Protein AF-0000000080322045 (afdb_homodimer)

Sequence (510 aa):
MTLTFVGLGLWDEKDITLRGIEAVRNADVVYAEFYTSRLSTSVERLERVLGKEIRVLERKHLEEESRRLVEEAKEKNIVVLVAGDPMIATTHSSIMVEAKARGVEVEIVHNASIVSAIAGVTGLHIYRFGKIATVSYPYGNVVSRTPLDVIKQNLSINAHTLLLLDLNPEPMTIGYAVELLERVDDGTLDHFAVGVARVGGDSVTICDKFYRLKHHDFGDPLHSIVFLAKTIHITEYEFLREFANAPEELYEIVEMTLTFVGLGLWDEKDITLRGIEAVRNADVVYAEFYTSRLSTSVERLERVLGKEIRVLERKHLEEESRRLVEEAKEKNIVVLVAGDPMIATTHSSIMVEAKARGVEVEIVHNASIVSAIAGVTGLHIYRFGKIATVSYPYGNVVSRTPLDVIKQNLSINAHTLLLLDLNPEPMTIGYAVELLERVDDGTLDHFAVGVARVGGDSVTICDKFYRLKHHDFGDPLHSIVFLAKTIHITEYEFLREFANAPEELYEIVE

Radius of gyration: 21.83 Å; Cα contacts (8 Å, |Δi|>4): 1161; chains: 2; bounding box: 54×56×56 Å

Organism: NCBI:txid113653

Secondary structure (DSSP, 8-state):
-EEEEEE-BSSSGGG-BHHHHHHHHH-SEEEEE-SS---S--HHHHHHHHTS--EEEPHHHHHHHHHHHHHHHTTS-EEEEESBSTTSSHHHHHHHHHHHHTT-EEEEE----HHHHHHHHH---GGGB---EEE---BTTB---HHHHHHHHHHHTT-BEEEEE--SSSPPPHHHHHHHHHTT-SSTT-SEEEEEESTTSS-EEEEEEGGGGGGS---SSPEEEEE--SSB-HHHHHHHHHHS---GGGGGGB-/-EEEEEE-BSSSGGG-BHHHHHHHHH-SEEEEE-SS---S--HHHHHHHHTS--EEEPHHHHHHHHHHHHHHHTTS-EEEEESBSTTSSHHHHHHHHHHHHTT-EEEEE----HHHHHHHHH---GGGB---EEE---BTTB---HHHHHHHHHHHTT-BEEEEE--SSSPPPHHHHHHHHHTT-SSTT-SEEEEEESTTSS-EEEEEEGGGGGGS---SSPEEEEE--SSB-HHHHHHHHHHS---GGGGGGB-

pLDDT: mean 93.34, std 8.22, range [54.59, 98.94]

Solvent-accessible surface area (backbone atoms only — not comparable to full-atom values): 25878 Å² total; per-residue (Å²): 75,37,38,32,37,27,12,33,14,52,27,33,72,44,41,27,19,50,49,41,49,53,51,54,63,71,31,75,44,39,34,31,44,59,83,89,36,75,56,75,60,48,71,68,57,42,26,65,75,57,71,45,76,70,45,74,56,51,75,82,34,49,74,70,27,39,57,52,53,41,58,49,14,59,77,30,31,31,27,39,37,27,49,17,26,48,35,66,49,65,68,53,44,51,44,48,48,53,23,48,76,71,71,26,44,73,45,72,38,72,22,17,33,71,80,52,47,49,22,47,73,47,39,41,59,60,50,39,28,25,40,41,38,62,51,60,69,52,63,85,88,45,68,76,58,60,42,60,53,49,44,50,50,17,42,75,63,48,13,22,24,49,35,42,46,30,53,66,93,50,65,35,48,60,41,57,51,43,55,54,50,58,74,72,53,85,66,78,61,80,40,49,22,32,43,37,13,29,59,78,57,87,51,38,45,42,28,38,46,40,79,53,50,48,78,52,86,59,75,65,67,54,32,36,36,34,40,54,25,70,50,41,48,56,67,30,50,52,32,24,48,73,65,12,65,33,51,78,72,59,60,78,33,51,96,75,37,37,31,36,27,13,32,13,52,26,34,72,45,39,28,21,50,50,39,48,52,51,55,62,70,30,74,43,38,35,34,45,60,82,90,37,75,55,74,58,48,71,67,56,41,24,66,74,58,71,46,75,71,44,74,56,51,75,84,34,50,75,73,29,38,59,53,54,42,57,50,13,59,79,32,31,31,28,38,36,28,51,17,26,47,35,66,48,65,67,53,44,53,46,48,47,53,25,46,75,70,69,24,44,74,47,71,38,70,22,16,31,71,82,52,48,49,22,47,74,49,38,40,60,60,50,40,28,26,39,43,35,62,50,61,68,52,61,84,90,45,67,76,57,63,41,58,53,48,43,51,50,18,42,75,63,48,13,22,22,49,35,42,46,29,53,65,94,52,66,37,47,61,42,57,53,44,55,55,50,57,74,71,52,85,67,78,59,80,40,50,23,33,42,37,12,30,60,76,57,89,52,38,45,43,28,37,44,40,78,54,49,48,78,55,85,59,76,65,70,54,31,37,36,35,40,53,25,69,50,42,47,58,68,30,51,53,30,24,48,74,65,13,64,34,51,76,73,58,60,78,33,51,97

Foldseek 3Di:
DEEEEFECAFEENVQGDPVRLVLLQQWPAEEEEPQVHDYPYDQVRNCVVSVDHYHYDDPVQLVVVLVVSLVVLVPTGYYYYYYAFPCPDVSRVVSCVVSVVVPHHYYYHGGHHCLVLVCVQQVADNVQADDEEEFEDDDPPDGDCVQVVRLVVSLVVQGKYKYFYHDPPHQDDLLVSLVSNVVVDPPSQQAKKWKWFRRPPPIAIAIDRSNCVNVDDGDDHDMIMMHGHQAGEPSSVVSCVVRHVHDPCNCVRYD/DEEEEFECAFEENVQGDPVRLVLLVQWPAEEEEPQVHDYNYDQVVNCVVSVDHYHYDDPVQLVVVLVVSLVVLVPTGYYYYYYAFPCPDVSRVVSCVVSVVVPHHYYYHGGHHCLVLVCVLQVADNVQADDEEEFEDDDPPDGDCVQVVRLVVSLVVQGKYKYFYHDPPHQDDLLVSLVSNVVVDPPSQQAKKWKWFRRPPPIAIAIDRSNCVNVDDGDDHDMIMMHGHQAGEPSSVVSCVVRHVHDPCNCVRYD

InterPro domains:
  IPR000878 Tetrapyrrole methylase [PF00590] (2-187)
  IPR004551 Diphthine synthase [MF_01084] (2-246)
  IPR004551 Diphthine synthase [PIRSF036432] (2-249)
  IPR004551 Diphthine synthase [PTHR10882] (3-244)
  IPR004551 Diphthine synthase [TIGR00522] (3-246)
  IPR004551 Diphthine synthase [cd11647] (2-231)
  IPR014776 Tetrapyrrole methylase, subdomain 2 [G3DSA:3.30.950.10] (113-255)
  IPR014777 Tetrapyrrole methylase, subdomain 1 [G3DSA:3.40.1010.10] (1-112)
  IPR035996 Tetrapyrrole methylase superfamily [SSF53790] (1-252)

Structure (mmCIF, N/CA/C/O backbone):
data_AF-0000000080322045-model_v1
#
loop_
_entity.id
_entity.type
_entity.pdbx_description
1 polymer 'Diphthine synthase'
#
loop_
_atom_site.group_PDB
_atom_site.id
_atom_site.type_symbol
_atom_site.label_atom_id
_atom_site.label_alt_id
_atom_site.label_comp_id
_atom_site.label_asym_id
_atom_site.label_entity_id
_atom_site.label_seq_id
_atom_site.pdbx_PDB_ins_code
_atom_site.Cartn_x
_atom_site.Cartn_y
_atom_site.Cartn_z
_atom_site.occupancy
_atom_site.B_iso_or_equiv
_atom_site.auth_seq_id
_atom_site.auth_comp_id
_atom_site.auth_asym_id
_atom_site.auth_atom_id
_atom_site.pdbx_PDB_model_num
ATOM 1 N N . MET A 1 1 ? 11.812 -15.836 -22.625 1 88.75 1 MET A N 1
ATOM 2 C CA . MET A 1 1 ? 12.281 -14.539 -22.141 1 88.75 1 MET A CA 1
ATOM 3 C C . MET A 1 1 ? 11.305 -13.953 -21.141 1 88.75 1 MET A C 1
ATOM 5 O O . MET A 1 1 ? 10.25 -14.531 -20.875 1 88.75 1 MET A O 1
ATOM 9 N N . THR A 1 2 ? 11.805 -12.781 -20.469 1 94.19 2 THR A N 1
ATOM 10 C CA . THR A 1 2 ? 11.016 -12.312 -19.344 1 94.19 2 THR A CA 1
ATOM 11 C C . THR A 1 2 ? 10.57 -10.875 -19.547 1 94.19 2 THR A C 1
ATOM 13 O O . THR A 1 2 ? 11.32 -10.055 -20.078 1 94.19 2 THR A O 1
ATOM 16 N N . LEU A 1 3 ? 9.344 -10.633 -19.297 1 95.31 3 LEU A N 1
ATOM 17 C CA . LEU A 1 3 ? 8.797 -9.281 -19.172 1 95.31 3 LEU A CA 1
ATOM 18 C C . LEU A 1 3 ? 8.727 -8.859 -17.703 1 95.31 3 LEU A C 1
ATOM 20 O O . LEU A 1 3 ? 7.973 -9.445 -16.922 1 95.31 3 LEU A O 1
ATOM 24 N N . THR A 1 4 ? 9.516 -7.805 -17.375 1 95.88 4 THR A N 1
ATOM 25 C CA . THR A 1 4 ? 9.609 -7.391 -15.984 1 95.88 4 THR A CA 1
ATOM 26 C C . THR A 1 4 ? 9.062 -5.977 -15.797 1 95.88 4 THR A C 1
ATOM 28 O O . THR A 1 4 ? 9.477 -5.051 -16.5 1 95.88 4 THR A O 1
ATOM 31 N N . PHE A 1 5 ? 8.156 -5.883 -14.914 1 95.06 5 PHE A N 1
ATOM 32 C CA . PHE A 1 5 ? 7.684 -4.559 -14.508 1 95.06 5 PHE A CA 1
ATOM 33 C C . PHE A 1 5 ? 8.43 -4.078 -13.273 1 95.06 5 PHE A C 1
ATOM 35 O O . PHE A 1 5 ? 8.445 -4.762 -12.25 1 95.06 5 PHE A O 1
ATOM 42 N N . VAL A 1 6 ? 9 -2.889 -13.375 1 96.56 6 VAL A N 1
ATOM 43 C CA . VAL A 1 6 ? 9.805 -2.361 -12.281 1 96.56 6 VAL A CA 1
ATOM 44 C C . VAL A 1 6 ? 9.195 -1.062 -11.766 1 96.56 6 VAL A C 1
ATOM 46 O O . VAL A 1 6 ? 9.031 -0.102 -12.516 1 96.56 6 VAL A O 1
ATOM 49 N N . GLY A 1 7 ? 8.875 -1.062 -10.461 1 95.88 7 GLY A N 1
ATOM 50 C CA . GLY A 1 7 ? 8.414 0.165 -9.828 1 95.88 7 GLY A CA 1
ATOM 51 C C . GLY A 1 7 ? 9.539 1.143 -9.539 1 95.88 7 GLY A C 1
ATOM 52 O O . GLY A 1 7 ? 10.602 0.748 -9.062 1 95.88 7 GLY A O 1
ATOM 53 N N . LEU A 1 8 ? 9.227 2.436 -9.734 1 95.88 8 LEU A N 1
ATOM 54 C CA . LEU A 1 8 ? 10.25 3.467 -9.578 1 95.88 8 LEU A CA 1
ATOM 55 C C . LE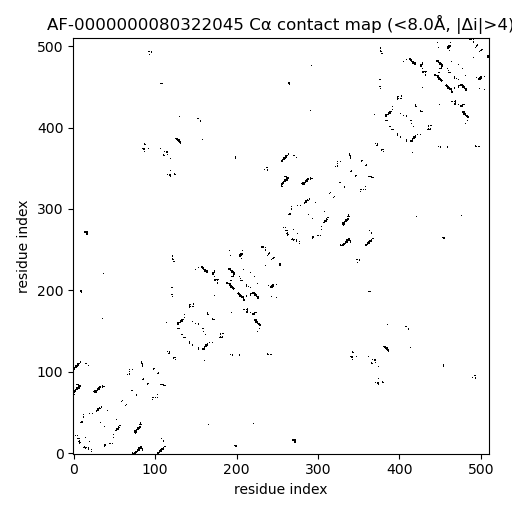U A 1 8 ? 10.055 4.234 -8.281 1 95.88 8 LEU A C 1
AT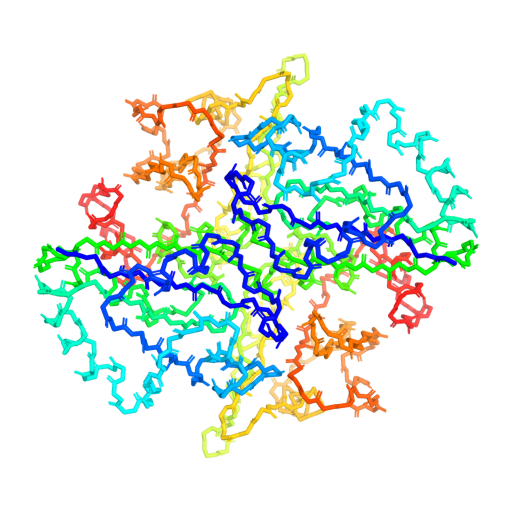OM 57 O O . LEU A 1 8 ? 10.828 5.137 -7.957 1 95.88 8 LEU A O 1
ATOM 61 N N . GLY A 1 9 ? 8.984 3.949 -7.578 1 95 9 GLY A N 1
ATOM 62 C CA . GLY A 1 9 ? 8.742 4.621 -6.312 1 95 9 GLY A CA 1
ATOM 63 C C . GLY A 1 9 ? 8.016 5.945 -6.473 1 95 9 GLY A C 1
ATOM 64 O O . GLY A 1 9 ? 7.25 6.129 -7.418 1 95 9 GLY A O 1
ATOM 65 N N . LEU A 1 10 ? 8.234 6.895 -5.566 1 94.38 10 LEU A N 1
ATOM 66 C CA . LEU A 1 10 ? 7.262 7.969 -5.383 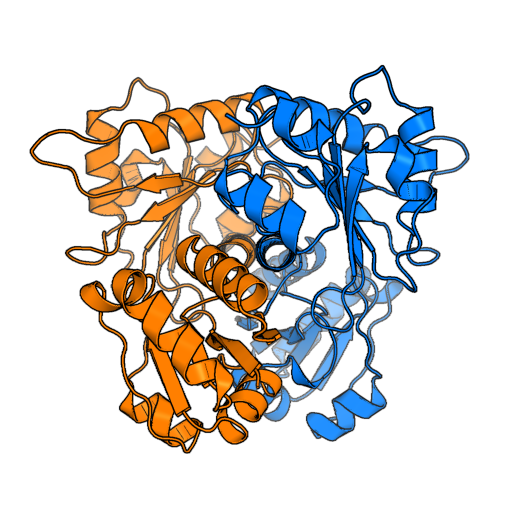1 94.38 10 LEU A CA 1
ATOM 67 C C . LEU A 1 10 ? 7.828 9.305 -5.859 1 94.38 10 LEU A C 1
ATOM 69 O O . LEU A 1 10 ? 7.074 10.234 -6.141 1 94.38 10 LEU A O 1
ATOM 73 N N . TRP A 1 11 ? 9.156 9.438 -5.914 1 93.69 11 TRP A N 1
ATOM 74 C CA . TRP A 1 11 ? 9.641 10.812 -6.035 1 93.69 11 TRP A CA 1
ATOM 75 C C . TRP A 1 11 ? 10.594 10.953 -7.215 1 93.69 11 TRP A C 1
ATOM 77 O O . TRP A 1 11 ? 10.195 11.43 -8.281 1 93.69 11 TRP A O 1
ATOM 87 N N . ASP A 1 12 ? 11.797 10.406 -7.078 1 93.94 12 ASP A N 1
ATOM 88 C CA . ASP A 1 12 ? 12.758 10.586 -8.164 1 93.94 12 ASP A CA 1
ATOM 89 C C . ASP A 1 12 ? 13.578 9.312 -8.391 1 93.94 12 ASP A C 1
ATOM 91 O O . ASP A 1 12 ? 13.195 8.234 -7.926 1 93.94 12 ASP A O 1
ATOM 95 N N . GLU A 1 13 ? 14.609 9.406 -9.133 1 94.69 13 GLU A N 1
ATOM 96 C CA . GLU A 1 13 ? 15.383 8.25 -9.586 1 94.69 13 GLU A CA 1
ATOM 97 C C . GLU A 1 13 ? 16.047 7.539 -8.406 1 94.69 13 GLU A C 1
ATOM 99 O O . GLU A 1 13 ? 16.469 6.387 -8.531 1 94.69 13 GLU A O 1
ATOM 104 N N . LYS A 1 14 ? 16.109 8.203 -7.352 1 96 14 LYS A N 1
ATOM 105 C CA . LYS A 1 14 ? 16.766 7.594 -6.199 1 96 14 LYS A CA 1
ATOM 106 C C . LYS A 1 14 ? 15.836 6.605 -5.496 1 96 14 LYS A C 1
ATOM 108 O O . LYS A 1 14 ? 16.266 5.871 -4.602 1 96 14 LYS A O 1
ATOM 113 N N . ASP A 1 15 ? 14.625 6.527 -5.945 1 96.88 15 ASP A N 1
ATOM 114 C CA . ASP A 1 15 ? 13.656 5.664 -5.281 1 96.88 15 ASP A CA 1
ATOM 115 C C . ASP A 1 15 ? 13.688 4.25 -5.863 1 96.88 15 ASP A C 1
ATOM 117 O O . ASP A 1 15 ? 13.047 3.342 -5.34 1 96.88 15 ASP A O 1
ATOM 121 N N . ILE A 1 16 ? 14.461 4.012 -6.895 1 97.19 16 ILE A N 1
ATOM 122 C CA . ILE A 1 16 ? 14.531 2.674 -7.477 1 97.19 16 ILE A CA 1
ATOM 123 C C . ILE A 1 16 ? 15.305 1.746 -6.543 1 97.19 16 ILE A C 1
ATOM 125 O O . ILE A 1 16 ? 16.219 2.182 -5.848 1 97.19 16 ILE A O 1
ATOM 129 N N . THR A 1 17 ? 14.945 0.493 -6.504 1 97.94 17 THR A N 1
ATOM 130 C CA . THR A 1 17 ? 15.594 -0.497 -5.652 1 97.94 17 THR A CA 1
ATOM 131 C C . THR A 1 17 ? 16.812 -1.087 -6.34 1 97.94 17 THR A C 1
ATOM 133 O O . THR A 1 17 ? 16.953 -0.989 -7.562 1 97.94 17 THR A O 1
ATOM 136 N N . LEU A 1 18 ? 17.672 -1.713 -5.562 1 97.38 18 LEU A N 1
ATOM 137 C CA . LEU A 1 18 ? 18.797 -2.439 -6.145 1 97.38 18 LEU A CA 1
ATOM 138 C C . LEU A 1 18 ? 18.297 -3.531 -7.09 1 97.38 18 LEU A C 1
ATOM 140 O O . LEU A 1 18 ? 18.875 -3.736 -8.156 1 97.38 18 LEU A O 1
ATOM 144 N N . ARG A 1 19 ? 17.25 -4.199 -6.691 1 97.19 19 ARG A N 1
ATOM 145 C CA . ARG A 1 19 ? 16.656 -5.234 -7.531 1 97.19 19 ARG A CA 1
ATOM 146 C C . ARG A 1 19 ? 16.188 -4.656 -8.859 1 97.19 19 ARG A C 1
ATOM 148 O O . ARG A 1 19 ? 16.328 -5.293 -9.906 1 97.19 19 ARG A O 1
ATOM 155 N N . GLY A 1 20 ? 15.547 -3.475 -8.75 1 97.56 20 GLY A N 1
ATOM 156 C CA . GLY A 1 20 ? 15.125 -2.797 -9.969 1 97.56 20 GLY A CA 1
ATOM 157 C C . GLY A 1 20 ? 16.281 -2.447 -10.891 1 97.56 20 GLY A C 1
ATOM 158 O O . GLY A 1 20 ? 16.188 -2.639 -12.102 1 97.56 20 GLY A O 1
ATOM 159 N N . ILE A 1 21 ? 17.328 -1.963 -10.336 1 97.5 21 ILE A N 1
ATOM 160 C CA . ILE A 1 21 ? 18.516 -1.604 -11.102 1 97.5 21 ILE A CA 1
ATOM 161 C C . ILE A 1 21 ? 19.078 -2.846 -11.797 1 97.5 21 ILE A C 1
ATOM 163 O O . ILE A 1 21 ? 19.422 -2.801 -12.977 1 97.5 21 ILE A O 1
ATOM 167 N N . GLU A 1 22 ? 19.172 -3.926 -11.062 1 97 22 GLU A N 1
ATOM 168 C CA . GLU A 1 22 ? 19.672 -5.176 -11.625 1 97 22 GLU A CA 1
ATOM 169 C C . GLU A 1 22 ? 18.812 -5.641 -12.797 1 97 22 GLU A C 1
ATOM 171 O O . GLU A 1 22 ? 19.328 -6.086 -13.82 1 97 22 GLU A O 1
ATOM 176 N N . ALA A 1 23 ? 17.5 -5.562 -12.641 1 97.38 23 ALA A N 1
ATOM 177 C CA . ALA A 1 23 ? 16.578 -5.945 -13.711 1 97.38 23 ALA A CA 1
ATOM 178 C C . ALA A 1 23 ? 16.812 -5.109 -14.969 1 97.38 23 ALA A C 1
ATOM 180 O O . ALA A 1 23 ? 16.844 -5.641 -16.078 1 97.38 23 ALA A O 1
ATOM 181 N N . VAL A 1 24 ? 17 -3.84 -14.781 1 97.5 24 VAL A N 1
ATOM 182 C CA . VAL A 1 24 ? 17.219 -2.918 -15.891 1 97.5 24 VAL A CA 1
ATOM 183 C C . VAL A 1 24 ? 18.531 -3.25 -16.594 1 97.5 24 VAL A C 1
ATOM 185 O O . VAL A 1 24 ? 18.578 -3.324 -17.828 1 97.5 24 VAL A O 1
ATOM 188 N N . ARG A 1 25 ? 19.531 -3.477 -15.836 1 95.75 25 ARG A N 1
ATOM 189 C CA . ARG A 1 25 ? 20.859 -3.746 -16.391 1 95.75 25 ARG A CA 1
ATOM 190 C C . ARG A 1 25 ? 20.859 -5.047 -17.188 1 95.75 25 ARG A C 1
ATOM 192 O O . ARG A 1 25 ? 21.594 -5.168 -18.172 1 95.75 25 ARG A O 1
ATOM 199 N N . ASN A 1 26 ? 20.094 -5.969 -16.844 1 95.81 26 ASN A N 1
ATOM 200 C CA . ASN A 1 26 ? 20.062 -7.281 -17.484 1 95.81 26 ASN A CA 1
ATOM 201 C C . ASN A 1 26 ? 19.062 -7.309 -18.656 1 95.81 26 ASN A C 1
ATOM 203 O O . ASN A 1 26 ? 18.969 -8.305 -19.375 1 95.81 26 ASN A O 1
ATOM 207 N N . ALA A 1 27 ? 18.359 -6.273 -18.859 1 97.25 27 ALA A N 1
ATOM 208 C CA . ALA A 1 27 ? 17.328 -6.238 -19.891 1 97.25 27 ALA A CA 1
ATOM 209 C C . ALA A 1 27 ? 17.922 -5.949 -21.266 1 97.25 27 ALA A C 1
ATOM 211 O O . ALA A 1 27 ? 18.953 -5.281 -21.359 1 97.25 27 ALA A O 1
ATOM 212 N N . ASP A 1 28 ? 17.281 -6.465 -22.281 1 97.38 28 ASP A N 1
ATOM 213 C CA . ASP A 1 28 ? 17.625 -6.121 -23.656 1 97.38 28 ASP A CA 1
ATOM 214 C C . ASP A 1 28 ? 17.047 -4.762 -24.031 1 97.38 28 ASP A C 1
ATOM 216 O O . ASP A 1 28 ? 17.688 -3.996 -24.766 1 97.38 28 ASP A O 1
ATOM 220 N N . VAL A 1 29 ? 15.883 -4.523 -23.625 1 96.38 29 VAL A N 1
ATOM 221 C CA . VAL A 1 29 ? 15.172 -3.285 -23.922 1 96.38 29 VAL A CA 1
ATOM 222 C C . VAL A 1 29 ? 14.5 -2.76 -22.656 1 96.38 29 VAL A C 1
ATOM 224 O O . VAL A 1 29 ? 13.961 -3.535 -21.859 1 96.38 29 VAL A O 1
ATOM 227 N N . VAL A 1 30 ? 14.539 -1.445 -22.484 1 96.75 30 VAL A N 1
ATOM 228 C CA . VAL A 1 30 ? 13.906 -0.805 -21.344 1 96.75 30 VAL A CA 1
ATOM 229 C C . VAL A 1 30 ? 12.883 0.225 -21.812 1 96.75 30 VAL A C 1
ATOM 231 O O . VAL A 1 30 ? 13.219 1.139 -22.578 1 96.75 30 VAL A O 1
ATOM 234 N N . TYR A 1 31 ? 11.672 0.002 -21.359 1 93.38 31 TYR A N 1
ATOM 235 C CA . TYR A 1 31 ? 10.594 0.952 -21.609 1 93.38 31 TYR A CA 1
ATOM 236 C C . TYR A 1 31 ? 10.195 1.676 -20.328 1 93.38 31 TYR A C 1
ATOM 238 O O . TYR A 1 31 ? 10.477 1.197 -19.219 1 93.38 31 TYR A O 1
ATOM 246 N N . ALA A 1 32 ? 9.633 2.895 -20.484 1 91.88 32 ALA A N 1
ATOM 247 C CA . ALA A 1 32 ? 9.023 3.602 -19.359 1 91.88 32 ALA A CA 1
ATOM 248 C C . ALA A 1 32 ? 7.648 4.145 -19.734 1 91.88 32 ALA A C 1
ATOM 250 O O . ALA A 1 32 ? 7.438 4.582 -20.875 1 91.88 32 ALA A O 1
ATOM 251 N N . GLU A 1 33 ? 6.773 4.066 -18.781 1 83 33 GLU A N 1
ATOM 252 C CA . GLU A 1 33 ? 5.48 4.715 -18.984 1 83 33 GLU A CA 1
ATOM 253 C C . GLU A 1 33 ? 5.188 5.719 -17.875 1 83 33 GLU A C 1
ATOM 255 O O . GLU A 1 33 ? 5.438 5.449 -16.703 1 83 33 GLU A O 1
ATOM 260 N N . PHE A 1 34 ? 4.668 6.996 -18.312 1 75.38 34 PHE A N 1
ATOM 261 C CA . PHE A 1 34 ? 4.422 8.047 -17.344 1 75.38 34 PHE A CA 1
ATOM 262 C C . PHE A 1 34 ? 2.99 8.562 -17.453 1 75.38 34 PHE A C 1
ATOM 264 O O . PHE A 1 34 ? 2.689 9.68 -17.016 1 75.38 34 PHE A O 1
ATOM 271 N N . TYR A 1 35 ? 2.168 7.824 -18.047 1 67.56 35 TYR A N 1
ATOM 272 C CA . TYR A 1 35 ? 0.806 8.312 -18.234 1 67.56 35 TYR A CA 1
ATOM 273 C C . TYR A 1 35 ? -0.085 7.887 -17.078 1 67.56 35 TYR A C 1
ATOM 275 O O . TYR A 1 35 ? -1.176 8.43 -16.891 1 67.56 35 TYR A O 1
ATOM 283 N N . THR A 1 36 ? 0.33 6.965 -16.344 1 63.5 36 THR A N 1
ATOM 284 C CA . THR A 1 36 ? -0.457 6.527 -15.188 1 63.5 36 THR A CA 1
ATOM 285 C C . THR A 1 36 ? -0.024 7.262 -13.922 1 63.5 36 THR A C 1
ATOM 287 O O . THR A 1 36 ? -0.779 7.332 -12.953 1 63.5 36 THR A O 1
ATOM 290 N N . SER A 1 37 ? 1.201 7.715 -13.938 1 71.75 37 SER A N 1
ATOM 291 C CA . SER A 1 37 ? 1.75 8.484 -12.828 1 71.75 37 SER A CA 1
ATOM 292 C C . SER A 1 37 ? 2.953 9.312 -13.266 1 71.75 37 SER A C 1
ATOM 294 O O . SER A 1 37 ? 3.393 9.219 -14.414 1 71.75 37 SER A O 1
ATOM 296 N N . ARG A 1 38 ? 3.338 10.266 -12.344 1 76.81 38 ARG A N 1
ATOM 297 C CA . ARG A 1 38 ? 4.457 11.148 -12.648 1 76.81 38 ARG A CA 1
ATOM 298 C C . ARG A 1 38 ? 5.48 11.148 -11.516 1 76.81 38 ARG A C 1
ATOM 300 O O . ARG A 1 38 ? 5.141 10.883 -10.367 1 76.81 38 ARG A O 1
ATOM 307 N N . LEU A 1 39 ? 6.73 11.273 -11.906 1 82.88 39 LEU A N 1
ATOM 308 C CA . LEU A 1 39 ? 7.836 11.414 -10.969 1 82.88 39 LEU A CA 1
ATOM 309 C C . LEU A 1 39 ? 8.539 12.758 -11.148 1 82.88 39 LEU A C 1
ATOM 311 O O . LEU A 1 39 ? 8.375 13.414 -12.18 1 82.88 39 LEU A O 1
ATOM 315 N N . SER A 1 40 ? 9.172 13.086 -10.031 1 83.25 40 SER A N 1
ATOM 316 C CA . SER A 1 40 ? 9.992 14.297 -10.094 1 83.25 40 SER A CA 1
ATOM 317 C C . SER A 1 40 ? 11.352 14.008 -10.727 1 83.25 40 SER A C 1
ATOM 319 O O . SER A 1 40 ? 12.391 14.203 -10.094 1 83.25 40 SER A O 1
ATOM 321 N N . THR A 1 41 ? 11.438 13.297 -11.797 1 88.88 41 THR A N 1
ATOM 322 C CA . THR A 1 41 ? 12.656 12.961 -12.523 1 88.88 41 THR A CA 1
ATOM 323 C C . THR A 1 41 ? 12.43 13.062 -14.031 1 88.88 41 THR A C 1
ATOM 325 O O . THR A 1 41 ? 11.336 13.398 -14.477 1 88.88 41 THR A O 1
ATOM 328 N N . SER A 1 42 ? 13.555 12.953 -14.773 1 89 42 SER A N 1
ATOM 329 C CA . SER A 1 42 ? 13.5 12.953 -16.234 1 89 42 SER A CA 1
ATOM 330 C C . SER A 1 42 ? 14.07 11.656 -16.797 1 89 42 SER A C 1
ATOM 332 O O . SER A 1 42 ? 14.766 10.914 -16.094 1 89 42 SER A O 1
ATOM 334 N N . VAL A 1 43 ? 13.672 11.438 -17.984 1 91.56 43 VAL A N 1
ATOM 335 C CA . VAL A 1 43 ? 14.188 10.25 -18.672 1 91.56 43 VAL A CA 1
ATOM 336 C C . VAL A 1 43 ? 15.711 10.305 -18.719 1 91.56 43 VAL A C 1
ATOM 338 O O . VAL A 1 43 ? 16.391 9.297 -18.516 1 91.56 43 VAL A O 1
ATOM 341 N N . GLU A 1 44 ? 16.234 11.453 -18.906 1 93.31 44 GLU A N 1
ATOM 342 C CA . GLU A 1 44 ? 17.672 11.633 -18.984 1 93.31 44 GLU A CA 1
ATOM 343 C C . GLU A 1 44 ? 18.344 11.273 -17.656 1 93.31 44 GLU A C 1
ATOM 345 O O . GLU A 1 44 ? 19.375 10.609 -17.625 1 93.31 44 GLU A O 1
ATOM 350 N N . ARG A 1 45 ? 17.75 11.703 -16.609 1 93.25 45 ARG A N 1
ATOM 351 C CA . ARG A 1 45 ? 18.281 11.414 -15.281 1 93.25 45 ARG A CA 1
ATOM 352 C C . ARG A 1 45 ? 18.203 9.922 -14.977 1 93.25 45 ARG A C 1
ATOM 354 O O . ARG A 1 45 ? 19.141 9.344 -14.414 1 93.25 45 ARG A O 1
ATOM 361 N N . LEU A 1 46 ? 17.094 9.328 -15.344 1 94.19 46 LEU A N 1
ATOM 362 C CA . LEU A 1 46 ? 16.938 7.891 -15.156 1 94.19 46 LEU A CA 1
ATOM 363 C C . LEU A 1 46 ? 17.984 7.117 -15.938 1 94.19 46 LEU A C 1
ATOM 365 O O . LEU A 1 46 ? 18.594 6.188 -15.406 1 94.19 46 LEU A O 1
ATOM 369 N N . GLU A 1 47 ? 18.219 7.555 -17.188 1 95.5 47 GLU A N 1
ATOM 370 C CA . GLU A 1 47 ? 19.203 6.883 -18.031 1 95.5 47 GLU A CA 1
ATOM 371 C C . GLU A 1 47 ? 20.594 6.992 -17.438 1 95.5 47 GLU A C 1
ATOM 373 O O . GLU A 1 47 ? 21.391 6.043 -17.5 1 95.5 47 GLU A O 1
ATOM 378 N N . ARG A 1 48 ? 20.875 8.078 -16.875 1 94.31 48 ARG A N 1
ATOM 379 C CA . ARG A 1 48 ? 22.188 8.289 -16.266 1 94.31 48 ARG A CA 1
ATOM 380 C C . ARG A 1 48 ? 22.391 7.355 -15.078 1 94.31 48 ARG A C 1
ATOM 382 O O . ARG A 1 48 ? 23.453 6.762 -14.922 1 94.31 48 ARG A O 1
ATOM 389 N N . VAL A 1 49 ? 21.375 7.203 -14.312 1 93.5 49 VAL A N 1
ATOM 390 C CA . VAL A 1 49 ? 21.453 6.391 -13.102 1 93.5 49 VAL A CA 1
ATOM 391 C C . VAL A 1 49 ? 21.453 4.91 -13.469 1 93.5 49 VAL A C 1
ATOM 393 O O . VAL A 1 49 ? 22.172 4.113 -12.867 1 93.5 49 VAL A O 1
ATOM 396 N N . LEU A 1 50 ? 20.703 4.578 -14.484 1 94.31 50 LEU A N 1
ATOM 397 C CA . LEU A 1 50 ? 20.469 3.174 -14.797 1 94.31 50 LEU A CA 1
ATOM 398 C C . LEU A 1 50 ? 21.484 2.676 -15.828 1 94.31 50 LEU A C 1
ATOM 400 O O . LEU A 1 50 ? 21.688 1.467 -15.969 1 94.31 50 LEU A O 1
ATOM 404 N N . GLY A 1 51 ? 22.016 3.562 -16.641 1 93.12 51 GLY A N 1
ATOM 405 C CA . GLY A 1 51 ? 23.031 3.213 -17.625 1 93.12 51 GLY A CA 1
ATOM 406 C C . GLY A 1 51 ? 22.453 2.539 -18.859 1 93.12 51 GLY A C 1
ATOM 407 O O . GLY A 1 51 ? 23.109 1.696 -19.469 1 93.12 51 GLY A O 1
ATOM 408 N N . LYS A 1 52 ? 21.219 2.697 -19.094 1 95.56 52 LYS A N 1
ATOM 409 C CA . LYS A 1 52 ? 20.547 2.125 -20.25 1 95.56 52 LYS A CA 1
ATOM 410 C C . LYS A 1 52 ? 19.625 3.152 -20.922 1 95.56 52 LYS A C 1
ATOM 412 O O . LYS A 1 52 ? 19.047 3.998 -20.25 1 95.56 52 LYS A O 1
ATOM 417 N N . GLU A 1 53 ? 19.562 3.02 -22.234 1 95.81 53 GLU A N 1
ATOM 418 C CA . GLU A 1 53 ? 18.594 3.844 -22.969 1 95.81 53 GLU A CA 1
ATOM 419 C C . GLU A 1 53 ? 17.172 3.443 -22.641 1 95.81 53 GLU A C 1
ATOM 421 O O . GLU A 1 53 ? 16.859 2.256 -22.516 1 95.81 53 GLU A O 1
ATOM 426 N N . ILE A 1 54 ? 16.344 4.496 -22.438 1 95.31 54 ILE A N 1
ATOM 427 C CA . ILE A 1 54 ? 14.945 4.258 -22.078 1 95.31 54 ILE A CA 1
ATOM 428 C C . ILE A 1 54 ? 14.023 4.75 -23.188 1 95.31 54 ILE A C 1
ATOM 430 O O . ILE A 1 54 ? 14.141 5.898 -23.625 1 95.31 54 ILE A O 1
ATOM 434 N N . ARG A 1 55 ? 13.172 3.904 -23.656 1 92.69 55 ARG A N 1
ATOM 435 C CA . ARG A 1 55 ? 12.141 4.273 -24.609 1 92.69 55 ARG A CA 1
ATOM 436 C C . ARG A 1 55 ? 10.82 4.559 -23.906 1 92.69 55 ARG A C 1
ATOM 438 O O . ARG A 1 55 ? 10.281 3.697 -23.219 1 92.69 55 ARG A O 1
ATOM 445 N N . VAL A 1 56 ? 10.25 5.688 -24.141 1 89.5 56 VAL A N 1
ATOM 446 C CA . VAL A 1 56 ? 9.023 6.078 -23.453 1 89.5 56 VAL A CA 1
ATOM 447 C C . VAL A 1 56 ? 7.816 5.578 -24.234 1 89.5 56 VAL A C 1
ATOM 449 O O . VAL A 1 56 ? 7.707 5.816 -25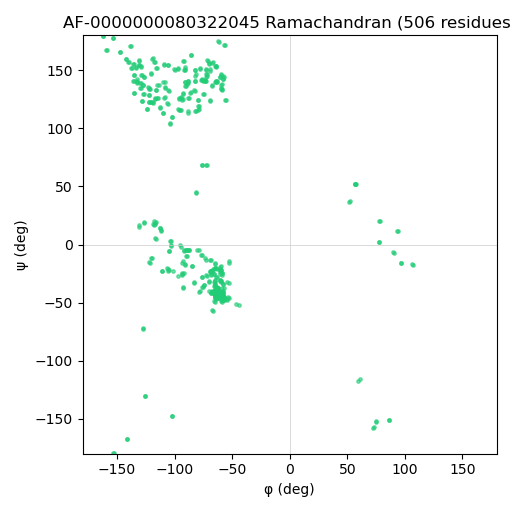.438 1 89.5 56 VAL A O 1
ATOM 452 N N . LEU A 1 57 ? 7.016 4.867 -23.5 1 83.31 57 LEU A N 1
ATOM 453 C CA . LEU A 1 57 ? 5.77 4.402 -24.094 1 83.31 57 LEU A CA 1
ATOM 454 C C . LEU A 1 57 ? 4.699 5.488 -24.047 1 83.31 57 LEU A C 1
ATOM 456 O O . LEU A 1 57 ? 4.574 6.191 -23.047 1 83.31 57 LEU A O 1
ATOM 460 N N . GLU A 1 58 ? 3.986 5.762 -25.156 1 72.62 58 GLU A N 1
ATOM 461 C CA . GLU A 1 58 ? 2.855 6.68 -25.172 1 72.62 58 GLU A CA 1
ATOM 462 C C . GLU A 1 58 ? 1.544 5.949 -24.906 1 72.62 58 GLU A C 1
ATOM 464 O O . GLU A 1 58 ? 1.453 4.734 -25.094 1 72.62 58 GLU A O 1
ATOM 469 N N . ARG A 1 59 ? 0.577 6.734 -24.328 1 60.66 59 ARG A N 1
ATOM 470 C CA . ARG A 1 59 ? -0.705 6.145 -23.953 1 60.66 59 ARG A CA 1
ATOM 471 C C . ARG A 1 59 ? -1.258 5.285 -25.094 1 60.66 59 ARG A C 1
ATOM 473 O O . ARG A 1 59 ? -1.775 4.191 -24.844 1 60.66 59 ARG A O 1
ATOM 480 N N . LYS A 1 60 ? -1.296 5.949 -26.359 1 57.94 60 LYS A N 1
ATOM 481 C CA . LYS A 1 60 ? -1.853 5.27 -27.516 1 57.94 60 LYS A CA 1
ATOM 482 C C . LYS A 1 60 ? -1.198 3.906 -27.719 1 57.94 60 LYS A C 1
ATOM 484 O O . LYS A 1 60 ? -1.783 3.02 -28.344 1 57.94 60 LYS A O 1
ATOM 489 N N . HIS A 1 61 ? -0.112 3.775 -27.062 1 55.62 61 HIS A N 1
ATOM 490 C CA . HIS A 1 61 ? 0.685 2.596 -27.375 1 55.62 61 HIS A CA 1
ATOM 491 C C . HIS A 1 61 ? 0.422 1.473 -26.375 1 55.62 61 HIS A C 1
ATOM 493 O O . HIS A 1 61 ? 0.75 0.313 -26.641 1 55.62 61 HIS A O 1
ATOM 499 N N . LEU A 1 62 ? 0.026 1.779 -25.172 1 56.03 62 LEU A N 1
ATOM 500 C CA . LEU A 1 62 ? -0.034 0.707 -24.188 1 56.03 62 LEU A CA 1
ATOM 501 C C . LEU A 1 62 ? -1.079 -0.334 -24.578 1 56.03 62 LEU A C 1
ATOM 503 O O . LEU A 1 62 ? -0.81 -1.536 -24.531 1 56.03 62 LEU A O 1
ATOM 507 N N . GLU A 1 63 ? -2.334 0.117 -24.922 1 56.06 63 GLU A N 1
ATOM 508 C CA . GLU A 1 63 ? -3.328 -0.896 -25.266 1 56.06 63 GLU A CA 1
ATOM 509 C C . GLU A 1 63 ? -2.955 -1.624 -26.547 1 56.06 63 GLU A C 1
ATOM 511 O O . GLU A 1 63 ? -2.971 -2.855 -26.609 1 56.06 63 GLU A O 1
ATOM 516 N N . GLU A 1 64 ? -2.801 -0.847 -27.594 1 60.62 64 GLU A N 1
ATOM 517 C CA . GLU A 1 64 ? -2.367 -1.43 -28.859 1 60.62 64 GLU A CA 1
ATOM 518 C C . GLU A 1 64 ? -0.94 -1.96 -28.766 1 60.62 64 GLU A C 1
ATOM 520 O O . GLU A 1 64 ? -0.608 -2.979 -29.375 1 60.62 64 GLU A O 1
ATOM 525 N N . GLU A 1 65 ? -0.263 -1.441 -27.797 1 65.12 65 GLU A N 1
ATOM 526 C CA . GLU A 1 65 ? 1.163 -1.729 -27.672 1 65.12 65 GLU A CA 1
ATOM 527 C C . GLU A 1 65 ? 1.406 -2.912 -26.75 1 65.12 65 GLU A C 1
ATOM 529 O O . GLU A 1 65 ? 2.404 -3.621 -26.875 1 65.12 65 GLU A O 1
ATOM 534 N N . SER A 1 66 ? 0.375 -3.197 -26.031 1 74.75 66 SER A N 1
ATOM 535 C CA . SER A 1 66 ? 0.547 -4.355 -25.156 1 74.75 66 SER A CA 1
ATOM 536 C C . SER A 1 66 ? 0.906 -5.602 -25.953 1 74.75 66 SER A C 1
ATOM 538 O O . SER A 1 66 ? 1.802 -6.355 -25.578 1 74.75 66 SER A O 1
ATOM 540 N N . ARG A 1 67 ? 0.247 -5.758 -27.047 1 80.38 67 ARG A N 1
ATOM 541 C CA . ARG A 1 67 ? 0.53 -6.91 -27.906 1 80.38 67 ARG A CA 1
ATOM 542 C C . ARG A 1 67 ? 1.96 -6.863 -28.438 1 80.38 67 ARG A C 1
ATOM 544 O O . ARG A 1 67 ? 2.639 -7.891 -28.5 1 80.38 67 ARG A O 1
ATOM 551 N N . ARG A 1 68 ? 2.279 -5.711 -28.781 1 85.25 68 ARG A N 1
ATOM 552 C CA . ARG A 1 68 ? 3.629 -5.551 -29.312 1 85.25 68 ARG A CA 1
ATOM 553 C C . ARG A 1 68 ? 4.676 -5.844 -28.234 1 85.25 68 ARG A C 1
ATOM 555 O O . ARG A 1 68 ? 5.684 -6.496 -28.516 1 85.25 68 ARG A O 1
ATOM 562 N N . LEU A 1 69 ? 4.434 -5.34 -27.078 1 88.38 69 LEU A N 1
ATOM 563 C CA . LEU A 1 69 ? 5.344 -5.559 -25.953 1 88.38 69 LEU A CA 1
ATOM 564 C C . LEU A 1 69 ? 5.484 -7.047 -25.656 1 88.38 69 LEU A C 1
ATOM 566 O O . LEU A 1 69 ? 6.598 -7.539 -25.453 1 88.38 69 LEU A O 1
ATOM 570 N N . VAL A 1 70 ? 4.391 -7.695 -25.688 1 90.88 70 VAL A N 1
ATOM 571 C CA . VAL A 1 70 ? 4.371 -9.125 -25.375 1 90.88 70 VAL A CA 1
ATOM 572 C C . VAL A 1 70 ? 5.094 -9.898 -26.484 1 90.88 70 VAL A C 1
ATOM 574 O O . VAL A 1 70 ? 5.848 -10.828 -26.203 1 90.88 70 VAL A O 1
ATOM 577 N N . GLU A 1 71 ? 4.828 -9.477 -27.656 1 91.5 71 GLU A N 1
ATOM 578 C CA . GLU A 1 71 ? 5.492 -10.141 -28.781 1 91.5 71 GLU A CA 1
ATOM 579 C C . GLU A 1 71 ? 7.004 -9.953 -28.719 1 91.5 71 GLU A C 1
ATOM 581 O O . GLU A 1 71 ? 7.762 -10.898 -28.953 1 91.5 71 GLU A O 1
ATOM 586 N N . GLU A 1 72 ? 7.363 -8.812 -28.406 1 93 72 GLU A N 1
ATOM 587 C CA . GLU A 1 72 ? 8.789 -8.523 -28.281 1 93 72 GLU A CA 1
ATOM 588 C C . GLU A 1 72 ? 9.414 -9.305 -27.125 1 93 72 GLU A C 1
ATOM 590 O O . GLU A 1 72 ? 10.57 -9.727 -27.203 1 93 72 GLU A O 1
ATOM 595 N N . ALA A 1 73 ? 8.695 -9.539 -26.125 1 94.31 73 ALA A N 1
ATOM 596 C CA . ALA A 1 73 ? 9.172 -10.211 -24.922 1 94.31 73 ALA A CA 1
ATOM 597 C C . ALA A 1 73 ? 9.359 -11.711 -25.172 1 94.31 73 ALA A C 1
ATOM 599 O O . ALA A 1 73 ? 9.984 -12.406 -24.359 1 94.31 73 ALA A O 1
ATOM 600 N N . LYS A 1 74 ? 8.867 -12.203 -26.266 1 94.5 74 LYS A N 1
ATOM 601 C CA . LYS A 1 74 ? 9.086 -13.602 -26.625 1 94.5 74 LYS A CA 1
ATOM 602 C C . LYS A 1 74 ? 10.547 -13.852 -26.984 1 94.5 74 LYS A C 1
ATOM 604 O O . LYS A 1 74 ? 11.039 -14.977 -26.859 1 94.5 74 LYS A O 1
ATOM 609 N N . GLU A 1 75 ? 11.164 -12.734 -27.375 1 95.75 75 GLU A N 1
ATOM 610 C CA . GLU A 1 75 ? 12.516 -12.922 -27.906 1 95.75 75 GLU A CA 1
ATOM 611 C C . GLU A 1 75 ? 13.531 -12.125 -27.094 1 95.75 75 GLU A C 1
ATOM 613 O O . GLU A 1 75 ? 14.742 -12.32 -27.25 1 95.75 75 GLU A O 1
ATOM 618 N N . LYS A 1 76 ? 13.086 -11.203 -26.312 1 96.5 76 LYS A N 1
ATOM 619 C CA . LYS A 1 76 ? 13.977 -10.312 -25.578 1 96.5 76 LYS A CA 1
ATOM 620 C C . LYS A 1 76 ? 13.547 -10.195 -24.125 1 96.5 76 LYS A C 1
ATOM 622 O O . LYS A 1 76 ? 12.367 -10.328 -23.797 1 96.5 76 LYS A O 1
ATOM 627 N N . ASN A 1 77 ? 14.523 -9.922 -23.281 1 97.12 77 ASN A N 1
ATOM 628 C CA . ASN A 1 77 ? 14.211 -9.492 -21.922 1 97.12 77 ASN A CA 1
ATOM 629 C C . ASN A 1 77 ? 13.82 -8.016 -21.875 1 97.12 77 ASN A C 1
ATOM 631 O O . ASN A 1 77 ? 14.641 -7.145 -22.156 1 97.12 77 ASN A O 1
ATOM 635 N N . ILE A 1 78 ? 12.586 -7.828 -21.484 1 96.31 78 ILE A N 1
ATOM 636 C CA . ILE A 1 78 ? 12.055 -6.469 -21.531 1 96.31 78 ILE A CA 1
ATOM 637 C C . ILE A 1 78 ? 11.758 -5.996 -20.109 1 96.31 78 ILE A C 1
ATOM 639 O O . ILE A 1 78 ? 11.219 -6.75 -19.297 1 96.31 78 ILE A O 1
ATOM 643 N N . VAL A 1 79 ? 12.133 -4.758 -19.859 1 96.81 79 VAL A N 1
ATOM 644 C CA . VAL A 1 79 ? 11.758 -4.105 -18.609 1 96.81 79 VAL A CA 1
ATOM 645 C C . VAL A 1 79 ? 10.844 -2.918 -18.906 1 96.81 79 VAL A C 1
ATOM 647 O O . VAL A 1 79 ? 11.102 -2.143 -19.828 1 96.81 79 VAL A O 1
ATOM 650 N N . VAL A 1 80 ? 9.781 -2.844 -18.172 1 94.06 80 VAL A N 1
ATOM 651 C CA . VAL A 1 80 ? 8.906 -1.677 -18.203 1 94.06 80 VAL A CA 1
ATOM 652 C C . VAL A 1 80 ? 8.961 -0.947 -16.875 1 94.06 80 VAL A C 1
ATOM 654 O O . VAL A 1 80 ? 8.562 -1.495 -15.844 1 94.06 80 VAL A O 1
ATOM 657 N N . LEU A 1 81 ? 9.422 0.301 -16.938 1 95.31 81 LEU A N 1
ATOM 658 C CA . LEU A 1 81 ? 9.5 1.141 -15.75 1 95.31 81 LEU A CA 1
ATOM 659 C C . LEU A 1 81 ? 8.18 1.859 -15.5 1 95.31 81 LEU A C 1
ATOM 661 O O . LEU A 1 81 ? 7.609 2.451 -16.422 1 95.31 81 LEU A O 1
ATOM 665 N N . VAL A 1 82 ? 7.762 1.748 -14.273 1 92.44 82 VAL A N 1
ATOM 666 C CA . VAL A 1 82 ? 6.473 2.322 -13.906 1 92.44 82 VAL A CA 1
ATOM 667 C C . VAL A 1 82 ? 6.629 3.191 -12.664 1 92.44 82 VAL A C 1
ATOM 669 O O . VAL A 1 82 ? 7.293 2.793 -11.703 1 92.44 82 VAL A O 1
ATOM 672 N N . ALA A 1 83 ? 6.016 4.453 -12.664 1 91.44 83 ALA A N 1
ATOM 673 C CA . ALA A 1 83 ? 6.008 5.273 -11.461 1 91.44 83 ALA A CA 1
ATOM 674 C C . ALA A 1 83 ? 5.223 4.594 -10.336 1 91.44 83 ALA A C 1
ATOM 676 O O . ALA A 1 83 ? 4.168 4.004 -10.586 1 91.44 83 ALA A O 1
ATOM 677 N N . GLY A 1 84 ? 5.738 4.691 -9.07 1 92.69 84 GLY A N 1
ATOM 678 C CA . GLY A 1 84 ? 5.098 4.012 -7.957 1 92.69 84 GLY A CA 1
ATOM 679 C C . GLY A 1 84 ? 5.348 2.514 -7.949 1 92.69 84 GLY A C 1
ATOM 680 O O . GLY A 1 84 ? 6.461 2.064 -8.219 1 92.69 84 GLY A O 1
ATOM 681 N N . ASP A 1 85 ? 4.453 1.744 -7.402 1 92.75 85 ASP A N 1
ATOM 682 C CA . ASP A 1 85 ? 4.453 0.287 -7.48 1 92.75 85 ASP A CA 1
ATOM 683 C C . ASP A 1 85 ? 3.705 -0.193 -8.727 1 92.75 85 ASP A C 1
ATOM 685 O O . ASP A 1 85 ? 2.613 0.292 -9.023 1 92.75 85 ASP A O 1
ATOM 689 N N . PRO A 1 86 ? 4.32 -1.261 -9.305 1 87.44 86 PRO A N 1
ATOM 690 C CA . PRO A 1 86 ? 3.648 -1.732 -10.523 1 87.44 86 PRO A CA 1
ATOM 691 C C . PRO A 1 86 ? 2.299 -2.387 -10.234 1 87.44 86 PRO A C 1
ATOM 693 O O . PRO A 1 86 ? 2.041 -2.805 -9.102 1 87.44 86 PRO A O 1
ATOM 696 N N . MET A 1 87 ? 1.36 -2.387 -10.977 1 78.69 87 MET A N 1
ATOM 697 C CA . MET A 1 87 ? 0.121 -3.156 -11.039 1 78.69 87 MET A CA 1
ATOM 698 C C . MET A 1 87 ? -0.992 -2.461 -10.266 1 78.69 87 MET A C 1
ATOM 700 O O . MET A 1 87 ? -2.072 -3.023 -10.078 1 78.69 87 MET A O 1
ATOM 704 N N . ILE A 1 88 ? -0.583 -1.331 -9.523 1 81.31 88 ILE A N 1
ATOM 705 C CA . ILE A 1 88 ? -1.651 -0.53 -8.938 1 81.31 88 ILE A CA 1
ATOM 706 C C . ILE A 1 88 ? -2.656 -0.14 -10.016 1 81.31 88 ILE A C 1
ATOM 708 O O . ILE A 1 88 ? -3.865 -0.141 -9.781 1 81.31 88 ILE A O 1
ATOM 712 N N . ALA A 1 89 ? -2.08 0.036 -11.172 1 75.38 89 ALA A N 1
ATOM 713 C CA . ALA A 1 89 ? -2.93 0.306 -12.328 1 75.38 89 ALA A CA 1
ATOM 714 C C . ALA A 1 89 ? -3.369 -0.992 -13 1 75.38 89 ALA A C 1
ATOM 716 O O . ALA A 1 89 ? -2.555 -1.893 -13.219 1 75.38 89 ALA A O 1
ATOM 717 N N . THR A 1 90 ? -4.523 -1.077 -13.391 1 75.69 90 THR A N 1
ATOM 718 C CA . THR A 1 90 ? -5.117 -2.275 -13.977 1 75.69 90 THR A CA 1
ATOM 719 C C . THR A 1 90 ? -4.504 -2.57 -15.344 1 75.69 90 THR A C 1
ATOM 721 O O . THR A 1 90 ? -4.453 -3.727 -15.773 1 75.69 90 THR A O 1
ATOM 724 N N . THR A 1 91 ? -4.059 -1.601 -15.938 1 76.69 91 THR A N 1
ATOM 725 C CA . THR A 1 91 ? -3.459 -1.752 -17.25 1 76.69 91 THR A CA 1
ATOM 726 C C . THR A 1 91 ? -2.293 -2.736 -17.203 1 76.69 91 THR A C 1
ATOM 728 O O . THR A 1 91 ? -2.178 -3.611 -18.078 1 76.69 91 THR A O 1
ATOM 731 N N . HIS A 1 92 ? -1.512 -2.74 -16.281 1 82.88 92 HIS A N 1
ATOM 732 C CA . HIS A 1 92 ? -0.317 -3.574 -16.188 1 82.88 92 HIS A CA 1
ATOM 733 C C . HIS A 1 92 ? -0.677 -5.023 -15.883 1 82.88 92 HIS A C 1
ATOM 735 O O . HIS A 1 92 ? -0.044 -5.949 -16.391 1 82.88 92 HIS A O 1
ATOM 741 N N . SER A 1 93 ? -1.712 -5.188 -15.102 1 84.69 93 SER A N 1
ATOM 742 C CA . SER A 1 93 ? -2.158 -6.543 -14.805 1 84.69 93 SER A CA 1
ATOM 743 C C . SER A 1 93 ? -2.689 -7.234 -16.062 1 84.69 93 SER A C 1
ATOM 745 O O . SER A 1 93 ? -2.488 -8.438 -16.234 1 84.69 93 SER A O 1
ATOM 747 N N . SER A 1 94 ? -3.311 -6.473 -16.875 1 85.56 94 SER A N 1
ATOM 748 C CA . SER A 1 94 ? -3.826 -7.023 -18.125 1 85.56 94 SER A CA 1
ATOM 749 C C . SER A 1 94 ? -2.693 -7.477 -19.031 1 85.56 94 SER A C 1
ATOM 751 O O . SER A 1 94 ? -2.789 -8.523 -19.688 1 85.56 94 SER A O 1
ATOM 753 N N . ILE A 1 95 ? -1.686 -6.719 -19.062 1 87.75 95 ILE A N 1
ATOM 754 C CA . ILE A 1 95 ? -0.529 -7.062 -19.875 1 87.75 95 ILE A CA 1
ATOM 755 C C . ILE A 1 95 ? 0.109 -8.352 -19.359 1 87.75 95 ILE A C 1
ATOM 757 O O . ILE A 1 95 ? 0.545 -9.195 -20.141 1 87.75 95 ILE A O 1
ATOM 761 N N . MET A 1 96 ? 0.143 -8.5 -18.078 1 90.31 96 MET A N 1
ATOM 762 C CA . MET A 1 96 ? 0.722 -9.703 -17.484 1 90.31 96 MET A CA 1
ATOM 763 C C . MET A 1 96 ? -0.062 -10.945 -17.875 1 90.31 96 MET A C 1
ATOM 765 O O . MET A 1 96 ? 0.528 -11.977 -18.203 1 90.31 96 MET A O 1
ATOM 769 N N . VAL A 1 97 ? -1.362 -10.836 -17.828 1 90.38 97 VAL A N 1
ATOM 770 C CA . VAL A 1 97 ? -2.219 -11.961 -18.188 1 90.38 97 VAL A CA 1
ATOM 771 C C . VAL A 1 97 ? -1.996 -12.344 -19.656 1 90.38 97 VAL A C 1
ATOM 773 O O . VAL A 1 97 ? -1.843 -13.523 -19.969 1 90.38 97 VAL A O 1
ATOM 776 N N . GLU A 1 98 ? -1.951 -11.336 -20.438 1 89.69 98 GLU A N 1
ATOM 777 C CA . GLU A 1 98 ? -1.729 -11.578 -21.859 1 89.69 98 GLU A CA 1
ATOM 778 C C . GLU A 1 98 ? -0.37 -12.227 -22.109 1 89.69 98 GLU A C 1
ATOM 780 O O . GLU A 1 98 ? -0.256 -13.156 -22.906 1 89.69 98 GLU A O 1
ATOM 785 N N . ALA A 1 99 ? 0.607 -11.695 -21.484 1 92.56 99 ALA A N 1
ATOM 786 C CA . ALA A 1 99 ? 1.962 -12.219 -21.641 1 92.56 99 ALA A CA 1
ATOM 787 C C . ALA A 1 99 ? 2.027 -13.688 -21.234 1 92.56 99 ALA A C 1
ATOM 789 O O . ALA A 1 99 ? 2.547 -14.523 -21.969 1 92.56 99 ALA A O 1
ATOM 790 N N . LYS A 1 100 ? 1.485 -14 -20.109 1 91.44 100 LYS A N 1
ATOM 791 C CA . LYS A 1 100 ? 1.495 -15.375 -19.609 1 91.44 100 LYS A CA 1
ATOM 792 C C . LYS A 1 100 ? 0.742 -16.297 -20.562 1 91.44 100 LYS A C 1
ATOM 794 O O . LYS A 1 100 ? 1.192 -17.422 -20.844 1 91.44 100 LYS A O 1
ATOM 799 N N . ALA A 1 101 ? -0.349 -15.836 -21.016 1 89.44 101 ALA A N 1
ATOM 800 C CA . ALA A 1 101 ? -1.157 -16.625 -21.953 1 89.44 101 ALA A CA 1
ATOM 801 C C . ALA A 1 101 ? -0.379 -16.922 -23.234 1 89.44 101 ALA A C 1
ATOM 803 O O . ALA A 1 101 ? -0.641 -17.922 -23.891 1 89.44 101 ALA A O 1
ATOM 804 N N . ARG A 1 102 ? 0.58 -16.141 -23.484 1 91.88 102 ARG A N 1
ATOM 805 C CA . ARG A 1 102 ? 1.353 -16.297 -24.719 1 91.88 102 ARG A CA 1
ATOM 806 C C . ARG A 1 102 ? 2.705 -16.953 -24.438 1 91.88 102 ARG A C 1
ATOM 808 O O . ARG A 1 102 ? 3.588 -16.953 -25.297 1 91.88 102 ARG A O 1
ATOM 815 N N . GLY A 1 103 ? 2.918 -17.312 -23.234 1 92.25 103 GLY A N 1
ATOM 816 C CA . GLY A 1 103 ? 4.098 -18.094 -22.891 1 92.25 103 GLY A CA 1
ATOM 817 C C . GLY A 1 103 ? 5.273 -17.234 -22.453 1 92.25 103 GLY A C 1
ATOM 818 O O . GLY A 1 103 ? 6.414 -17.703 -22.438 1 92.25 103 GLY A O 1
ATOM 819 N N . VAL A 1 104 ? 5.055 -16.016 -22.219 1 94.81 104 VAL A N 1
ATOM 820 C CA . VAL A 1 104 ? 6.109 -15.125 -21.75 1 94.81 104 VAL A CA 1
ATOM 821 C C . VAL A 1 104 ? 6.105 -15.086 -20.219 1 94.81 104 VAL A C 1
ATOM 823 O O . VAL A 1 104 ? 5.059 -14.898 -19.594 1 94.81 104 VAL A O 1
ATOM 826 N N . GLU A 1 105 ? 7.27 -15.266 -19.672 1 94.44 105 GLU A N 1
ATOM 827 C CA . GLU A 1 105 ? 7.383 -15.148 -18.219 1 94.44 105 GLU A CA 1
ATOM 828 C C . GLU A 1 105 ? 7.27 -13.688 -17.781 1 94.44 105 GLU A C 1
ATOM 830 O O . GLU A 1 105 ? 7.77 -12.789 -18.453 1 94.44 105 GLU A O 1
ATOM 835 N N . VAL A 1 106 ? 6.621 -13.539 -16.594 1 93.94 106 VAL A N 1
ATOM 836 C CA . VAL A 1 106 ? 6.434 -12.18 -16.109 1 93.94 106 VAL A CA 1
ATOM 837 C C . VAL A 1 106 ? 6.977 -12.07 -14.68 1 93.94 106 VAL A C 1
ATOM 839 O O . VAL A 1 106 ? 6.844 -13.008 -13.883 1 93.94 106 VAL A O 1
ATOM 842 N N . GLU A 1 107 ? 7.551 -10.898 -14.414 1 94.25 107 GLU A N 1
ATOM 843 C CA . GLU A 1 107 ? 8.078 -10.609 -13.086 1 94.25 107 GLU A CA 1
ATOM 844 C C . GLU A 1 107 ? 7.719 -9.195 -12.641 1 94.25 107 GLU A C 1
ATOM 846 O O . GLU A 1 107 ? 7.551 -8.305 -13.477 1 94.25 107 GLU A O 1
ATOM 851 N N . ILE A 1 108 ? 7.637 -9.078 -11.352 1 95.56 108 ILE A N 1
ATOM 852 C CA . ILE A 1 108 ? 7.324 -7.766 -10.797 1 95.56 108 ILE A CA 1
ATOM 853 C C . ILE A 1 108 ? 8.375 -7.391 -9.75 1 95.56 108 ILE A C 1
ATOM 855 O O . ILE A 1 108 ? 8.68 -8.18 -8.859 1 95.56 108 ILE A O 1
ATOM 859 N N . VAL A 1 109 ? 8.914 -6.234 -9.883 1 96.88 109 VAL A N 1
ATOM 860 C CA . VAL A 1 109 ? 9.703 -5.609 -8.82 1 96.88 109 VAL A CA 1
ATOM 861 C C . VAL A 1 109 ? 8.875 -4.52 -8.141 1 96.88 109 VAL A C 1
ATOM 863 O O . VAL A 1 109 ? 8.719 -3.422 -8.68 1 96.88 109 VAL A O 1
ATOM 866 N N . HIS A 1 110 ? 8.406 -4.84 -6.98 1 96.31 110 HIS A N 1
ATOM 867 C CA . HIS A 1 110 ? 7.523 -3.938 -6.25 1 96.31 110 HIS A CA 1
ATOM 868 C C . HIS A 1 110 ? 8.289 -2.734 -5.711 1 96.31 110 HIS A C 1
ATOM 870 O O . HIS A 1 110 ? 9.508 -2.793 -5.543 1 96.31 110 HIS A O 1
ATOM 876 N N . ASN A 1 111 ? 7.598 -1.673 -5.434 1 96.81 111 ASN A N 1
ATOM 877 C CA . ASN A 1 111 ? 8.156 -0.445 -4.875 1 96.81 111 ASN A CA 1
ATOM 878 C C . ASN A 1 111 ? 7.109 0.329 -4.078 1 96.81 111 ASN A C 1
ATOM 880 O O . ASN A 1 111 ? 5.988 -0.148 -3.885 1 96.81 111 ASN A O 1
ATOM 884 N N . ALA A 1 112 ? 7.508 1.424 -3.496 1 95.81 112 ALA A N 1
ATOM 885 C CA . ALA A 1 112 ? 6.602 2.277 -2.732 1 95.81 112 ALA A CA 1
ATOM 886 C C . ALA A 1 112 ? 5.441 2.754 -3.598 1 95.81 112 ALA A C 1
ATOM 888 O O . ALA A 1 112 ? 5.613 3.021 -4.789 1 95.81 112 ALA A O 1
ATOM 889 N N . SER A 1 113 ? 4.316 2.814 -3.006 1 94.12 113 SER A N 1
ATOM 890 C CA . SER A 1 113 ? 3.102 3.328 -3.625 1 94.12 113 SER A CA 1
ATOM 891 C C . SER A 1 113 ? 2.41 4.348 -2.727 1 94.12 113 SER A C 1
ATOM 893 O O . SER A 1 113 ? 2.537 4.289 -1.501 1 94.12 113 SER A O 1
ATOM 895 N N . ILE A 1 114 ? 1.644 5.23 -3.357 1 94.75 114 ILE A N 1
ATOM 896 C CA . ILE A 1 114 ? 0.868 6.211 -2.602 1 94.75 114 ILE A CA 1
ATOM 897 C C . ILE A 1 114 ? -0.091 5.488 -1.657 1 94.75 114 ILE A C 1
ATOM 899 O O . ILE A 1 114 ? -0.39 5.984 -0.568 1 94.75 114 ILE A O 1
ATOM 903 N N . VAL A 1 115 ? -0.459 4.301 -1.934 1 94.31 115 VAL A N 1
ATOM 904 C CA . VAL A 1 115 ? -1.449 3.527 -1.19 1 94.31 115 VAL A CA 1
ATOM 905 C C . VAL A 1 115 ? -0.921 3.225 0.21 1 94.31 115 VAL A C 1
ATOM 907 O O . VAL A 1 115 ? -1.672 3.273 1.188 1 94.31 115 VAL A O 1
ATOM 910 N N . SER A 1 116 ? 0.311 2.883 0.251 1 93.62 116 SER A N 1
ATOM 911 C CA . SER A 1 116 ? 0.889 2.6 1.562 1 93.62 116 SER A CA 1
ATOM 912 C C . SER A 1 116 ? 1.535 3.846 2.16 1 93.62 116 SER A C 1
ATOM 914 O O . SER A 1 116 ? 1.436 4.086 3.365 1 93.62 116 SER A O 1
ATOM 916 N N . ALA A 1 117 ? 2.164 4.672 1.342 1 95.25 117 ALA A N 1
ATOM 917 C CA . ALA A 1 117 ? 2.936 5.824 1.803 1 95.25 117 ALA A CA 1
ATOM 918 C C . ALA A 1 117 ? 2.027 6.863 2.453 1 95.25 117 ALA A C 1
ATOM 920 O O . ALA A 1 117 ? 2.469 7.629 3.312 1 95.25 117 ALA A O 1
ATOM 921 N N . ILE A 1 118 ? 0.748 6.855 2.061 1 96.12 118 ILE A N 1
ATOM 922 C CA . ILE A 1 118 ? -0.19 7.855 2.559 1 96.12 118 ILE A CA 1
ATOM 923 C C . ILE A 1 118 ? -0.334 7.723 4.07 1 96.12 118 ILE A C 1
ATOM 925 O O . ILE A 1 118 ? -0.48 8.719 4.781 1 96.12 118 ILE A O 1
ATOM 929 N N . ALA A 1 119 ? -0.325 6.512 4.559 1 94.31 119 ALA A N 1
ATOM 930 C CA . ALA A 1 119 ? -0.404 6.289 6 1 94.31 119 ALA A CA 1
ATOM 931 C C . ALA A 1 119 ? 0.809 6.879 6.711 1 94.31 119 ALA A C 1
ATOM 933 O O . ALA A 1 119 ? 0.684 7.43 7.809 1 94.31 119 ALA A O 1
ATOM 934 N N . GLY A 1 120 ? 1.947 6.781 6.145 1 91.94 120 GLY A N 1
ATOM 935 C CA . GLY A 1 120 ? 3.174 7.289 6.738 1 91.94 120 GLY A CA 1
ATOM 936 C C . GLY A 1 120 ? 3.189 8.805 6.867 1 91.94 120 GLY A C 1
ATOM 937 O O . GLY A 1 120 ? 3.59 9.336 7.902 1 91.94 120 GLY A O 1
ATOM 938 N N . VAL A 1 121 ? 2.689 9.469 5.867 1 94.44 121 VAL A N 1
ATOM 939 C CA . VAL A 1 121 ? 2.797 10.922 5.844 1 94.44 121 VAL A CA 1
ATOM 940 C C . VAL A 1 121 ? 1.647 11.539 6.641 1 94.44 121 VAL A C 1
ATOM 942 O O . VAL A 1 121 ? 1.721 12.703 7.051 1 94.44 121 VAL A O 1
ATOM 945 N N . THR A 1 122 ? 0.607 10.742 6.859 1 96.62 122 THR A N 1
ATOM 946 C CA . THR A 1 122 ? -0.55 11.297 7.559 1 96.62 122 THR A CA 1
ATOM 947 C C . THR A 1 122 ? -0.614 10.773 8.992 1 96.62 122 THR A C 1
ATOM 949 O O . THR A 1 122 ? -1.34 11.32 9.82 1 96.62 122 THR A O 1
ATOM 952 N N . GLY A 1 123 ? 0.05 9.656 9.234 1 94.88 123 GLY A N 1
ATOM 953 C CA . GLY A 1 123 ? -0.027 9.031 10.547 1 94.88 123 GLY A CA 1
ATOM 954 C C . GLY A 1 123 ? -1.316 8.266 10.773 1 94.88 123 GLY A C 1
ATOM 955 O O . GLY A 1 123 ? -1.554 7.746 11.867 1 94.88 123 GLY A O 1
ATOM 956 N N . LEU A 1 124 ? -2.15 8.227 9.773 1 96.94 124 LEU A N 1
ATOM 957 C CA . LEU A 1 124 ? -3.395 7.473 9.875 1 96.94 124 LEU A CA 1
ATOM 958 C C . LEU A 1 124 ? -3.127 5.973 9.797 1 96.94 124 LEU A C 1
ATOM 960 O O . LEU A 1 124 ? -2.258 5.531 9.039 1 96.94 124 LEU A O 1
ATOM 964 N N . HIS A 1 125 ? -3.828 5.25 10.562 1 95.88 125 HIS A N 1
ATOM 965 C CA . HIS A 1 125 ? -3.605 3.809 10.625 1 95.88 125 HIS A CA 1
ATOM 966 C C . HIS A 1 125 ? -4.039 3.127 9.328 1 95.88 125 HIS A C 1
ATOM 968 O O . HIS A 1 125 ? -5.207 3.215 8.938 1 95.88 125 HIS A O 1
ATOM 974 N N . ILE A 1 126 ? -3.125 2.41 8.727 1 96 126 ILE A N 1
ATOM 975 C CA . ILE A 1 126 ? -3.363 1.764 7.445 1 96 126 ILE A CA 1
ATOM 976 C C . ILE A 1 126 ? -4.523 0.777 7.57 1 96 126 ILE A C 1
ATOM 978 O O . ILE A 1 126 ? -5.262 0.554 6.609 1 96 126 ILE A O 1
ATOM 982 N N . TYR A 1 127 ? -4.844 0.315 8.766 1 96.12 127 TYR A N 1
ATOM 983 C CA . TYR A 1 127 ? -5.891 -0.668 9.031 1 96.12 127 TYR A CA 1
ATOM 984 C C . TYR A 1 127 ? -7.27 -0.028 8.961 1 96.12 127 TYR A C 1
ATOM 986 O O . TYR A 1 127 ? -8.289 -0.729 8.938 1 96.12 127 TYR A O 1
ATOM 994 N N . ARG A 1 128 ? -7.312 1.26 8.875 1 97.12 128 ARG A N 1
ATOM 995 C CA . ARG A 1 128 ? -8.586 1.973 8.945 1 97.12 128 ARG A CA 1
ATOM 996 C C . ARG A 1 128 ? -8.914 2.631 7.613 1 97.12 128 ARG A C 1
ATOM 998 O O . ARG A 1 128 ? -9.75 3.537 7.551 1 97.12 128 ARG A O 1
ATOM 1005 N N . PHE A 1 129 ? -8.234 2.244 6.617 1 98.31 129 PHE A N 1
ATOM 1006 C CA . PHE A 1 129 ? -8.555 2.723 5.277 1 98.31 129 PHE A CA 1
ATOM 1007 C C . PHE A 1 129 ? -9.539 1.786 4.586 1 98.31 129 PHE A C 1
ATOM 1009 O O . PHE A 1 129 ? -9.445 0.565 4.727 1 98.31 129 PHE A O 1
ATOM 1016 N N . GLY A 1 130 ? -10.469 2.342 3.877 1 98.69 130 GLY A N 1
ATOM 1017 C CA . GLY A 1 130 ? -11.367 1.577 3.025 1 98.69 130 GLY A CA 1
ATOM 1018 C C . GLY A 1 130 ? -11 1.65 1.556 1 98.69 130 GLY A C 1
ATOM 1019 O O . GLY A 1 130 ? -9.82 1.66 1.205 1 98.69 130 GLY A O 1
ATOM 1020 N N . LYS A 1 131 ? -12.07 1.59 0.734 1 98.62 131 LYS A N 1
ATOM 1021 C CA . LYS A 1 131 ? -11.859 1.628 -0.71 1 98.62 131 LYS A CA 1
ATOM 1022 C C . LYS A 1 131 ? -11.25 2.961 -1.14 1 98.62 131 LYS A C 1
ATOM 1024 O O . LYS A 1 131 ? -11.422 3.975 -0.462 1 98.62 131 LYS A O 1
ATOM 1029 N N . ILE A 1 132 ? -10.539 2.902 -2.223 1 98.06 132 ILE A N 1
ATOM 1030 C CA . ILE A 1 132 ? -9.906 4.07 -2.822 1 98.06 132 ILE A CA 1
ATOM 1031 C C . ILE A 1 132 ? -10.75 4.574 -3.988 1 98.06 132 ILE A C 1
ATOM 1033 O O . ILE A 1 132 ? -11.461 3.795 -4.633 1 98.06 132 ILE A O 1
ATOM 1037 N N . ALA A 1 133 ? -10.703 5.852 -4.25 1 98.06 133 ALA A N 1
ATOM 1038 C CA . ALA A 1 133 ? -11.383 6.398 -5.418 1 98.06 133 ALA A CA 1
ATOM 1039 C C . ALA A 1 133 ? -10.539 7.465 -6.105 1 98.06 133 ALA A C 1
ATOM 1041 O O . ALA A 1 133 ? -9.633 8.039 -5.488 1 98.06 133 ALA A O 1
ATOM 1042 N N . THR A 1 134 ? -10.797 7.68 -7.355 1 96.5 134 THR A N 1
ATOM 1043 C CA . THR A 1 134 ? -10.141 8.727 -8.125 1 96.5 134 THR A CA 1
ATOM 1044 C C . THR A 1 134 ? -11.109 9.875 -8.422 1 96.5 134 THR A C 1
ATOM 1046 O O . THR A 1 134 ? -12.234 9.633 -8.859 1 96.5 134 THR A O 1
ATOM 1049 N N . VAL A 1 135 ? -10.742 11.062 -8.094 1 98.12 135 VAL A N 1
ATOM 1050 C CA . VAL A 1 135 ? -11.461 12.242 -8.562 1 98.12 135 VAL A CA 1
ATOM 1051 C C . VAL A 1 135 ? -11 12.602 -9.977 1 98.12 135 VAL A C 1
ATOM 1053 O O . VAL A 1 135 ? -9.844 12.977 -10.18 1 98.12 135 VAL A O 1
ATOM 1056 N N . SER A 1 136 ? -11.891 12.5 -10.914 1 96.94 136 SER A N 1
ATOM 1057 C CA . SER A 1 136 ? -11.539 12.703 -12.32 1 96.94 136 SER A CA 1
ATOM 1058 C C . SER A 1 136 ? -12.055 14.047 -12.82 1 96.94 136 SER A C 1
ATOM 1060 O O . SER A 1 136 ? -13.023 14.586 -12.289 1 96.94 136 SER A O 1
ATOM 1062 N N . TYR A 1 137 ? -11.383 14.539 -13.812 1 96.62 137 TYR A N 1
ATOM 1063 C CA . TYR A 1 137 ? -11.898 15.719 -14.492 1 96.62 137 TYR A CA 1
ATOM 1064 C C . TYR A 1 137 ? -13.273 15.438 -15.094 1 96.62 137 TYR A C 1
ATOM 1066 O O . TYR A 1 137 ? -13.531 14.344 -15.586 1 96.62 137 TYR A O 1
ATOM 1074 N N . PRO A 1 138 ? -14.078 16.438 -15.055 1 95.81 138 PRO A N 1
ATOM 1075 C CA . PRO A 1 138 ? -15.43 16.25 -15.594 1 95.81 138 PRO A CA 1
ATOM 1076 C C . PRO A 1 138 ? -15.43 15.969 -17.094 1 95.81 138 PRO A C 1
ATOM 1078 O O . PRO A 1 138 ? -14.523 16.406 -17.812 1 95.81 138 PRO A O 1
ATOM 1081 N N . TYR A 1 139 ? -16.25 15.117 -17.453 1 91.06 139 TYR A N 1
ATOM 1082 C CA . TYR A 1 139 ? -16.578 14.969 -18.875 1 91.06 139 TYR A CA 1
ATOM 1083 C C . TYR A 1 139 ? -17.719 15.898 -19.281 1 91.06 139 TYR A C 1
ATOM 1085 O O . TYR A 1 139 ? -18.844 15.727 -18.828 1 91.06 139 TYR A O 1
ATOM 1093 N N . GLY A 1 140 ? -17.312 16.812 -20.109 1 89.38 140 GLY A N 1
ATOM 1094 C CA . GLY A 1 140 ? -18.281 17.875 -20.312 1 89.38 140 GLY A CA 1
ATOM 1095 C C . GLY A 1 140 ? -18.609 18.641 -19.031 1 89.38 140 GLY A C 1
ATOM 1096 O O . GLY A 1 140 ? -17.703 19.172 -18.375 1 89.38 140 GLY A O 1
ATOM 1097 N N . ASN A 1 141 ? -19.812 18.625 -18.516 1 87.69 141 ASN A N 1
ATOM 1098 C CA . ASN A 1 141 ? -20.188 19.312 -17.281 1 87.69 141 ASN A CA 1
ATOM 1099 C C . ASN A 1 141 ? -20.656 18.328 -16.219 1 87.69 141 ASN A C 1
ATOM 1101 O O . ASN A 1 141 ? -21.25 18.734 -15.219 1 87.69 141 ASN A O 1
ATOM 1105 N N . VAL A 1 142 ? -20.266 17.156 -16.438 1 95.12 142 VAL A N 1
ATOM 1106 C CA . VAL A 1 142 ? -20.75 16.156 -15.5 1 95.12 142 VAL A CA 1
ATOM 1107 C C . VAL A 1 142 ? -19.609 15.734 -14.562 1 95.12 142 VAL A C 1
ATOM 1109 O O . VAL A 1 142 ? -18.547 15.297 -15.023 1 95.12 142 VAL A O 1
ATOM 1112 N N . VAL A 1 143 ? -19.844 15.922 -13.336 1 96.5 143 VAL A N 1
ATOM 1113 C CA . VAL A 1 143 ? -18.891 15.508 -12.305 1 96.5 143 VAL A CA 1
ATOM 1114 C C . VAL A 1 143 ? -19.234 14.117 -11.797 1 96.5 143 VAL A C 1
ATOM 1116 O O . VAL A 1 143 ? -20.391 13.859 -11.414 1 96.5 143 VAL A O 1
ATOM 1119 N N . SER A 1 144 ? -18.266 13.211 -11.867 1 96.5 144 SER A N 1
ATOM 1120 C CA . SER A 1 144 ? -18.5 11.844 -11.398 1 96.5 144 SER A CA 1
ATOM 1121 C C . SER A 1 144 ? -18.891 11.82 -9.93 1 96.5 144 SER A C 1
ATOM 1123 O O . SER A 1 144 ? -18.266 12.477 -9.102 1 96.5 144 SER A O 1
ATOM 1125 N N . ARG A 1 145 ? -19.875 10.992 -9.539 1 97.31 145 ARG A N 1
ATOM 1126 C CA . ARG A 1 145 ? -20.312 10.852 -8.156 1 97.31 145 ARG A CA 1
ATOM 1127 C C . ARG A 1 145 ? -19.625 9.68 -7.473 1 97.31 145 ARG A C 1
ATOM 1129 O O . ARG A 1 145 ? -19.797 9.453 -6.273 1 97.31 145 ARG A O 1
ATOM 1136 N N . THR A 1 146 ? -18.781 9 -8.227 1 97.38 146 THR A N 1
ATOM 1137 C CA . THR A 1 146 ? -18.141 7.781 -7.73 1 97.38 146 THR A CA 1
ATOM 1138 C C . THR A 1 146 ? -17.328 8.07 -6.473 1 97.38 146 THR A C 1
ATOM 1140 O O . THR A 1 146 ? -17.453 7.359 -5.473 1 97.38 146 THR A O 1
ATOM 1143 N N . PRO A 1 147 ? -16.594 9.156 -6.41 1 98.5 147 PRO A N 1
ATOM 1144 C CA . PRO A 1 147 ? -15.82 9.422 -5.191 1 98.5 147 PRO A CA 1
ATOM 1145 C C . PRO A 1 147 ? -16.719 9.656 -3.973 1 98.5 147 PRO A C 1
ATOM 1147 O O . PRO A 1 147 ? -16.422 9.156 -2.883 1 98.5 147 PRO A O 1
ATOM 1150 N N . LEU A 1 148 ? -17.797 10.352 -4.156 1 98.75 148 LEU A N 1
ATOM 1151 C CA . LEU A 1 148 ? -18.719 10.594 -3.062 1 98.75 148 LEU A CA 1
ATOM 1152 C C . LEU A 1 148 ? -19.344 9.289 -2.584 1 98.75 148 LEU A C 1
ATOM 1154 O O . LEU A 1 148 ? -19.484 9.062 -1.378 1 98.75 148 LEU A O 1
ATOM 1158 N N . ASP A 1 149 ? -19.734 8.453 -3.512 1 98.69 149 ASP A N 1
ATOM 1159 C CA . ASP A 1 149 ? -20.328 7.168 -3.172 1 98.69 149 ASP A CA 1
ATOM 1160 C C . ASP A 1 149 ? -19.344 6.301 -2.387 1 98.69 149 ASP A C 1
ATOM 1162 O O . ASP A 1 149 ? -19.734 5.641 -1.419 1 98.69 149 ASP A O 1
ATOM 1166 N N . VAL A 1 150 ? -18.094 6.328 -2.801 1 98.81 150 VAL A N 1
ATOM 1167 C CA . VAL A 1 150 ? -17.078 5.543 -2.121 1 98.81 150 VAL A CA 1
ATOM 1168 C C . VAL A 1 150 ? -16.844 6.098 -0.717 1 98.81 150 VAL A C 1
ATOM 1170 O O . VAL A 1 150 ? -16.703 5.336 0.244 1 98.81 150 VAL A O 1
ATOM 1173 N N . ILE A 1 151 ? -16.828 7.406 -0.576 1 98.88 151 ILE A N 1
ATOM 1174 C CA . ILE A 1 151 ? -16.688 8.039 0.732 1 98.88 151 ILE A CA 1
ATOM 1175 C C . ILE A 1 151 ? -17.812 7.57 1.65 1 98.88 151 ILE A C 1
ATOM 1177 O O . ILE A 1 151 ? -17.562 7.188 2.797 1 98.88 151 ILE A O 1
ATOM 1181 N N . LYS A 1 152 ? -19.016 7.539 1.14 1 98.88 152 LYS A N 1
ATOM 1182 C CA . LYS A 1 152 ? -20.172 7.129 1.93 1 98.88 152 LYS A CA 1
ATOM 1183 C C . LYS A 1 152 ? -20.062 5.664 2.346 1 98.88 152 LYS A C 1
ATOM 1185 O O . LYS A 1 152 ? -20.375 5.309 3.484 1 98.88 152 LYS A O 1
ATOM 1190 N N . GLN A 1 153 ? -19.672 4.852 1.405 1 98.88 153 GLN A N 1
ATOM 1191 C CA . GLN A 1 153 ? -19.453 3.441 1.723 1 98.88 153 GLN A CA 1
ATOM 1192 C C . GLN A 1 153 ? -18.438 3.279 2.844 1 98.88 153 GLN A C 1
ATOM 1194 O O . GLN A 1 153 ? -18.672 2.551 3.809 1 98.88 153 GLN A O 1
ATOM 1199 N N . ASN A 1 154 ? -17.328 3.969 2.725 1 98.94 154 ASN A N 1
ATOM 1200 C CA . ASN A 1 154 ? -16.266 3.873 3.727 1 98.94 154 ASN A CA 1
ATOM 1201 C C . ASN A 1 154 ? -16.734 4.414 5.078 1 98.94 154 ASN A C 1
ATOM 1203 O O . ASN A 1 154 ? -16.406 3.844 6.121 1 98.94 154 ASN A O 1
ATOM 1207 N N . LEU A 1 155 ? -17.453 5.547 5.055 1 98.81 155 LEU A N 1
ATOM 1208 C CA . LEU A 1 155 ? -17.984 6.094 6.301 1 98.81 155 LEU A CA 1
ATOM 1209 C C . LEU A 1 155 ? -18.891 5.082 6.996 1 98.81 155 LEU A C 1
ATOM 1211 O O . LEU A 1 155 ? -18.922 5.008 8.227 1 98.81 155 LEU A O 1
ATOM 1215 N N . SER A 1 156 ? -19.609 4.289 6.215 1 98.75 156 SER A N 1
ATOM 1216 C CA . SER A 1 156 ? -20.547 3.334 6.789 1 98.75 156 SER A CA 1
ATOM 1217 C C . SER A 1 156 ? -19.828 2.273 7.613 1 98.75 156 SER A C 1
ATOM 1219 O O . SER A 1 156 ? -20.438 1.641 8.484 1 98.75 156 SER A O 1
ATOM 1221 N N . ILE A 1 157 ? -18.562 2.119 7.363 1 98.75 157 ILE A N 1
ATOM 1222 C CA . ILE A 1 157 ? -17.812 1.151 8.148 1 98.75 157 ILE A CA 1
ATOM 1223 C C . ILE A 1 157 ? -16.703 1.865 8.922 1 98.75 157 ILE A C 1
ATOM 1225 O O . ILE A 1 157 ? -15.703 1.247 9.305 1 98.75 157 ILE A O 1
ATOM 1229 N N . ASN A 1 158 ? -16.812 3.139 9.055 1 98.69 158 ASN A N 1
ATOM 1230 C CA . ASN A 1 158 ? -15.906 3.984 9.812 1 98.69 158 ASN A CA 1
ATOM 1231 C C . ASN A 1 158 ? -14.469 3.859 9.312 1 98.69 158 ASN A C 1
ATOM 1233 O O . ASN A 1 158 ? -13.547 3.641 10.102 1 98.69 158 ASN A O 1
ATOM 1237 N N . ALA A 1 159 ? -14.281 4.031 8.008 1 98.88 159 ALA A N 1
ATOM 1238 C CA . ALA A 1 159 ? -12.977 3.922 7.375 1 98.88 159 ALA A CA 1
ATOM 1239 C C . ALA A 1 159 ? -12.594 5.227 6.684 1 98.88 159 ALA A C 1
ATOM 1241 O O . ALA A 1 159 ? -13.461 5.98 6.238 1 98.88 159 ALA A O 1
ATOM 1242 N N . HIS A 1 160 ? -11.273 5.555 6.66 1 98.88 160 HIS A N 1
ATOM 1243 C CA . HIS A 1 160 ? -10.742 6.652 5.859 1 98.88 160 HIS A CA 1
ATOM 1244 C C . HIS A 1 160 ? -10.867 6.355 4.367 1 98.88 160 HIS A C 1
ATOM 1246 O O . HIS A 1 160 ? -10.93 5.191 3.965 1 98.88 160 HIS A O 1
ATOM 1252 N N . THR A 1 161 ? -10.883 7.375 3.521 1 98.94 161 THR A N 1
ATOM 1253 C CA . THR A 1 161 ? -10.922 7.219 2.072 1 98.94 161 THR A CA 1
ATOM 1254 C C . THR A 1 161 ? -9.75 7.949 1.42 1 98.94 161 THR A C 1
ATOM 1256 O O . THR A 1 161 ? -9.617 9.172 1.562 1 98.94 161 THR A O 1
ATOM 1259 N N . LEU A 1 162 ? -8.883 7.211 0.779 1 98.69 162 LEU A N 1
ATOM 1260 C CA . LEU A 1 162 ? -7.863 7.836 -0.054 1 98.69 162 LEU A CA 1
ATOM 1261 C C . LEU A 1 162 ? -8.445 8.25 -1.404 1 98.69 162 LEU A C 1
ATOM 1263 O O . LEU A 1 162 ? -8.961 7.41 -2.145 1 98.69 162 LEU A O 1
ATOM 1267 N N . LEU A 1 163 ? -8.422 9.516 -1.726 1 98.75 163 LEU A N 1
ATOM 1268 C CA . LEU A 1 163 ? -8.812 10.062 -3.018 1 98.75 163 LEU A CA 1
ATOM 1269 C C . LEU A 1 163 ? -7.59 10.406 -3.861 1 98.75 163 LEU A C 1
ATOM 1271 O O . LEU A 1 163 ? -6.828 11.312 -3.52 1 98.75 163 LEU A O 1
ATOM 1275 N N . LEU A 1 164 ? -7.402 9.633 -4.891 1 97.12 164 LEU A N 1
ATOM 1276 C CA . LEU A 1 164 ? -6.391 9.977 -5.883 1 97.12 164 LEU A CA 1
ATOM 1277 C C . LEU A 1 164 ? -6.926 11 -6.875 1 97.12 164 LEU A C 1
ATOM 1279 O O . LEU A 1 164 ? -8.109 10.969 -7.227 1 97.12 164 LEU A O 1
ATOM 1283 N N . LEU A 1 165 ? -6.059 11.883 -7.32 1 97.25 165 LEU A N 1
ATOM 1284 C CA . LEU A 1 165 ? -6.508 12.969 -8.188 1 97.25 165 LEU A CA 1
ATOM 1285 C C . LEU A 1 165 ? -6.02 12.758 -9.617 1 97.25 165 LEU A C 1
ATOM 1287 O O . LEU A 1 165 ? -4.871 12.367 -9.836 1 97.25 165 LEU A O 1
ATOM 1291 N N . ASP A 1 166 ? -6.824 13.039 -10.477 1 94.62 166 ASP A N 1
ATOM 1292 C CA . ASP A 1 166 ? -6.598 12.812 -11.906 1 94.62 166 ASP A CA 1
ATOM 1293 C C . ASP A 1 166 ? -5.367 13.562 -12.391 1 94.62 166 ASP A C 1
ATOM 1295 O O . ASP A 1 166 ? -5.117 14.695 -11.977 1 94.62 166 ASP A O 1
ATOM 1299 N N . LEU A 1 167 ? -4.684 12.992 -13.32 1 91.62 167 LEU A N 1
ATOM 1300 C CA . LEU A 1 167 ? -3.445 13.57 -13.82 1 91.62 167 LEU A CA 1
ATOM 1301 C C . LEU A 1 167 ? -3.65 14.188 -15.195 1 91.62 167 LEU A C 1
ATOM 1303 O O . LEU A 1 167 ? -2.803 14.945 -15.68 1 91.62 167 LEU A O 1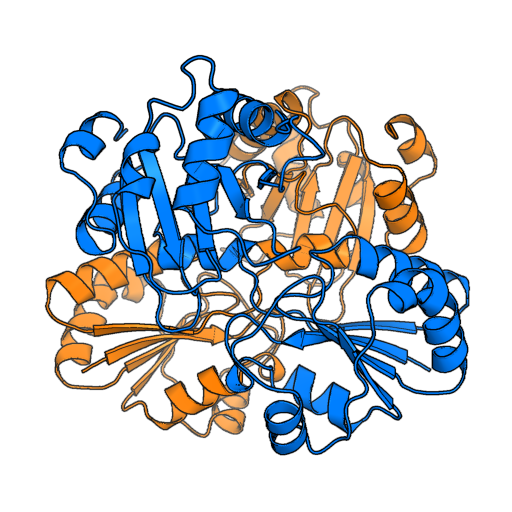
ATOM 1307 N N . ASN A 1 168 ? -4.625 13.742 -15.836 1 88.12 168 ASN A N 1
ATOM 1308 C CA . ASN A 1 168 ? -4.891 14.195 -17.203 1 88.12 168 ASN A CA 1
ATOM 1309 C C . ASN A 1 168 ? -6.117 15.102 -17.25 1 88.12 168 ASN A C 1
ATOM 1311 O O . ASN A 1 168 ? -7.16 14.789 -16.672 1 88.12 168 ASN A O 1
ATOM 1315 N N . PRO A 1 169 ? -6.133 16.172 -17.891 1 90.38 169 PRO A N 1
ATOM 1316 C CA . PRO A 1 169 ? -5.121 16.688 -18.812 1 90.38 169 PRO A CA 1
ATOM 1317 C C . PRO A 1 169 ? -3.898 17.25 -18.094 1 90.38 169 PRO A C 1
ATOM 1319 O O . PRO A 1 169 ? -2.84 17.406 -18.703 1 90.38 169 PRO A O 1
ATOM 1322 N N . GLU A 1 170 ? -4.031 17.719 -16.922 1 92.75 170 GLU A N 1
ATOM 1323 C CA . GLU A 1 170 ? -2.945 18.125 -16.031 1 92.75 170 GLU A CA 1
ATOM 1324 C C . GLU A 1 170 ? -3.182 17.625 -14.609 1 92.75 170 GLU A C 1
ATOM 1326 O O . GLU A 1 170 ? -4.32 17.359 -14.219 1 92.75 170 GLU A O 1
ATOM 1331 N N . PRO A 1 171 ? -2.148 17.484 -13.898 1 94.69 171 PRO A N 1
ATOM 1332 C CA . PRO A 1 171 ? -2.361 17.016 -12.531 1 94.69 171 PRO A CA 1
ATOM 1333 C C . PRO A 1 171 ? -3.324 17.906 -11.742 1 94.69 171 PRO A C 1
ATOM 1335 O O . PRO A 1 171 ? -3.094 19.109 -11.617 1 94.69 171 PRO A O 1
ATOM 1338 N N . MET A 1 172 ? -4.336 17.266 -11.242 1 97.25 172 MET A N 1
ATOM 1339 C CA . MET A 1 172 ? -5.391 17.984 -10.531 1 97.25 172 MET A CA 1
ATOM 1340 C C . MET A 1 172 ? -4.902 18.438 -9.164 1 97.25 172 MET A C 1
ATOM 1342 O O . MET A 1 172 ? -4.188 17.719 -8.477 1 97.25 172 MET A O 1
ATOM 1346 N N . THR A 1 173 ? -5.27 19.609 -8.758 1 98.12 173 THR A N 1
ATOM 1347 C CA . THR A 1 173 ? -4.926 20.141 -7.445 1 98.12 173 THR A CA 1
ATOM 1348 C C . THR A 1 173 ? -6.016 19.812 -6.43 1 98.12 173 THR A C 1
ATOM 1350 O O . THR A 1 173 ? -7.164 19.562 -6.801 1 98.12 173 THR A O 1
ATOM 1353 N N . ILE A 1 174 ? -5.656 19.828 -5.176 1 98.69 174 ILE A N 1
ATOM 1354 C CA . ILE A 1 174 ? -6.609 19.609 -4.09 1 98.69 174 ILE A CA 1
ATOM 1355 C C . ILE A 1 174 ? -7.723 20.656 -4.16 1 98.69 174 ILE A C 1
ATOM 1357 O O . ILE A 1 174 ? -8.898 20.328 -3.992 1 98.69 174 ILE A O 1
ATOM 1361 N N . GLY A 1 175 ? -7.332 21.922 -4.402 1 98.56 175 GLY A N 1
ATOM 1362 C CA . GLY A 1 175 ? -8.328 22.969 -4.512 1 98.56 175 GLY A CA 1
ATOM 1363 C C . GLY A 1 175 ? -9.406 22.672 -5.539 1 98.56 175 GLY A C 1
ATOM 1364 O O . GLY A 1 175 ? -10.602 22.797 -5.25 1 98.56 175 GLY A O 1
ATOM 1365 N N . TYR A 1 176 ? -9 22.266 -6.68 1 98.19 176 TYR A N 1
ATOM 1366 C CA . TYR A 1 176 ? -9.945 21.969 -7.746 1 98.19 176 TYR A CA 1
ATOM 1367 C C . TYR A 1 176 ? -10.781 20.734 -7.414 1 98.19 176 TYR A C 1
ATOM 1369 O O . TYR A 1 176 ? -11.984 20.703 -7.695 1 98.19 176 TYR A O 1
ATOM 1377 N N . ALA A 1 177 ? -10.164 19.719 -6.844 1 98.69 177 ALA A N 1
ATOM 1378 C CA . ALA A 1 177 ? -10.883 18.5 -6.445 1 98.69 177 ALA A CA 1
ATOM 1379 C C . ALA A 1 177 ? -12.016 18.844 -5.473 1 98.69 177 ALA A C 1
ATOM 1381 O O . ALA A 1 177 ? -13.125 18.328 -5.602 1 98.69 177 ALA A O 1
ATOM 1382 N N . VAL A 1 178 ? -11.688 19.672 -4.52 1 98.75 178 VAL A N 1
ATOM 1383 C CA . VAL A 1 178 ? -12.688 20.078 -3.541 1 98.75 178 VAL A CA 1
ATOM 1384 C C . VAL A 1 178 ? -13.844 20.797 -4.246 1 98.75 178 VAL A C 1
ATOM 1386 O O . VAL A 1 178 ? -15.008 20.5 -3.982 1 98.75 178 VAL A O 1
ATOM 1389 N N . GLU A 1 179 ? -13.523 21.656 -5.125 1 98 179 GLU A N 1
ATOM 1390 C CA . GLU A 1 179 ? -14.547 22.375 -5.875 1 98 179 GLU A CA 1
ATOM 1391 C C . GLU A 1 179 ? -15.438 21.406 -6.656 1 98 179 GLU A C 1
ATOM 1393 O O . GLU A 1 179 ? -16.656 21.562 -6.68 1 98 179 GLU A O 1
ATOM 1398 N N . LEU A 1 180 ? -14.836 20.438 -7.332 1 98.06 180 LEU A N 1
ATOM 1399 C CA . LEU A 1 180 ? -15.578 19.453 -8.102 1 98.06 180 LEU A CA 1
ATOM 1400 C C . LEU A 1 180 ? -16.531 18.672 -7.207 1 98.06 180 LEU A C 1
ATOM 1402 O O . LEU A 1 180 ? -17.719 18.516 -7.527 1 98.06 180 LEU A O 1
ATOM 1406 N N . LEU A 1 181 ? -16.031 18.188 -6.082 1 98.31 181 LEU A N 1
ATOM 1407 C CA . LEU A 1 181 ? -16.844 17.328 -5.227 1 98.31 181 LEU A CA 1
ATOM 1408 C C . LEU A 1 181 ? -17.922 18.125 -4.516 1 98.31 181 LEU A C 1
ATOM 1410 O O . LEU A 1 181 ? -18.969 17.578 -4.168 1 98.31 181 LEU A O 1
ATOM 1414 N N . GLU A 1 182 ? -17.672 19.406 -4.309 1 97.5 182 GLU A N 1
ATOM 1415 C CA . GLU A 1 182 ? -18.703 20.266 -3.754 1 97.5 182 GLU A CA 1
ATOM 1416 C C . GLU A 1 182 ? -19.938 20.297 -4.652 1 97.5 182 GLU A C 1
ATOM 1418 O O . GLU A 1 182 ? -21.062 20.438 -4.168 1 97.5 182 GLU A O 1
ATOM 1423 N N . ARG A 1 183 ? -19.734 20.156 -5.906 1 96.69 183 ARG A N 1
ATOM 1424 C CA . ARG A 1 183 ? -20.828 20.25 -6.879 1 96.69 183 ARG A CA 1
ATOM 1425 C C . ARG A 1 183 ? -21.781 19.062 -6.738 1 96.69 183 ARG A C 1
ATOM 1427 O O . ARG A 1 183 ? -22.938 19.141 -7.141 1 96.69 183 ARG A O 1
ATOM 1434 N N . VAL A 1 184 ? -21.312 18.016 -6.203 1 97.12 184 VAL A N 1
ATOM 1435 C CA . VAL A 1 184 ? -22.156 16.812 -6.133 1 97.12 184 VAL A CA 1
ATOM 1436 C C . VAL A 1 184 ? -22.422 16.453 -4.672 1 97.12 184 VAL A C 1
ATOM 1438 O O . VAL A 1 184 ? -23 15.414 -4.379 1 97.12 184 VAL A O 1
ATOM 1441 N N . ASP A 1 185 ? -21.969 17.297 -3.797 1 97.38 185 ASP A N 1
ATOM 1442 C CA . ASP A 1 185 ? -22.078 17.031 -2.363 1 97.38 185 ASP A CA 1
ATOM 1443 C C . ASP A 1 185 ? -23.531 17 -1.917 1 97.38 185 ASP A C 1
ATOM 1445 O O . ASP A 1 185 ? -24.344 17.781 -2.385 1 97.38 185 ASP A O 1
ATOM 1449 N N . ASP A 1 186 ? -23.859 16.109 -1.064 1 97.75 186 ASP A N 1
ATOM 1450 C CA . ASP A 1 186 ? -25.203 16.016 -0.491 1 97.75 186 ASP A CA 1
ATOM 1451 C C . ASP A 1 186 ? -25.172 16.25 1.019 1 97.75 186 ASP A C 1
ATOM 1453 O O . ASP A 1 186 ? -26.062 15.789 1.739 1 97.75 186 ASP A O 1
ATOM 1457 N N . GLY A 1 187 ? -24.062 16.859 1.507 1 97.44 187 GLY A N 1
ATOM 1458 C CA . GLY A 1 187 ? -23.875 17.078 2.934 1 97.44 187 GLY A CA 1
ATOM 1459 C C . GLY A 1 187 ? -22.828 16.156 3.547 1 97.44 187 GLY A C 1
ATOM 1460 O O . GLY A 1 187 ? -22.312 16.438 4.625 1 97.44 187 GLY A O 1
ATOM 1461 N N . THR A 1 188 ? -22.484 15.094 2.879 1 97.94 188 THR A N 1
ATOM 1462 C CA . THR A 1 188 ? -21.562 14.078 3.354 1 97.94 188 THR A CA 1
ATOM 1463 C C . THR A 1 188 ? -20.172 14.664 3.555 1 97.94 188 THR A C 1
ATOM 1465 O O . THR A 1 188 ? -19.422 14.234 4.438 1 97.94 188 THR A O 1
ATOM 1468 N N . LEU A 1 189 ? -19.812 15.664 2.846 1 98.19 189 LEU A N 1
ATOM 1469 C CA . LEU A 1 189 ? -18.422 16.141 2.795 1 98.19 189 LEU A CA 1
ATOM 1470 C C . LEU A 1 189 ? -18.156 17.141 3.914 1 98.19 189 LEU A C 1
ATOM 1472 O O . LEU A 1 189 ? -17.031 17.609 4.066 1 98.19 189 LEU A O 1
ATOM 1476 N N . ASP A 1 190 ? -19.172 17.516 4.699 1 98.06 190 ASP A N 1
ATOM 1477 C CA . ASP A 1 190 ? -18.969 18.375 5.871 1 98.06 190 ASP A CA 1
ATOM 1478 C C . ASP A 1 190 ? -18.281 17.594 6.992 1 98.06 190 ASP A C 1
ATOM 1480 O O . ASP A 1 190 ? -18.875 17.344 8.039 1 98.06 190 ASP A O 1
ATOM 1484 N N . HIS A 1 191 ? -17.094 17.266 6.789 1 98.5 191 HIS A N 1
ATOM 1485 C CA . HIS A 1 191 ? -16.25 16.453 7.652 1 98.5 191 HIS A CA 1
ATOM 1486 C C . HIS A 1 191 ? -14.773 16.812 7.461 1 98.5 191 HIS A C 1
ATOM 1488 O O . HIS A 1 191 ? -14.445 17.766 6.746 1 98.5 191 HIS A O 1
ATOM 1494 N N . PHE A 1 192 ? -13.883 16.125 8.18 1 98.88 192 PHE A N 1
ATOM 1495 C CA . PHE A 1 192 ? -12.461 16.438 8.133 1 98.88 192 PHE A CA 1
ATOM 1496 C C . PHE A 1 192 ? -11.758 15.633 7.051 1 98.88 192 PHE A C 1
ATOM 1498 O O . PHE A 1 192 ? -12.195 14.531 6.707 1 98.88 192 PHE A O 1
ATOM 1505 N N . ALA A 1 193 ? -10.75 16.172 6.527 1 98.94 193 ALA A N 1
ATOM 1506 C CA . ALA A 1 193 ? -9.906 15.508 5.539 1 98.94 193 ALA A CA 1
ATOM 1507 C C . ALA A 1 193 ? -8.453 15.961 5.668 1 98.94 193 ALA A C 1
ATOM 1509 O O . ALA A 1 193 ? -8.164 16.922 6.375 1 98.94 193 ALA A O 1
ATOM 1510 N N . VAL A 1 194 ? -7.578 15.266 5.059 1 98.94 194 VAL A N 1
ATOM 1511 C CA . VAL A 1 194 ? -6.156 15.594 5.004 1 98.94 194 VAL A CA 1
ATOM 1512 C C . VAL A 1 194 ? -5.723 15.773 3.551 1 98.94 194 VAL A C 1
ATOM 1514 O O . VAL A 1 194 ? -5.938 14.883 2.721 1 98.94 194 VAL A O 1
ATOM 1517 N N . GLY A 1 195 ? -5.199 16.891 3.207 1 98.88 195 GLY A N 1
ATOM 1518 C CA . GLY A 1 195 ? -4.527 17.078 1.929 1 98.88 195 GLY A CA 1
ATOM 1519 C C . GLY A 1 195 ? -3.045 16.781 1.983 1 98.88 195 GLY A C 1
ATOM 1520 O O . GLY A 1 195 ? -2.371 17.109 2.957 1 98.88 195 GLY A O 1
ATOM 1521 N N . VAL A 1 196 ? -2.578 16.094 0.983 1 98.44 196 VAL A N 1
ATOM 1522 C CA . VAL A 1 196 ? -1.168 15.727 0.932 1 98.44 196 VAL A CA 1
ATOM 1523 C C . VAL A 1 196 ? -0.598 16.047 -0.447 1 98.44 196 VAL A C 1
ATOM 1525 O O . VAL A 1 196 ? -1.27 15.859 -1.464 1 98.44 196 VAL A O 1
ATOM 1528 N N . ALA A 1 197 ? 0.626 16.578 -0.476 1 97.5 197 ALA A N 1
ATOM 1529 C CA . ALA A 1 197 ? 1.297 16.875 -1.737 1 97.5 197 ALA A CA 1
ATOM 1530 C C . ALA A 1 197 ? 2.703 16.297 -1.77 1 97.5 197 ALA A C 1
ATOM 1532 O O . ALA A 1 197 ? 3.393 16.25 -0.748 1 97.5 197 ALA A O 1
ATOM 1533 N N . ARG A 1 198 ? 3.039 15.758 -2.916 1 95.75 198 ARG A N 1
ATOM 1534 C CA . ARG A 1 198 ? 4.41 15.383 -3.256 1 95.75 198 ARG A CA 1
ATOM 1535 C C . ARG A 1 198 ? 4.98 14.406 -2.236 1 95.75 198 ARG A C 1
ATOM 1537 O O . ARG A 1 198 ? 6.062 14.625 -1.693 1 95.75 198 ARG A O 1
ATOM 1544 N N . VAL A 1 199 ? 4.215 13.367 -2.033 1 94.38 199 VAL A N 1
ATOM 1545 C CA . VAL A 1 199 ? 4.621 12.312 -1.105 1 94.38 199 VAL A CA 1
ATOM 1546 C C . VAL A 1 199 ? 5.953 11.711 -1.555 1 94.38 199 VAL A C 1
ATOM 1548 O O . VAL A 1 199 ? 6.125 11.383 -2.73 1 94.38 199 VAL A O 1
ATOM 1551 N N . GLY A 1 200 ? 6.91 11.555 -0.582 1 91.44 200 GLY A N 1
ATOM 1552 C CA . GLY A 1 200 ? 8.219 11.008 -0.884 1 91.44 200 GLY A CA 1
ATOM 1553 C C . GLY A 1 200 ? 9.273 12.07 -1.112 1 91.44 200 GLY A C 1
ATOM 1554 O O . GLY A 1 200 ? 10.477 11.773 -1.115 1 91.44 200 GLY A O 1
ATOM 1555 N N . GLY A 1 201 ? 8.859 13.281 -1.33 1 91.75 201 GLY A N 1
ATOM 1556 C CA . GLY A 1 201 ? 9.75 14.406 -1.562 1 91.75 201 GLY A CA 1
ATOM 1557 C C . GLY A 1 201 ? 9.492 15.578 -0.628 1 91.75 201 GLY A C 1
ATOM 1558 O O . GLY A 1 201 ? 9.492 15.406 0.594 1 91.75 201 GLY A O 1
ATOM 1559 N N . ASP A 1 202 ? 9.367 16.75 -1.216 1 90.5 202 ASP A N 1
ATOM 1560 C CA . ASP A 1 202 ? 9.031 17.922 -0.427 1 90.5 202 ASP A CA 1
ATOM 1561 C C . ASP A 1 202 ? 7.555 17.938 -0.053 1 90.5 202 ASP A C 1
ATOM 1563 O O . ASP A 1 202 ? 6.816 18.844 -0.454 1 90.5 202 ASP A O 1
ATOM 1567 N N . SER A 1 203 ? 7.195 17.062 0.757 1 94.31 203 SER A N 1
ATOM 1568 C CA . SER A 1 203 ? 5.797 16.75 1.045 1 94.31 203 SER A CA 1
ATOM 1569 C C . SER A 1 203 ? 5.172 17.828 1.932 1 94.31 203 SER A C 1
ATOM 1571 O O . SER A 1 203 ? 5.836 18.375 2.811 1 94.31 203 SER A O 1
ATOM 1573 N N . VAL A 1 204 ? 3.969 18.125 1.64 1 96.69 204 VAL A N 1
ATOM 1574 C CA . VAL A 1 204 ? 3.131 19 2.463 1 96.69 204 VAL A CA 1
ATOM 1575 C C . VAL A 1 204 ? 1.872 18.25 2.889 1 96.69 204 VAL A C 1
ATOM 1577 O O . VAL A 1 204 ? 1.21 17.609 2.062 1 96.69 204 VAL A O 1
ATOM 1580 N N . THR A 1 205 ? 1.576 18.25 4.164 1 97.94 205 THR A N 1
ATOM 1581 C CA . THR A 1 205 ? 0.398 17.594 4.727 1 97.94 205 THR A CA 1
ATOM 1582 C C . THR A 1 205 ? -0.386 18.562 5.609 1 97.94 205 THR A C 1
ATOM 1584 O O . THR A 1 205 ? 0.159 19.125 6.559 1 97.94 205 THR A O 1
ATOM 1587 N N . ILE A 1 206 ? -1.656 18.734 5.266 1 98.75 206 ILE A N 1
ATOM 1588 C CA . ILE A 1 206 ? -2.496 19.641 6.039 1 98.75 206 ILE A CA 1
ATOM 1589 C C . ILE A 1 206 ? -3.848 18.984 6.312 1 98.75 206 ILE A C 1
ATOM 1591 O O . ILE A 1 206 ? -4.48 18.438 5.402 1 98.75 206 ILE A O 1
ATOM 1595 N N . CYS A 1 207 ? -4.23 19.016 7.52 1 98.88 207 CYS A N 1
ATOM 1596 C CA . CYS A 1 207 ? -5.539 18.531 7.93 1 98.88 207 CYS A CA 1
ATOM 1597 C C . CYS A 1 207 ? -6.492 19.672 8.234 1 98.88 207 CYS A C 1
ATOM 1599 O O . CYS A 1 207 ? -6.117 20.625 8.922 1 98.88 207 CYS A O 1
ATOM 1601 N N . ASP A 1 208 ? -7.652 19.625 7.734 1 98.81 208 ASP A N 1
ATOM 1602 C CA . ASP A 1 208 ? -8.711 20.594 7.973 1 98.81 208 ASP A CA 1
ATOM 1603 C C . ASP A 1 208 ? -10.078 20.016 7.582 1 98.81 208 ASP A C 1
ATOM 1605 O O . ASP A 1 208 ? -10.18 18.859 7.188 1 98.81 208 ASP A O 1
ATOM 1609 N N . LYS A 1 209 ? -11.094 20.812 7.77 1 98.62 209 LYS A N 1
ATOM 1610 C CA . LYS A 1 209 ? -12.359 20.453 7.137 1 98.62 209 LYS A CA 1
ATOM 1611 C C . LYS A 1 209 ? -12.203 20.328 5.625 1 98.62 209 LYS A C 1
ATOM 1613 O O . LYS A 1 209 ? -11.492 21.109 5 1 98.62 209 LYS A O 1
ATOM 1618 N N . PHE A 1 210 ? -12.961 19.391 5.145 1 98.81 210 PHE A N 1
ATOM 1619 C CA . PHE A 1 210 ? -12.812 19.062 3.73 1 98.81 210 PHE A CA 1
ATOM 1620 C C . PHE A 1 210 ? -12.961 20.312 2.869 1 98.81 210 PHE A C 1
ATOM 1622 O O . PHE A 1 210 ? -12.102 20.594 2.029 1 98.81 210 PHE A O 1
ATOM 1629 N N . TYR A 1 211 ? -13.883 21.141 3.078 1 98.19 211 TYR A N 1
ATOM 1630 C CA . TYR A 1 211 ? -14.203 22.312 2.275 1 98.19 211 TYR A CA 1
ATOM 1631 C C . TYR A 1 211 ? -13.117 23.375 2.406 1 98.19 211 TYR A C 1
ATOM 1633 O O . TYR A 1 211 ? -12.938 24.203 1.507 1 98.19 211 TYR A O 1
ATOM 1641 N N . ARG A 1 212 ? -12.375 23.328 3.475 1 98.38 212 ARG A N 1
ATOM 1642 C CA . ARG A 1 212 ? -11.398 24.359 3.764 1 98.38 212 ARG A CA 1
ATOM 1643 C C . ARG A 1 212 ? -10.039 24.031 3.154 1 98.38 212 ARG A C 1
ATOM 1645 O O . ARG A 1 212 ? -9.156 24.875 3.068 1 98.38 212 ARG A O 1
ATOM 1652 N N . LEU A 1 213 ? -9.906 22.797 2.652 1 98.62 213 LEU A N 1
ATOM 1653 C CA . LEU A 1 213 ? -8.625 22.391 2.084 1 98.62 213 LEU A CA 1
ATOM 1654 C C . LEU A 1 213 ? -8.25 23.281 0.9 1 98.62 213 LEU A C 1
ATOM 1656 O O . LEU A 1 213 ? -7.074 23.531 0.656 1 98.62 213 LEU A O 1
ATOM 1660 N N . LYS A 1 214 ? -9.273 23.781 0.181 1 98.31 214 LYS A N 1
ATOM 1661 C CA . LYS A 1 214 ? -9.023 24.578 -1.017 1 98.31 214 LYS A CA 1
ATOM 1662 C C . LYS A 1 214 ? -8.414 25.922 -0.66 1 98.31 214 LYS A C 1
ATOM 1664 O O . LYS A 1 214 ? -7.902 26.625 -1.533 1 98.31 214 LYS A O 1
ATOM 1669 N N . HIS A 1 215 ? -8.445 26.297 0.571 1 98.12 215 HIS A N 1
ATOM 1670 C CA . HIS A 1 215 ? -7.914 27.578 1.006 1 98.12 215 HIS A CA 1
ATOM 1671 C C . HIS A 1 215 ? -6.453 27.453 1.429 1 98.12 215 HIS A C 1
ATOM 1673 O O . HIS A 1 215 ? -5.82 28.453 1.773 1 98.12 215 HIS A O 1
ATOM 1679 N N . HIS A 1 216 ? -5.895 26.281 1.455 1 98.25 216 HIS A N 1
ATOM 1680 C CA . HIS A 1 216 ? -4.504 26.047 1.83 1 98.25 216 HIS A CA 1
ATOM 1681 C C . HIS A 1 216 ? -3.613 25.938 0.598 1 98.25 216 HIS A C 1
ATOM 1683 O O . HIS A 1 216 ? -4.09 25.578 -0.485 1 98.25 216 HIS A O 1
ATOM 1689 N N . ASP A 1 217 ? -2.406 26.281 0.752 1 97.75 217 ASP A N 1
ATOM 1690 C CA . ASP A 1 217 ? -1.414 26.141 -0.309 1 97.75 217 ASP A CA 1
ATOM 1691 C C . ASP A 1 217 ? -0.642 24.828 -0.164 1 97.75 217 ASP A C 1
ATOM 1693 O O . ASP A 1 217 ? 0.124 24.656 0.786 1 97.75 217 ASP A O 1
ATOM 1697 N N . PHE A 1 218 ? -0.785 23.953 -1.117 1 97.75 218 PHE A N 1
ATOM 1698 C CA . PHE A 1 218 ? -0.12 22.656 -1.084 1 97.75 218 PHE A CA 1
ATOM 1699 C C . PHE A 1 218 ? 1.082 22.641 -2.021 1 97.75 218 PHE A C 1
ATOM 1701 O O . PHE A 1 218 ? 1.81 21.641 -2.088 1 97.75 218 PHE A O 1
ATOM 1708 N N . GLY A 1 219 ? 1.32 23.719 -2.691 1 96.69 219 GLY A N 1
ATOM 1709 C CA . GLY A 1 219 ? 2.383 23.766 -3.682 1 96.69 219 GLY A CA 1
ATOM 1710 C C . GLY A 1 219 ? 2.051 22.984 -4.945 1 96.69 219 GLY A C 1
ATOM 1711 O O . GLY A 1 219 ? 0.877 22.797 -5.27 1 96.69 219 GLY A O 1
ATOM 1712 N N . ASP A 1 220 ? 3.068 22.594 -5.668 1 94.56 220 ASP A N 1
ATOM 1713 C CA . ASP A 1 220 ? 2.895 21.922 -6.949 1 94.56 220 ASP A CA 1
ATOM 1714 C C . ASP A 1 220 ? 2.391 20.5 -6.75 1 94.56 220 ASP A C 1
ATOM 1716 O O . ASP A 1 220 ? 2.604 19.891 -5.695 1 94.56 220 ASP A O 1
ATOM 1720 N N . PRO A 1 221 ? 1.681 20.016 -7.668 1 92.56 221 PRO A N 1
ATOM 1721 C CA . PRO A 1 221 ? 1.354 18.594 -7.617 1 92.56 221 PRO A CA 1
ATOM 1722 C C . PRO A 1 221 ? 2.594 17.703 -7.559 1 92.56 221 PRO A C 1
ATOM 1724 O O . PRO A 1 221 ? 3.713 18.188 -7.758 1 92.56 221 PRO A O 1
ATOM 1727 N N . LEU A 1 222 ? 2.305 16.484 -7.344 1 94.25 222 LEU A N 1
ATOM 1728 C CA . LEU A 1 222 ? 1.091 15.672 -7.305 1 94.25 222 LEU A CA 1
ATOM 1729 C C . LEU A 1 222 ? 0.391 15.797 -5.957 1 94.25 222 LEU A C 1
ATOM 1731 O O . LEU A 1 222 ? 1.047 15.844 -4.914 1 94.25 222 LEU A O 1
ATOM 1735 N N . HIS A 1 223 ? -0.936 15.852 -5.965 1 97.69 223 HIS A N 1
ATOM 1736 C CA . HIS A 1 223 ? -1.763 16 -4.773 1 97.69 223 HIS A CA 1
ATOM 1737 C C . HIS A 1 223 ? -2.635 14.773 -4.551 1 97.69 223 HIS A C 1
ATOM 1739 O O . HIS A 1 223 ? -2.918 14.023 -5.488 1 97.69 223 HIS A O 1
ATOM 1745 N N . SER A 1 224 ? -2.988 14.477 -3.34 1 98.25 224 SER A N 1
ATOM 1746 C CA . SER A 1 224 ? -3.982 13.492 -2.914 1 98.25 224 SER A CA 1
ATOM 1747 C C . SER A 1 224 ? -4.766 13.992 -1.702 1 98.25 224 SER A C 1
ATOM 1749 O O . SER A 1 224 ? -4.34 14.93 -1.023 1 98.25 224 SER A O 1
ATOM 1751 N N . ILE A 1 225 ? -5.934 13.422 -1.471 1 98.88 225 ILE A N 1
ATOM 1752 C CA . ILE A 1 225 ? -6.75 13.766 -0.315 1 98.88 225 ILE A CA 1
ATOM 1753 C C . ILE A 1 225 ? -7.133 12.5 0.445 1 98.88 225 ILE A C 1
ATOM 1755 O O . ILE A 1 225 ? -7.418 11.461 -0.164 1 98.88 225 ILE A O 1
ATOM 1759 N N . VAL A 1 226 ? -7.062 12.539 1.73 1 98.94 226 VAL A N 1
ATOM 1760 C CA . VAL A 1 226 ? -7.656 11.484 2.553 1 98.94 226 VAL A CA 1
ATOM 1761 C C . VAL A 1 226 ? -8.875 12.031 3.285 1 98.94 226 VAL A C 1
ATOM 1763 O O . VAL A 1 226 ? -8.758 12.938 4.117 1 98.94 226 VAL A O 1
ATOM 1766 N N . PHE A 1 227 ? -10.031 11.523 2.924 1 98.94 227 PHE A N 1
ATOM 1767 C CA . PHE A 1 227 ? -11.25 11.828 3.67 1 98.94 227 PHE A CA 1
ATOM 1768 C C . PHE A 1 227 ? -11.336 10.969 4.93 1 98.94 227 PHE A C 1
ATOM 1770 O O . PHE A 1 227 ? -11.273 9.742 4.855 1 98.94 227 PHE A O 1
ATOM 1777 N N . LEU A 1 228 ? -11.469 11.602 6.098 1 98.94 228 LEU A N 1
ATOM 1778 C CA . LEU A 1 228 ? -11.328 10.883 7.359 1 98.94 228 LEU A CA 1
ATOM 1779 C C . LEU A 1 228 ? -12.586 10.086 7.676 1 98.94 228 LEU A C 1
ATOM 1781 O O . LEU A 1 228 ? -13.68 10.445 7.234 1 98.94 228 LEU A O 1
ATOM 1785 N N . ALA A 1 229 ? -12.422 9.008 8.391 1 98.88 229 ALA A N 1
ATOM 1786 C CA . ALA A 1 229 ? -13.523 8.211 8.938 1 98.88 229 ALA A CA 1
ATOM 1787 C C . ALA A 1 229 ? -14.359 9.031 9.906 1 98.88 229 ALA A C 1
ATOM 1789 O O . ALA A 1 229 ? -14 10.164 10.258 1 98.88 229 ALA A O 1
ATOM 1790 N N . LYS A 1 230 ? -15.438 8.43 10.359 1 98.69 230 LYS A N 1
ATOM 1791 C CA . LYS A 1 230 ? -16.328 9.117 11.297 1 98.69 230 LYS A CA 1
ATOM 1792 C C . LYS A 1 230 ? -15.586 9.484 12.586 1 98.69 230 LYS A C 1
ATOM 1794 O O . LYS A 1 230 ? -15.812 10.555 13.148 1 98.69 230 LYS A O 1
ATOM 1799 N N . THR A 1 231 ? -14.75 8.57 13.016 1 98.69 231 THR A N 1
ATOM 1800 C CA . THR A 1 231 ? -13.922 8.797 14.195 1 98.69 231 THR A CA 1
ATOM 1801 C C . THR A 1 231 ? -12.469 8.445 13.914 1 98.69 231 THR A C 1
ATOM 1803 O O . THR A 1 231 ? -12.172 7.719 12.961 1 98.69 231 THR A O 1
ATOM 1806 N N . ILE A 1 232 ? -11.578 9 14.711 1 98.06 232 ILE A N 1
ATOM 1807 C CA . ILE A 1 232 ? -10.164 8.672 14.562 1 98.06 232 ILE A CA 1
ATOM 1808 C C . ILE A 1 232 ? -9.586 8.273 15.922 1 98.06 232 ILE A C 1
ATOM 1810 O O . ILE A 1 232 ? -10.117 8.656 16.969 1 98.06 232 ILE A O 1
ATOM 1814 N N . HIS A 1 233 ? -8.57 7.465 15.883 1 96.06 233 HIS A N 1
ATOM 1815 C CA . HIS A 1 233 ? -7.848 7.074 17.094 1 96.06 233 HIS A CA 1
ATOM 1816 C C . HIS A 1 233 ? -7.047 8.242 17.656 1 96.06 233 HIS A C 1
ATOM 1818 O O . HIS A 1 233 ? -6.609 9.117 16.906 1 96.06 233 HIS A O 1
ATOM 1824 N N . ILE A 1 234 ? -6.781 8.172 18.922 1 95.5 234 ILE A N 1
ATOM 1825 C CA . ILE A 1 234 ? -6.082 9.25 19.609 1 95.5 234 ILE A CA 1
ATOM 1826 C C . ILE A 1 234 ? -4.68 9.414 19.031 1 95.5 234 ILE A C 1
ATOM 1828 O O . ILE A 1 234 ? -4.18 10.539 18.906 1 95.5 234 ILE A O 1
ATOM 1832 N N . THR A 1 235 ? -4.035 8.352 18.672 1 93.56 235 THR A N 1
ATOM 1833 C CA . THR A 1 235 ? -2.684 8.445 18.125 1 93.56 235 THR A CA 1
ATOM 1834 C C . THR A 1 235 ? -2.703 9.07 16.734 1 93.56 235 THR A C 1
ATOM 1836 O O . THR A 1 235 ? -1.752 9.758 16.344 1 93.56 235 THR A O 1
ATOM 1839 N N . GLU A 1 236 ? -3.773 8.844 15.984 1 96.5 236 GLU A N 1
ATOM 1840 C CA . GLU A 1 236 ? -3.932 9.539 14.711 1 96.5 236 GLU A CA 1
ATOM 1841 C C . GLU A 1 236 ? -4.078 11.047 14.922 1 96.5 236 GLU A C 1
ATOM 1843 O O . GLU A 1 236 ? -3.439 11.836 14.227 1 96.5 236 GLU A O 1
ATOM 1848 N N . TYR A 1 237 ? -4.906 11.383 15.914 1 97.06 237 TYR A N 1
ATOM 1849 C CA . TYR A 1 237 ? -5.121 12.781 16.266 1 97.06 237 TYR A CA 1
ATOM 1850 C C . TYR A 1 237 ? -3.803 13.469 16.609 1 97.06 237 TYR A C 1
ATOM 1852 O O . TYR A 1 237 ? -3.504 14.555 16.109 1 97.06 237 TYR A O 1
ATOM 1860 N N . GLU A 1 238 ? -3.033 12.789 17.438 1 94.25 238 GLU A N 1
ATOM 1861 C CA . GLU A 1 238 ? -1.761 13.352 17.875 1 94.25 238 GLU A CA 1
ATOM 1862 C C . GLU A 1 238 ? -0.812 13.57 16.703 1 94.25 238 GLU A C 1
ATOM 1864 O O . GLU A 1 238 ? -0.133 14.602 16.641 1 94.25 238 GLU A O 1
ATOM 1869 N N . PHE A 1 239 ? -0.787 12.648 15.852 1 95.44 239 PHE A N 1
ATOM 1870 C CA . PHE A 1 239 ? 0.078 12.781 14.688 1 95.44 239 PHE A CA 1
ATOM 1871 C C . PHE A 1 239 ? -0.364 13.945 13.805 1 95.44 239 PHE A C 1
ATOM 1873 O O . PHE A 1 239 ? 0.461 14.758 13.383 1 95.44 239 PHE A O 1
ATOM 1880 N N . LEU A 1 240 ? -1.669 14.039 13.539 1 97.5 240 LEU A N 1
ATOM 1881 C CA . LEU A 1 240 ? -2.199 15.086 12.68 1 97.5 240 LEU A CA 1
ATOM 1882 C C . LEU A 1 240 ? -1.989 16.469 13.305 1 97.5 240 LEU A C 1
ATOM 1884 O O . LEU A 1 240 ? -1.744 17.438 12.602 1 97.5 240 LEU A O 1
ATOM 1888 N N . ARG A 1 241 ? -2.072 16.516 14.594 1 96.38 241 ARG A N 1
ATOM 1889 C CA . ARG A 1 241 ? -1.819 17.766 15.297 1 96.38 241 ARG A CA 1
ATOM 1890 C C . ARG A 1 241 ? -0.368 18.203 15.133 1 96.38 241 ARG A C 1
ATOM 1892 O O . ARG A 1 241 ? -0.092 19.391 14.914 1 96.38 241 ARG A O 1
ATOM 1899 N N . GLU A 1 242 ? 0.482 17.25 15.172 1 93.88 242 GLU A N 1
ATOM 1900 C CA . GLU A 1 242 ? 1.91 17.562 15.18 1 93.88 242 GLU A CA 1
ATOM 1901 C C . GLU A 1 242 ? 2.432 17.797 13.766 1 93.88 242 GLU A C 1
ATOM 1903 O O . GLU A 1 242 ? 3.299 18.656 13.562 1 93.88 242 GLU A O 1
ATOM 1908 N N . PHE A 1 243 ? 1.859 17.109 12.797 1 94.81 243 PHE A N 1
ATOM 1909 C CA . PHE A 1 243 ? 2.533 17.078 11.5 1 94.81 243 PHE A CA 1
ATOM 1910 C C . PHE A 1 243 ? 1.643 17.656 10.406 1 94.81 243 PHE A C 1
ATOM 1912 O O . PHE A 1 243 ? 2.104 17.906 9.297 1 94.81 243 PHE A O 1
ATOM 1919 N N . ALA A 1 244 ? 0.336 17.891 10.68 1 97.06 244 ALA A N 1
ATOM 1920 C CA . ALA A 1 244 ? -0.568 18.25 9.594 1 97.06 244 ALA A CA 1
ATOM 1921 C C . ALA A 1 244 ? -1.395 19.484 9.953 1 97.06 244 ALA A C 1
ATOM 1923 O O . ALA A 1 244 ? -2.467 19.703 9.383 1 97.06 244 ALA A O 1
ATOM 1924 N N . ASN A 1 245 ? -1.018 20.234 10.938 1 96.69 245 ASN A N 1
ATOM 1925 C CA . ASN A 1 245 ? -1.692 21.453 11.359 1 96.69 245 ASN A CA 1
ATOM 1926 C C . ASN A 1 245 ? -3.184 21.219 11.578 1 96.69 245 ASN A C 1
ATOM 1928 O O . ASN A 1 245 ? -4.012 22.031 11.172 1 96.69 245 ASN A O 1
ATOM 1932 N N . ALA A 1 246 ? -3.471 20.078 12.086 1 97.88 246 ALA A N 1
ATOM 1933 C CA . ALA A 1 246 ? -4.879 19.75 12.297 1 97.88 246 ALA A CA 1
ATOM 1934 C C . ALA A 1 246 ? -5.543 20.766 13.234 1 97.88 246 ALA A C 1
ATOM 1936 O O . ALA A 1 246 ? -4.965 21.141 14.258 1 97.88 246 ALA A O 1
ATOM 1937 N N . PRO A 1 247 ? -6.711 21.219 12.867 1 97.94 247 PRO A N 1
ATOM 1938 C CA . PRO A 1 247 ? -7.418 22.109 13.789 1 97.94 247 PRO A CA 1
ATOM 1939 C C . PRO A 1 247 ? -7.805 21.438 15.102 1 97.94 247 PRO A C 1
ATOM 1941 O O . PRO A 1 247 ? -7.992 20.219 15.133 1 97.94 247 PRO A O 1
ATOM 1944 N N . GLU A 1 248 ? -7.953 22.188 16.172 1 96.62 248 GLU A N 1
ATOM 1945 C CA . GLU A 1 248 ? -8.32 21.641 17.469 1 96.62 248 GLU A CA 1
ATOM 1946 C C . GLU A 1 248 ? -9.672 20.953 17.422 1 96.62 248 GLU A C 1
ATOM 1948 O O . GLU A 1 248 ? -9.898 19.969 18.156 1 96.62 248 GLU A O 1
ATOM 1953 N N . GLU A 1 249 ? -10.523 21.453 16.547 1 97.62 249 GLU A N 1
ATOM 1954 C CA . GLU A 1 249 ? -11.875 20.922 16.406 1 97.62 249 GLU A CA 1
ATOM 1955 C C . GLU A 1 249 ? -11.828 19.438 16 1 97.62 249 GLU A C 1
ATOM 1957 O O . GLU A 1 249 ? -12.82 18.719 16.156 1 97.62 249 GLU A O 1
ATOM 1962 N N . LEU A 1 250 ? -10.695 19.016 15.477 1 98.19 250 LEU A N 1
ATOM 1963 C CA . LEU A 1 250 ? -10.562 17.625 15.07 1 98.19 250 LEU A CA 1
ATOM 1964 C C . LEU A 1 250 ? -10.789 16.688 16.25 1 98.19 250 LEU A C 1
ATOM 1966 O O . LEU A 1 250 ? -11.203 15.539 16.078 1 98.19 250 LEU A O 1
ATOM 1970 N N . TYR A 1 251 ? -10.539 17.125 17.484 1 98 251 TYR A N 1
ATOM 1971 C CA . TYR A 1 251 ? -10.672 16.312 18.703 1 98 251 TYR A CA 1
ATOM 1972 C C . TYR A 1 251 ? -12.102 15.805 18.859 1 98 251 TYR A C 1
ATOM 1974 O O . TYR A 1 251 ? -12.344 14.805 19.531 1 98 251 TYR A O 1
ATOM 1982 N N . GLU A 1 252 ? -13.031 16.484 18.219 1 97.88 252 GLU A N 1
ATOM 1983 C CA . GLU A 1 252 ? -14.445 16.156 18.375 1 97.88 252 GLU A CA 1
ATOM 1984 C C . GLU A 1 252 ? -14.75 14.75 17.844 1 97.88 252 GLU A C 1
ATOM 1986 O O . GLU A 1 252 ? -15.766 14.156 18.219 1 97.88 252 GLU A O 1
ATOM 1991 N N . ILE A 1 253 ? -13.859 14.219 16.969 1 98 253 ILE A N 1
ATOM 1992 C CA . ILE A 1 253 ? -14.188 12.922 16.375 1 98 253 ILE A CA 1
ATOM 1993 C C . ILE A 1 253 ? -13.227 11.859 16.906 1 98 253 ILE A C 1
ATOM 1995 O O . ILE A 1 253 ? -13.156 10.75 16.359 1 98 253 ILE A O 1
ATOM 1999 N N . VAL A 1 254 ? -12.461 12.195 17.938 1 97.31 254 VAL A N 1
ATOM 2000 C CA . VAL A 1 254 ? -11.555 11.227 18.547 1 97.31 254 VAL A CA 1
ATOM 2001 C C . VAL A 1 254 ? -12.352 10.219 19.375 1 97.31 254 VAL A C 1
ATOM 2003 O O . VAL A 1 254 ? -13.258 10.602 20.125 1 97.31 254 VAL A O 1
ATOM 2006 N N . GLU A 1 255 ? -12.055 8.953 19.109 1 90.81 255 GLU A N 1
ATOM 2007 C CA . GLU A 1 255 ? -12.656 7.887 19.906 1 90.81 255 GLU A CA 1
ATOM 2008 C C . GLU A 1 255 ? -11.648 7.262 20.844 1 90.81 255 GLU A C 1
ATOM 2010 O O . GLU A 1 255 ? -10.469 7.125 20.516 1 90.81 255 GLU A O 1
ATOM 2015 N N . MET B 1 1 ? 19.766 17.188 14.484 1 88.75 1 MET B N 1
ATOM 2016 C CA . MET B 1 1 ? 20.047 15.93 13.812 1 88.75 1 MET B CA 1
ATOM 2017 C C . MET B 1 1 ? 18.75 15.242 13.367 1 88.75 1 MET B C 1
ATOM 2019 O O . MET B 1 1 ? 17.656 15.742 13.641 1 88.75 1 MET B O 1
ATOM 2023 N N . THR B 1 2 ? 18.984 14.094 12.516 1 94.25 2 THR B N 1
ATOM 2024 C CA . THR B 1 2 ? 17.797 13.555 11.875 1 94.25 2 THR B CA 1
ATOM 2025 C C . THR B 1 2 ? 17.594 12.086 12.25 1 94.25 2 THR B C 1
ATOM 2027 O O . THR B 1 2 ? 18.578 11.336 12.367 1 94.25 2 THR B O 1
ATOM 2030 N N . LEU B 1 3 ? 16.422 11.75 12.594 1 95.38 3 LEU B N 1
ATOM 2031 C CA . LEU B 1 3 ? 15.984 10.367 12.711 1 95.38 3 LEU B CA 1
ATOM 2032 C C . LEU B 1 3 ? 15.266 9.914 11.445 1 95.38 3 LEU B C 1
ATOM 2034 O O . LEU B 1 3 ? 14.195 10.43 11.117 1 95.38 3 LEU B O 1
ATOM 2038 N N . THR B 1 4 ? 15.883 8.906 10.766 1 95.88 4 THR B N 1
ATOM 2039 C CA . THR B 1 4 ? 15.336 8.484 9.477 1 95.88 4 THR B CA 1
ATOM 2040 C C . THR B 1 4 ? 14.875 7.027 9.547 1 95.88 4 THR B C 1
ATOM 2042 O O . THR B 1 4 ? 15.641 6.148 9.945 1 95.88 4 THR B O 1
ATOM 2045 N N . PHE B 1 5 ? 13.664 6.848 9.188 1 95 5 PHE B N 1
ATOM 2046 C CA . PHE B 1 5 ? 13.164 5.488 9.023 1 95 5 PHE B CA 1
ATOM 2047 C C . PHE B 1 5 ? 13.273 5.043 7.574 1 95 5 PHE B C 1
ATOM 2049 O O . PHE B 1 5 ? 12.758 5.711 6.672 1 95 5 PHE B O 1
ATOM 2056 N N . VAL B 1 6 ? 13.914 3.898 7.375 1 96.56 6 VAL B N 1
ATOM 2057 C CA . VAL B 1 6 ? 14.148 3.414 6.02 1 96.56 6 VAL B CA 1
ATOM 2058 C C . VAL B 1 6 ? 13.461 2.062 5.828 1 96.56 6 VAL B C 1
ATOM 2060 O O . VAL B 1 6 ? 13.742 1.106 6.551 1 96.56 6 VAL B O 1
ATOM 2063 N N . GLY B 1 7 ? 12.578 2.025 4.82 1 95.94 7 GLY B N 1
ATOM 2064 C CA . GLY B 1 7 ? 11.969 0.756 4.457 1 95.94 7 GLY B CA 1
ATOM 2065 C C . GLY B 1 7 ? 12.891 -0.141 3.656 1 95.94 7 GLY B C 1
ATOM 2066 O O . GLY B 1 7 ? 13.57 0.32 2.738 1 95.94 7 GLY B O 1
ATOM 2067 N N . LEU B 1 8 ? 12.805 -1.453 3.951 1 96 8 LEU B N 1
ATOM 2068 C CA . LEU B 1 8 ? 13.703 -2.41 3.316 1 96 8 LEU B CA 1
ATOM 2069 C C . LEU B 1 8 ? 12.977 -3.213 2.244 1 96 8 LEU B C 1
ATOM 2071 O O . LEU B 1 8 ? 13.578 -4.059 1.579 1 96 8 LEU B O 1
ATOM 2075 N N . GLY B 1 9 ? 11.688 -3.021 2.133 1 95.12 9 GLY B N 1
ATOM 2076 C CA . GLY B 1 9 ? 10.93 -3.732 1.118 1 95.12 9 GLY B CA 1
ATOM 2077 C C . GLY B 1 9 ? 10.461 -5.102 1.572 1 95.12 9 GLY B C 1
ATOM 2078 O O . GLY B 1 9 ? 10.242 -5.324 2.764 1 95.12 9 GLY B O 1
ATOM 2079 N N . LEU B 1 10 ? 10.297 -6.039 0.652 1 94.56 10 LEU B N 1
ATOM 2080 C CA . LEU B 1 10 ? 9.43 -7.184 0.923 1 94.56 10 LEU B CA 1
ATOM 2081 C C . LEU B 1 10 ? 10.25 -8.461 1.058 1 94.56 10 LEU B C 1
ATOM 2083 O O . LEU B 1 10 ? 9.781 -9.445 1.639 1 94.56 10 LEU B O 1
ATOM 2087 N N . TRP B 1 11 ? 11.453 -8.508 0.494 1 93.81 11 TRP B N 1
ATOM 2088 C CA . TRP B 1 11 ? 12.031 -9.836 0.347 1 93.81 11 TRP B CA 1
ATOM 2089 C C . TRP B 1 11 ? 13.438 -9.891 0.94 1 93.81 11 TRP B C 1
ATOM 2091 O O . TRP B 1 11 ? 13.625 -10.359 2.064 1 93.81 11 TRP B O 1
ATOM 2101 N N . ASP B 1 12 ? 14.398 -9.258 0.254 1 94.06 12 ASP B N 1
ATOM 2102 C CA . ASP B 1 12 ? 15.766 -9.344 0.76 1 94.06 12 ASP B CA 1
ATOM 2103 C C . ASP B 1 12 ? 16.5 -8.016 0.594 1 94.06 12 ASP B C 1
ATOM 2105 O O . ASP B 1 12 ? 15.867 -6.973 0.384 1 94.06 12 ASP B O 1
ATOM 2109 N N . GLU B 1 13 ? 17.766 -8.016 0.767 1 94.81 13 GLU B N 1
ATOM 2110 C CA . GLU B 1 13 ? 18.578 -6.797 0.825 1 94.81 13 GLU B CA 1
ATOM 2111 C C . GLU B 1 13 ? 18.562 -6.066 -0.515 1 94.81 13 GLU B C 1
ATOM 2113 O O . GLU B 1 13 ? 18.906 -4.887 -0.585 1 94.81 13 GLU B O 1
ATOM 2118 N N . LYS B 1 14 ? 18.156 -6.738 -1.485 1 96.06 14 LYS B N 1
ATOM 2119 C CA . LYS B 1 14 ? 18.156 -6.105 -2.801 1 96.06 14 LYS B CA 1
ATOM 2120 C C . LYS B 1 14 ? 16.938 -5.199 -2.973 1 96.06 14 LYS B C 1
ATOM 2122 O O . LYS B 1 14 ? 16.844 -4.457 -3.951 1 96.06 14 LYS B O 1
ATOM 2127 N N . ASP B 1 15 ? 16.062 -5.207 -1.993 1 96.94 15 ASP B N 1
ATOM 2128 C CA . ASP B 1 15 ? 14.836 -4.426 -2.107 1 96.94 15 ASP B CA 1
ATOM 2129 C C . ASP B 1 15 ? 15.039 -3.008 -1.582 1 96.94 15 ASP B C 1
ATOM 2131 O O . ASP B 1 15 ? 14.156 -2.16 -1.715 1 96.94 15 ASP B O 1
ATOM 2135 N N . ILE B 1 16 ? 16.172 -2.684 -1.036 1 97.25 16 ILE B N 1
ATOM 2136 C CA . ILE B 1 16 ? 16.422 -1.334 -0.533 1 97.25 16 ILE B CA 1
ATOM 2137 C C . ILE B 1 16 ? 16.594 -0.37 -1.703 1 97.25 16 ILE B C 1
ATOM 2139 O O . ILE B 1 16 ? 17.109 -0.751 -2.758 1 97.25 16 ILE B O 1
ATOM 2143 N N . THR B 1 17 ? 16.172 0.85 -1.55 1 97.94 17 THR B N 1
ATOM 2144 C CA . THR B 1 17 ? 16.281 1.869 -2.59 1 97.94 17 THR B CA 1
ATOM 2145 C C . THR B 1 17 ? 17.641 2.561 -2.545 1 97.94 17 THR B C 1
ATOM 2147 O O . THR B 1 17 ? 18.328 2.496 -1.532 1 97.94 17 THR B O 1
ATOM 2150 N N . LEU B 1 18 ? 17.969 3.229 -3.613 1 97.38 18 LEU B N 1
ATOM 2151 C CA . LEU B 1 18 ? 19.172 4.047 -3.615 1 97.38 18 LEU B CA 1
ATOM 2152 C C . LEU B 1 18 ? 19.109 5.113 -2.527 1 97.38 18 LEU B C 1
ATOM 2154 O O . LEU B 1 18 ? 20.109 5.383 -1.853 1 97.38 18 LEU B O 1
ATOM 2158 N N . ARG B 1 19 ? 17.953 5.695 -2.375 1 97.19 19 ARG B N 1
ATOM 2159 C CA . ARG B 1 19 ? 17.75 6.699 -1.335 1 97.19 19 ARG B CA 1
ATOM 2160 C C . ARG B 1 19 ? 17.984 6.109 0.05 1 97.19 19 ARG B C 1
ATOM 2162 O O . ARG B 1 19 ? 18.562 6.77 0.919 1 97.19 19 ARG B O 1
ATOM 2169 N N . GLY B 1 20 ? 17.469 4.883 0.23 1 97.56 20 GLY B N 1
ATOM 2170 C CA . GLY B 1 20 ? 17.719 4.199 1.488 1 97.56 20 GLY B CA 1
ATOM 2171 C C . GLY B 1 20 ? 19.188 3.953 1.752 1 97.56 20 GLY B C 1
ATOM 2172 O O . GLY B 1 20 ? 19.656 4.156 2.869 1 97.56 20 GLY B O 1
ATOM 2173 N N . ILE B 1 21 ? 19.891 3.543 0.764 1 97.56 21 ILE B N 1
ATOM 2174 C CA . ILE B 1 21 ? 21.328 3.287 0.883 1 97.56 21 ILE B CA 1
ATOM 2175 C C . ILE B 1 21 ? 22.047 4.578 1.254 1 97.56 21 ILE B C 1
ATOM 2177 O O . ILE B 1 21 ? 22.906 4.582 2.135 1 97.56 21 ILE B O 1
ATOM 2181 N N . GLU B 1 22 ? 21.703 5.645 0.585 1 97 22 GLU B N 1
ATOM 2182 C CA . GLU B 1 22 ? 22.312 6.938 0.872 1 97 22 GLU B CA 1
ATOM 2183 C C . GLU B 1 22 ? 22.062 7.359 2.318 1 97 22 GLU B C 1
ATOM 2185 O O . GLU B 1 22 ? 22.969 7.859 2.988 1 97 22 GLU B O 1
ATOM 2190 N N . ALA B 1 23 ? 20.844 7.176 2.791 1 97.38 23 ALA B N 1
ATOM 2191 C CA . ALA B 1 23 ? 20.516 7.508 4.172 1 97.38 23 ALA B CA 1
ATOM 2192 C C . ALA B 1 23 ? 21.375 6.715 5.152 1 97.38 23 ALA B C 1
ATOM 2194 O O . ALA B 1 23 ? 21.875 7.27 6.133 1 97.38 23 ALA B O 1
ATOM 2195 N N . VAL B 1 24 ? 21.547 5.461 4.875 1 97.56 24 VAL B N 1
ATOM 2196 C CA . VAL B 1 24 ? 22.328 4.578 5.742 1 97.56 24 VAL B CA 1
ATOM 2197 C C . VAL B 1 24 ? 23.781 5.016 5.758 1 97.56 24 VAL B C 1
ATOM 2199 O O . VAL B 1 24 ? 24.391 5.117 6.82 1 97.56 24 VAL B O 1
ATOM 2202 N N . ARG B 1 25 ? 24.297 5.301 4.621 1 95.81 25 ARG B N 1
ATOM 2203 C CA . ARG B 1 25 ? 25.703 5.672 4.496 1 95.81 25 ARG B CA 1
ATOM 2204 C C . ARG B 1 25 ? 25.984 6.984 5.219 1 95.81 25 ARG B C 1
ATOM 2206 O O . ARG B 1 25 ? 27.078 7.176 5.762 1 95.81 25 ARG B O 1
ATOM 2213 N N . ASN B 1 26 ? 25.078 7.848 5.297 1 95.88 26 ASN B N 1
ATOM 2214 C CA . ASN B 1 26 ? 25.25 9.164 5.898 1 95.88 26 ASN B CA 1
ATOM 2215 C C . ASN B 1 26 ? 24.922 9.141 7.391 1 95.88 26 ASN B C 1
ATOM 2217 O O . ASN B 1 26 ? 25.109 10.141 8.086 1 95.88 26 ASN B O 1
ATOM 2221 N N . ALA B 1 27 ? 24.469 8.055 7.891 1 97.31 27 ALA B N 1
ATOM 2222 C CA . ALA B 1 27 ? 24.047 7.965 9.281 1 97.31 27 ALA B CA 1
ATOM 2223 C C . ALA B 1 27 ? 25.234 7.746 10.211 1 97.31 27 ALA B C 1
ATOM 2225 O O . ALA B 1 27 ? 26.234 7.152 9.805 1 97.31 27 ALA B O 1
ATOM 2226 N N . ASP B 1 28 ? 25.109 8.242 11.414 1 97.44 28 ASP B N 1
ATOM 2227 C CA . ASP B 1 28 ? 26.078 7.949 12.461 1 97.44 28 ASP B CA 1
ATOM 2228 C C . ASP B 1 28 ? 25.859 6.559 13.047 1 97.44 28 ASP B C 1
ATOM 2230 O O . ASP B 1 28 ? 26.812 5.859 13.383 1 97.44 28 ASP B O 1
ATOM 2234 N N . VAL B 1 29 ? 24.656 6.219 13.219 1 96.44 29 VAL B N 1
ATOM 2235 C CA . VAL B 1 29 ? 24.266 4.938 13.789 1 96.44 29 VAL B CA 1
ATOM 2236 C C . VAL B 1 29 ? 23.109 4.344 12.977 1 96.44 29 VAL B C 1
ATOM 2238 O O . VAL B 1 29 ? 22.203 5.062 12.547 1 96.44 29 VAL B O 1
ATOM 2241 N N . VAL B 1 30 ? 23.172 3.027 12.797 1 96.81 30 VAL B N 1
ATOM 2242 C CA . VAL B 1 30 ? 22.125 2.322 12.062 1 96.81 30 VAL B CA 1
ATOM 2243 C C . VAL B 1 30 ? 21.516 1.232 12.945 1 96.81 30 VAL B C 1
ATOM 2245 O O . VAL B 1 30 ? 22.234 0.359 13.438 1 96.81 30 VAL B O 1
ATOM 2248 N N . TYR B 1 31 ? 20.219 1.356 13.109 1 93.38 31 TYR B N 1
ATOM 2249 C CA . TYR B 1 31 ? 19.453 0.336 13.82 1 93.38 31 TYR B CA 1
ATOM 2250 C C . TYR B 1 31 ? 18.562 -0.438 12.859 1 93.38 31 TYR B C 1
ATOM 2252 O O . TYR B 1 31 ? 18.25 0.039 11.758 1 93.38 31 TYR B O 1
ATOM 2260 N N . ALA B 1 32 ? 18.219 -1.688 13.242 1 91.81 32 ALA B N 1
ATOM 2261 C CA . ALA B 1 32 ? 17.219 -2.459 12.523 1 91.81 32 ALA B CA 1
ATOM 2262 C C . ALA B 1 32 ? 16.219 -3.09 13.5 1 91.81 32 ALA B C 1
ATOM 2264 O O . ALA B 1 32 ? 16.594 -3.527 14.586 1 91.81 32 ALA B O 1
ATOM 2265 N N . GLU B 1 33 ? 15 -3.076 13.078 1 83 33 GLU B N 1
ATOM 2266 C CA . GLU B 1 33 ? 14 -3.809 13.852 1 83 33 GLU B CA 1
ATOM 2267 C C . GLU B 1 33 ? 13.297 -4.855 12.984 1 83 33 GLU B C 1
ATOM 2269 O O . GLU B 1 33 ? 12.938 -4.582 11.836 1 83 33 GLU B O 1
ATOM 2274 N N . PHE B 1 34 ? 13.148 -6.16 13.594 1 75.75 34 PHE B N 1
ATOM 2275 C CA . PHE B 1 34 ? 12.547 -7.25 12.828 1 75.75 34 PHE B CA 1
ATOM 2276 C C . PHE B 1 34 ? 11.383 -7.871 13.602 1 75.75 34 PHE B C 1
ATOM 2278 O O . PHE B 1 34 ? 11.016 -9.023 13.352 1 75.75 34 PHE B O 1
ATOM 2285 N N . TYR B 1 35 ? 10.891 -7.172 14.523 1 67.81 35 TYR B N 1
ATOM 2286 C CA . TYR B 1 35 ? 9.812 -7.758 15.312 1 67.81 35 TYR B CA 1
ATOM 2287 C C . TYR B 1 35 ? 8.453 -7.426 14.711 1 67.81 35 TYR B C 1
ATOM 2289 O O . TYR B 1 35 ? 7.449 -8.062 15.047 1 67.81 35 TYR B O 1
ATOM 2297 N N . THR B 1 36 ? 8.391 -6.469 13.891 1 63.72 36 THR B N 1
ATOM 2298 C CA . THR B 1 36 ? 7.129 -6.117 13.25 1 63.72 36 THR B CA 1
ATOM 2299 C C . THR B 1 36 ? 6.973 -6.844 11.922 1 63.72 36 THR B C 1
ATOM 2301 O O . THR B 1 36 ? 5.859 -6.984 11.414 1 63.72 36 THR B O 1
ATOM 2304 N N . SER B 1 37 ? 8.086 -7.215 11.352 1 71.81 37 SER B N 1
ATOM 2305 C CA . SER B 1 37 ? 8.102 -7.961 10.102 1 71.81 37 SER B CA 1
ATOM 2306 C C . SER B 1 37 ? 9.43 -8.695 9.906 1 71.81 37 SER B C 1
ATOM 2308 O O . SER B 1 37 ? 10.344 -8.555 10.727 1 71.81 37 SER B O 1
ATOM 2310 N N . ARG B 1 38 ? 9.406 -9.625 8.883 1 76.81 38 ARG B N 1
ATOM 2311 C CA . ARG B 1 38 ? 10.594 -10.422 8.617 1 76.81 38 ARG B CA 1
ATOM 2312 C C . ARG B 1 38 ? 10.969 -10.367 7.137 1 76.81 38 ARG B C 1
ATOM 2314 O O . ARG B 1 38 ? 10.109 -10.141 6.281 1 76.81 38 ARG B O 1
ATOM 2321 N N . LEU B 1 39 ? 12.258 -10.406 6.891 1 82.25 39 LEU B N 1
ATOM 2322 C CA . LEU B 1 39 ? 12.805 -10.477 5.539 1 82.25 39 LEU B CA 1
ATOM 2323 C C . LEU B 1 39 ? 13.594 -11.766 5.34 1 82.25 39 LEU B C 1
ATOM 2325 O O . LEU B 1 39 ? 13.984 -12.414 6.312 1 82.25 39 LEU B O 1
ATOM 2329 N N . SER B 1 40 ? 13.656 -12.062 4.055 1 83 40 SER B N 1
ATOM 2330 C CA . SER B 1 40 ? 14.492 -13.211 3.697 1 83 40 SER B CA 1
ATOM 2331 C C . SER B 1 40 ? 15.961 -12.82 3.617 1 83 40 SER B C 1
ATOM 2333 O O . SER B 1 40 ? 16.594 -12.961 2.566 1 83 40 SER B O 1
ATOM 2335 N N . THR B 1 41 ? 16.484 -12.078 4.523 1 88.88 41 THR B N 1
ATOM 2336 C CA . THR B 1 41 ? 17.875 -11.641 4.598 1 88.88 41 THR B CA 1
ATOM 2337 C C . THR B 1 41 ? 18.391 -11.727 6.027 1 88.88 41 THR B C 1
ATOM 2339 O O . THR B 1 41 ? 17.672 -12.133 6.938 1 88.88 41 THR B O 1
ATOM 2342 N N . SER B 1 42 ? 19.734 -11.531 6.156 1 89.12 42 SER B N 1
ATOM 2343 C CA . SER B 1 42 ? 20.375 -11.5 7.465 1 89.12 42 SER B CA 1
ATOM 2344 C C . SER B 1 42 ? 21.047 -10.156 7.727 1 89.12 42 SER B C 1
ATOM 2346 O O . SER B 1 42 ? 21.266 -9.383 6.797 1 89.12 42 SER B O 1
ATOM 2348 N N . VAL B 1 43 ? 21.25 -9.961 8.969 1 91.62 43 VAL B N 1
ATOM 2349 C CA . VAL B 1 43 ? 21.922 -8.734 9.352 1 91.62 43 VAL B CA 1
ATOM 2350 C C . VAL B 1 43 ? 23.297 -8.672 8.68 1 91.62 43 VAL B C 1
ATOM 2352 O O . VAL B 1 43 ? 23.719 -7.617 8.195 1 91.62 43 VAL B O 1
ATOM 2355 N N . GLU B 1 44 ? 23.922 -9.766 8.586 1 93.38 44 GLU B N 1
ATOM 2356 C CA . GLU B 1 44 ? 25.25 -9.836 7.961 1 93.38 44 GLU B CA 1
ATOM 2357 C C . GLU B 1 44 ? 25.188 -9.453 6.484 1 93.38 44 GLU B C 1
ATOM 2359 O O . GLU B 1 44 ? 26.031 -8.711 5.992 1 93.38 44 GLU B O 1
ATOM 2364 N N . ARG B 1 45 ? 24.203 -9.938 5.836 1 93.5 45 ARG B N 1
ATOM 2365 C CA . ARG B 1 45 ? 24.031 -9.633 4.418 1 93.5 45 ARG B CA 1
ATOM 2366 C C . ARG B 1 45 ? 23.703 -8.156 4.215 1 93.5 45 ARG B C 1
ATOM 2368 O O . ARG B 1 45 ? 24.219 -7.523 3.291 1 93.5 45 ARG B O 1
ATOM 2375 N N . LEU B 1 46 ? 22.844 -7.648 5.07 1 94.31 46 LEU B N 1
ATOM 2376 C CA . LEU B 1 46 ? 22.516 -6.234 5.012 1 94.31 46 LEU B CA 1
ATOM 2377 C C . LEU B 1 46 ? 23.75 -5.367 5.223 1 94.31 46 LEU B C 1
ATOM 2379 O O . LEU B 1 46 ? 23.969 -4.402 4.488 1 94.31 46 LEU B O 1
ATOM 2383 N N . GLU B 1 47 ? 24.562 -5.766 6.203 1 95.62 47 GLU B N 1
ATOM 2384 C CA . GLU B 1 47 ? 25.766 -5.008 6.5 1 95.62 47 GLU B CA 1
ATOM 2385 C C . GLU B 1 47 ? 26.734 -5.02 5.316 1 95.62 47 GLU B C 1
ATOM 2387 O O . GLU B 1 47 ? 27.391 -4.016 5.031 1 95.62 47 GLU B O 1
ATOM 2392 N N . ARG B 1 48 ? 26.812 -6.102 4.676 1 94.44 48 ARG B N 1
ATOM 2393 C CA . ARG B 1 48 ? 27.688 -6.223 3.516 1 94.44 48 ARG B CA 1
ATOM 2394 C C . ARG B 1 48 ? 27.234 -5.297 2.391 1 94.44 48 ARG B C 1
ATOM 2396 O O . ARG B 1 48 ? 28.062 -4.633 1.761 1 94.44 48 ARG B O 1
ATOM 2403 N N . VAL B 1 49 ? 25.984 -5.227 2.201 1 93.62 49 VAL B N 1
ATOM 2404 C CA . VAL B 1 49 ? 25.422 -4.434 1.109 1 93.62 49 VAL B CA 1
ATOM 2405 C C . VAL B 1 49 ? 25.484 -2.949 1.467 1 93.62 49 VAL B C 1
ATOM 2407 O O . VAL B 1 49 ? 25.781 -2.109 0.616 1 93.62 49 VAL B O 1
ATOM 2410 N N . LEU B 1 50 ? 25.281 -2.668 2.713 1 94.44 50 LEU B N 1
ATOM 2411 C CA . LEU B 1 50 ? 25.109 -1.279 3.127 1 94.44 50 LEU B CA 1
ATOM 2412 C C . LEU B 1 50 ? 26.438 -0.686 3.574 1 94.44 50 LEU B C 1
ATOM 2414 O O . LEU B 1 50 ? 26.594 0.536 3.621 1 94.44 50 LEU B O 1
ATOM 2418 N N . GLY B 1 51 ? 27.359 -1.514 4.023 1 93.19 51 GLY B N 1
ATOM 2419 C CA . GLY B 1 51 ? 28.688 -1.071 4.426 1 93.19 51 GLY B CA 1
ATOM 2420 C C . GLY B 1 51 ? 28.703 -0.421 5.797 1 93.19 51 GLY B C 1
ATOM 2421 O O . GLY B 1 51 ? 29.516 0.47 6.055 1 93.19 51 GLY B O 1
ATOM 2422 N N . LYS B 1 52 ? 27.75 -0.661 6.574 1 95.69 52 LYS B N 1
ATOM 2423 C CA . LYS B 1 52 ? 27.656 -0.121 7.93 1 95.69 52 LYS B CA 1
ATOM 2424 C C . LYS B 1 52 ? 27.234 -1.202 8.922 1 95.69 52 LYS B C 1
ATOM 2426 O O . LYS B 1 52 ? 26.469 -2.096 8.586 1 95.69 52 LYS B O 1
ATOM 2431 N N . GLU B 1 53 ? 27.781 -1.049 10.117 1 95.88 53 GLU B N 1
ATOM 2432 C CA . GLU B 1 53 ? 27.344 -1.931 11.195 1 95.88 53 GLU B CA 1
ATOM 2433 C C . GLU B 1 53 ? 25.891 -1.644 11.586 1 95.88 53 GLU B C 1
ATOM 2435 O O . GLU B 1 53 ? 25.484 -0.483 11.664 1 95.88 53 GLU B O 1
ATOM 2440 N N . ILE B 1 54 ? 25.156 -2.77 11.789 1 95.31 54 ILE B N 1
ATOM 2441 C CA . ILE B 1 54 ? 23.734 -2.641 12.125 1 95.31 54 ILE B CA 1
ATOM 2442 C C . ILE B 1 54 ? 23.484 -3.178 13.531 1 95.31 54 ILE B C 1
ATOM 2444 O O . ILE B 1 54 ? 23.875 -4.305 13.852 1 95.31 54 ILE B O 1
ATOM 2448 N N . ARG B 1 55 ? 22.891 -2.371 14.359 1 92.62 55 ARG B N 1
ATOM 2449 C CA . ARG B 1 55 ? 22.453 -2.797 15.688 1 92.62 55 ARG B CA 1
ATOM 2450 C C . ARG B 1 55 ? 20.984 -3.195 15.68 1 92.62 55 ARG B C 1
ATOM 2452 O O . ARG B 1 55 ? 20.125 -2.389 15.328 1 92.62 55 ARG B O 1
ATOM 2459 N N . VAL B 1 56 ? 20.688 -4.367 16.125 1 89.44 56 VAL B N 1
ATOM 2460 C CA . VAL B 1 56 ? 19.312 -4.863 16.094 1 89.44 56 VAL B CA 1
ATOM 2461 C C . VAL B 1 56 ? 18.578 -4.445 17.359 1 89.44 56 VAL B C 1
ATOM 2463 O O . VAL B 1 56 ? 19.062 -4.68 18.469 1 89.44 56 VAL B O 1
ATOM 2466 N N . LEU B 1 57 ? 17.469 -3.816 17.094 1 83.31 57 LEU B N 1
ATOM 2467 C CA . LEU B 1 57 ? 16.625 -3.439 18.219 1 83.31 57 LEU B CA 1
ATOM 2468 C C . LEU B 1 57 ? 15.742 -4.605 18.656 1 83.31 57 LEU B C 1
ATOM 2470 O O . LEU B 1 57 ? 15.219 -5.344 17.812 1 83.31 57 LEU B O 1
ATOM 2474 N N . GLU B 1 58 ? 15.648 -4.914 19.969 1 71.94 58 GLU B N 1
ATOM 2475 C CA . GLU B 1 58 ? 14.758 -5.941 20.5 1 71.94 58 GLU B CA 1
ATOM 2476 C C . GLU B 1 58 ? 13.406 -5.348 20.891 1 71.94 58 GLU B C 1
ATOM 2478 O O . GLU B 1 58 ? 13.297 -4.148 21.156 1 71.94 58 GLU B O 1
ATOM 2483 N N . ARG B 1 59 ? 12.352 -6.242 20.781 1 59.94 59 ARG B N 1
ATOM 2484 C CA . ARG B 1 59 ? 10.992 -5.801 21.078 1 59.94 59 ARG B CA 1
ATOM 2485 C C . ARG B 1 59 ? 10.945 -4.969 22.344 1 59.94 59 ARG B C 1
ATOM 2487 O O . ARG B 1 59 ? 10.273 -3.936 22.391 1 59.94 59 ARG B O 1
ATOM 2494 N N . LYS B 1 60 ? 11.562 -5.59 23.469 1 57.34 60 LYS B N 1
ATOM 2495 C CA . LYS B 1 60 ? 11.531 -4.941 24.781 1 57.34 60 LYS B CA 1
ATOM 2496 C C . LYS B 1 60 ? 12.047 -3.51 24.703 1 57.34 60 LYS B C 1
ATOM 2498 O O . LYS B 1 60 ? 11.734 -2.682 25.562 1 57.34 60 LYS B O 1
ATOM 2503 N N . HIS B 1 61 ? 12.672 -3.27 23.594 1 54.59 61 HIS B N 1
ATOM 2504 C CA . HIS B 1 61 ? 13.406 -2.008 23.578 1 54.59 61 HIS B CA 1
ATOM 2505 C C . HIS B 1 61 ? 12.633 -0.936 22.812 1 54.59 61 HIS B C 1
ATOM 2507 O O . HIS B 1 61 ? 12.984 0.244 22.859 1 54.59 61 HIS B O 1
ATOM 2513 N N . LEU B 1 62 ? 11.742 -1.27 21.938 1 55.69 62 LEU B N 1
ATOM 2514 C CA . LEU B 1 62 ? 11.195 -0.218 21.078 1 55.69 62 LEU B CA 1
ATOM 2515 C C . LEU B 1 62 ? 10.398 0.789 21.906 1 55.69 62 LEU B C 1
ATOM 2517 O O . LEU B 1 62 ? 10.562 2 21.75 1 55.69 62 LEU B O 1
ATOM 2521 N N . GLU B 1 63 ? 9.477 0.272 22.797 1 55.69 63 GLU B N 1
ATOM 2522 C CA . GLU B 1 63 ? 8.703 1.242 23.562 1 55.69 63 GLU B CA 1
ATOM 2523 C C . GLU B 1 63 ? 9.586 2.004 24.547 1 55.69 63 GLU B C 1
ATOM 2525 O O . GLU B 1 63 ? 9.523 3.232 24.609 1 55.69 63 GLU B O 1
ATOM 2530 N N . GLU B 1 64 ? 10.242 1.227 25.375 1 60.06 64 GLU B N 1
ATOM 2531 C CA . GLU B 1 64 ? 11.172 1.851 26.312 1 60.06 64 GLU B CA 1
ATOM 2532 C C . GLU B 1 64 ? 12.359 2.473 25.578 1 60.06 64 GLU B C 1
ATOM 2534 O O . GLU B 1 64 ? 12.883 3.504 26.016 1 60.06 64 GLU B O 1
ATOM 2539 N N . GLU B 1 65 ? 12.555 1.978 24.406 1 65.56 65 GLU B N 1
ATOM 2540 C CA . GLU B 1 65 ? 13.742 2.365 23.656 1 65.56 65 GLU B CA 1
ATOM 2541 C C . GLU B 1 65 ? 13.453 3.553 22.734 1 65.56 65 GLU B C 1
ATOM 2543 O O . GLU B 1 65 ? 14.352 4.324 22.406 1 65.56 65 GLU B O 1
ATOM 2548 N N . SER B 1 66 ? 12.195 3.775 22.594 1 74.69 66 SER B N 1
ATOM 2549 C CA . SER B 1 66 ? 11.859 4.93 21.766 1 74.69 66 SER B CA 1
ATOM 2550 C C . SER B 1 66 ? 12.469 6.207 22.328 1 74.69 66 SER B C 1
ATOM 2552 O O . SER B 1 66 ? 13.031 7.016 21.578 1 74.69 66 SER B O 1
ATOM 2554 N N . ARG B 1 67 ? 12.398 6.332 23.609 1 80.38 67 ARG B N 1
ATOM 2555 C CA . ARG B 1 67 ? 12.961 7.52 24.25 1 80.38 67 ARG B CA 1
ATOM 2556 C C . ARG B 1 67 ? 14.477 7.582 24.047 1 80.38 67 ARG B C 1
ATOM 2558 O O . ARG B 1 67 ? 15.023 8.656 23.797 1 80.38 67 ARG B O 1
ATOM 2565 N N . ARG B 1 68 ? 15 6.48 24.188 1 84.94 68 ARG B N 1
ATOM 2566 C CA . ARG B 1 68 ? 16.453 6.43 24.016 1 84.94 68 ARG B CA 1
ATOM 2567 C C . ARG B 1 68 ? 16.844 6.781 22.578 1 84.94 68 ARG B C 1
ATOM 2569 O O . ARG B 1 68 ? 17.812 7.512 22.359 1 84.94 68 ARG B O 1
ATOM 2576 N N . LEU B 1 69 ? 16.125 6.242 21.656 1 88.38 69 LEU B N 1
ATOM 2577 C CA . LEU B 1 69 ? 16.391 6.508 20.25 1 88.38 69 LEU B CA 1
ATOM 2578 C C . LEU B 1 69 ? 16.25 7.996 19.938 1 88.38 69 LEU B C 1
ATOM 2580 O O . LEU B 1 69 ? 17.109 8.57 19.25 1 88.38 69 LEU B O 1
ATOM 2584 N N . VAL B 1 70 ? 15.258 8.562 20.5 1 90.94 70 VAL B N 1
ATOM 2585 C CA . VAL B 1 70 ? 14.992 9.977 20.266 1 90.94 70 VAL B CA 1
ATOM 2586 C C . VAL B 1 70 ? 16.094 10.82 20.922 1 90.94 70 VAL B C 1
ATOM 2588 O O . VAL B 1 70 ? 16.547 11.805 20.344 1 90.94 70 VAL B O 1
ATOM 2591 N N . GLU B 1 71 ? 16.438 10.398 22.078 1 91.5 71 GLU B N 1
ATOM 2592 C CA . GLU B 1 71 ? 17.5 11.125 22.766 1 91.5 71 GLU B CA 1
ATOM 2593 C C . GLU B 1 71 ? 18.812 11.055 22 1 91.5 71 GLU B C 1
ATOM 2595 O O . GLU B 1 71 ? 19.531 12.055 21.875 1 91.5 71 GLU B O 1
ATOM 2600 N N . GLU B 1 72 ? 19.078 9.945 21.531 1 93 72 GLU B N 1
ATOM 2601 C CA . GLU B 1 72 ? 20.297 9.758 20.75 1 93 72 GLU B CA 1
ATOM 2602 C C . GLU B 1 72 ? 20.25 10.57 19.453 1 93 72 GLU B C 1
ATOM 2604 O O . GLU B 1 72 ? 21.266 11.07 18.984 1 93 72 GLU B O 1
ATOM 2609 N N . ALA B 1 73 ? 19.125 10.727 18.906 1 94.31 73 ALA B N 1
ATOM 2610 C CA . ALA B 1 73 ? 18.922 11.414 17.625 1 94.31 73 ALA B CA 1
ATOM 2611 C C . ALA B 1 73 ? 19.109 12.922 17.781 1 94.31 73 ALA B C 1
ATOM 2613 O O . ALA B 1 73 ? 19.219 13.648 16.797 1 94.31 73 ALA B O 1
ATOM 2614 N N . LYS B 1 74 ? 19.141 13.398 19 1 94.5 74 LYS B N 1
ATOM 2615 C CA . LYS B 1 74 ? 19.406 14.812 19.234 1 94.5 74 LYS B CA 1
ATOM 2616 C C . LYS B 1 74 ? 20.844 15.18 18.875 1 94.5 74 LYS B C 1
ATOM 2618 O O . LYS B 1 74 ? 21.141 16.328 18.562 1 94.5 74 LYS B O 1
ATOM 2623 N N . GLU B 1 75 ? 21.656 14.109 18.906 1 95.81 75 GLU B N 1
ATOM 2624 C CA . GLU B 1 75 ? 23.078 14.406 18.75 1 95.81 75 GLU B CA 1
ATOM 2625 C C . GLU B 1 75 ? 23.656 13.664 17.547 1 95.81 75 GLU B C 1
ATOM 2627 O O . GLU B 1 75 ? 24.781 13.945 17.125 1 95.81 75 GLU B O 1
ATOM 2632 N N . LYS B 1 76 ? 22.969 12.719 17.047 1 96.5 76 LYS B N 1
ATOM 2633 C CA . LYS B 1 76 ? 23.469 11.883 15.961 1 96.5 76 LYS B CA 1
ATOM 2634 C C . LYS B 1 76 ? 22.422 11.711 14.867 1 96.5 76 LYS B C 1
ATOM 2636 O O . LYS B 1 76 ? 21.219 11.75 15.141 1 96.5 76 LYS B O 1
ATOM 2641 N N . ASN B 1 77 ? 22.906 11.5 13.664 1 97.19 77 ASN B N 1
ATOM 2642 C CA . ASN B 1 77 ? 22.016 11.023 12.602 1 97.19 77 ASN B CA 1
ATOM 2643 C C . ASN B 1 77 ? 21.766 9.523 12.711 1 97.19 77 ASN B C 1
ATOM 2645 O O . ASN B 1 77 ? 22.688 8.719 12.562 1 97.19 77 ASN B O 1
ATOM 2649 N N . ILE B 1 78 ? 20.516 9.242 12.953 1 96.38 78 ILE B N 1
ATOM 2650 C CA . ILE B 1 78 ? 20.156 7.844 13.203 1 96.38 78 ILE B CA 1
ATOM 2651 C C . ILE B 1 78 ? 19.266 7.324 12.078 1 96.38 78 ILE B C 1
ATOM 2653 O O . ILE B 1 78 ? 18.344 8.023 11.633 1 96.38 78 ILE B O 1
ATOM 2657 N N . VAL B 1 79 ? 19.578 6.105 11.664 1 96.81 79 VAL B N 1
ATOM 2658 C CA . VAL B 1 79 ? 18.703 5.406 10.727 1 96.81 79 VAL B CA 1
ATOM 2659 C C . VAL B 1 79 ? 18.125 4.16 11.391 1 96.81 79 VAL B C 1
ATOM 2661 O O . VAL B 1 79 ? 18.844 3.42 12.07 1 96.81 79 VAL B O 1
ATOM 2664 N N . VAL B 1 80 ? 16.859 3.996 11.25 1 94.06 80 VAL B N 1
ATOM 2665 C CA . VAL B 1 80 ? 16.188 2.768 11.664 1 94.06 80 VAL B CA 1
ATOM 2666 C C . VAL B 1 80 ? 15.664 2.021 10.445 1 94.06 80 VAL B C 1
ATOM 2668 O O . VAL B 1 80 ? 14.789 2.52 9.727 1 94.06 80 VAL B O 1
ATOM 2671 N N . LEU B 1 81 ? 16.188 0.815 10.266 1 95.31 81 LEU B N 1
ATOM 2672 C CA . LEU B 1 81 ? 15.766 -0.038 9.164 1 95.31 81 LEU B CA 1
ATOM 2673 C C . LEU B 1 81 ? 14.539 -0.854 9.547 1 95.31 81 LEU B C 1
ATOM 2675 O O . LEU B 1 81 ? 14.508 -1.466 10.617 1 95.31 81 LEU B O 1
ATOM 2679 N N . VAL B 1 82 ? 13.586 -0.795 8.656 1 92.5 82 VAL B N 1
ATOM 2680 C CA . VAL B 1 82 ? 12.32 -1.467 8.93 1 92.5 82 VAL B CA 1
ATOM 2681 C C . VAL B 1 82 ? 11.938 -2.344 7.734 1 92.5 82 VAL B C 1
ATOM 2683 O O . VAL B 1 82 ? 12.047 -1.918 6.582 1 92.5 82 VAL B O 1
ATOM 2686 N N . ALA B 1 83 ? 11.492 -3.652 8.008 1 91.69 83 ALA B N 1
ATOM 2687 C CA . ALA B 1 83 ? 10.984 -4.492 6.926 1 91.69 83 ALA B CA 1
ATOM 2688 C C . ALA B 1 83 ? 9.719 -3.889 6.316 1 91.69 83 ALA B C 1
ATOM 2690 O O . ALA B 1 83 ? 8.859 -3.371 7.039 1 91.69 83 ALA B O 1
ATOM 2691 N N . GLY B 1 84 ? 9.578 -3.967 4.945 1 92.88 84 GLY B N 1
ATOM 2692 C CA . GLY B 1 84 ? 8.445 -3.352 4.277 1 92.88 84 GLY B CA 1
ATOM 2693 C C . GLY B 1 84 ? 8.555 -1.842 4.191 1 92.88 84 GLY B C 1
ATOM 2694 O O . GLY B 1 84 ? 9.633 -1.304 3.922 1 92.88 84 GLY B O 1
ATOM 2695 N N . ASP B 1 85 ? 7.457 -1.152 4.141 1 92.81 85 ASP B N 1
ATOM 2696 C CA . ASP B 1 85 ? 7.383 0.302 4.242 1 92.81 85 ASP B CA 1
ATOM 2697 C C . ASP B 1 85 ? 7.27 0.745 5.699 1 92.81 85 ASP B C 1
ATOM 2699 O O . ASP B 1 85 ? 6.484 0.186 6.465 1 92.81 85 ASP B O 1
ATOM 2703 N N . PRO B 1 86 ? 8 1.858 5.969 1 87.75 86 PRO B N 1
ATOM 2704 C CA . PRO B 1 86 ? 7.938 2.299 7.363 1 87.75 86 PRO B CA 1
ATOM 2705 C C . PRO B 1 86 ? 6.566 2.85 7.746 1 87.75 86 PRO B C 1
ATOM 2707 O O . PRO B 1 86 ? 5.785 3.232 6.871 1 87.75 86 PRO B O 1
ATOM 2710 N N . MET B 1 87 ? 6.086 2.816 8.836 1 78.94 87 MET B N 1
ATOM 2711 C CA . MET B 1 87 ? 4.965 3.496 9.477 1 78.94 87 MET B CA 1
ATOM 2712 C C . MET B 1 87 ? 3.674 2.701 9.297 1 78.94 87 MET B C 1
ATOM 2714 O O . MET B 1 87 ? 2.592 3.184 9.641 1 78.94 87 MET B O 1
ATOM 2718 N N . ILE B 1 88 ? 3.785 1.574 8.445 1 81.69 88 ILE B N 1
ATOM 2719 C CA . ILE B 1 88 ? 2.633 0.68 8.414 1 81.69 88 ILE B CA 1
ATOM 2720 C C . ILE B 1 88 ? 2.287 0.241 9.836 1 81.69 88 ILE B C 1
ATOM 2722 O O . ILE B 1 88 ? 1.11 0.139 10.195 1 81.69 88 ILE B O 1
ATOM 2726 N N . ALA B 1 89 ? 3.348 0.151 10.594 1 75.5 89 ALA B N 1
ATOM 2727 C CA . ALA B 1 89 ? 3.166 -0.157 12.008 1 75.5 89 ALA B CA 1
ATOM 2728 C C . ALA B 1 89 ? 3 1.117 12.828 1 75.5 89 ALA B C 1
ATOM 2730 O O . ALA B 1 89 ? 3.762 2.074 12.664 1 75.5 89 ALA B O 1
ATOM 2731 N N . THR B 1 90 ? 2.146 1.127 13.711 1 76 90 THR B N 1
ATOM 2732 C CA . THR B 1 90 ? 1.812 2.291 14.523 1 76 90 THR B CA 1
ATOM 2733 C C . THR B 1 90 ? 2.969 2.654 15.453 1 76 90 THR B C 1
ATOM 2735 O O . THR B 1 90 ? 3.127 3.816 15.828 1 76 90 THR B O 1
ATOM 2738 N N . THR B 1 91 ? 3.707 1.728 15.742 1 76.75 91 THR B N 1
ATOM 2739 C CA . THR B 1 91 ? 4.848 1.951 16.625 1 76.75 91 THR B CA 1
ATOM 2740 C C . THR B 1 91 ? 5.777 3.016 16.047 1 76.75 91 THR B C 1
ATOM 2742 O O . THR B 1 91 ? 6.227 3.91 16.766 1 76.75 91 THR B O 1
ATOM 2745 N N . HIS B 1 92 ? 6.023 3.057 14.859 1 83 92 HIS B N 1
ATOM 2746 C CA . HIS B 1 92 ? 6.969 3.973 14.234 1 83 92 HIS B CA 1
ATOM 2747 C C . HIS B 1 92 ? 6.402 5.387 14.156 1 83 92 HIS B C 1
ATOM 2749 O O . HIS B 1 92 ? 7.133 6.363 14.336 1 83 92 HIS B O 1
ATOM 2755 N N . SER B 1 93 ? 5.109 5.457 13.945 1 84.69 93 SER B N 1
ATOM 2756 C CA . SER B 1 93 ? 4.48 6.773 13.93 1 84.69 93 SER B CA 1
ATOM 2757 C C . SER B 1 93 ? 4.551 7.445 15.297 1 84.69 93 SER B C 1
ATOM 2759 O O . SER B 1 93 ? 4.723 8.664 15.391 1 84.69 93 SER B O 1
ATOM 2761 N N . SER B 1 94 ? 4.441 6.652 16.297 1 85.69 94 SER B N 1
ATOM 2762 C CA . SER B 1 94 ? 4.535 7.18 17.656 1 85.69 94 SER B CA 1
ATOM 2763 C C . SER B 1 94 ? 5.926 7.727 17.938 1 85.69 94 SER B C 1
ATOM 2765 O O . SER B 1 94 ? 6.07 8.773 18.578 1 85.69 94 SER B O 1
ATOM 2767 N N . ILE B 1 95 ? 6.875 7.051 17.469 1 87.81 95 ILE B N 1
ATOM 2768 C CA . ILE B 1 95 ? 8.25 7.488 17.672 1 87.81 95 ILE B CA 1
ATOM 2769 C C . ILE B 1 95 ? 8.477 8.812 16.938 1 87.81 95 ILE B C 1
ATOM 2771 O O . ILE B 1 95 ? 9.172 9.695 17.453 1 87.81 95 ILE B O 1
ATOM 2775 N N . MET B 1 96 ? 7.895 8.945 15.789 1 90.25 96 MET B N 1
ATOM 2776 C CA . MET B 1 96 ? 8.031 10.172 15.008 1 90.25 96 MET B CA 1
ATOM 2777 C C . MET B 1 96 ? 7.441 11.359 15.758 1 90.25 96 MET B C 1
ATOM 2779 O O . MET B 1 96 ? 8.039 12.438 15.789 1 90.25 96 MET B O 1
ATOM 2783 N N . VAL B 1 97 ? 6.289 11.156 16.328 1 90.44 97 VAL B N 1
ATOM 2784 C CA . VAL B 1 97 ? 5.617 12.219 17.062 1 90.44 97 VAL B CA 1
ATOM 2785 C C . VAL B 1 97 ? 6.473 12.641 18.266 1 90.44 97 VAL B C 1
ATOM 2787 O O . VAL B 1 97 ? 6.672 13.836 18.5 1 90.44 97 VAL B O 1
ATOM 2790 N N . GLU B 1 98 ? 6.961 11.648 18.906 1 89.69 98 GLU B N 1
ATOM 2791 C CA . GLU B 1 98 ? 7.805 11.93 20.062 1 89.69 98 GLU B CA 1
ATOM 2792 C C . GLU B 1 98 ? 9.07 12.68 19.656 1 89.69 98 GLU B C 1
ATOM 2794 O O . GLU B 1 98 ? 9.477 13.625 20.328 1 89.69 98 GLU B O 1
ATOM 2799 N N . ALA B 1 99 ? 9.68 12.211 18.641 1 92.56 99 ALA B N 1
ATOM 2800 C CA . ALA B 1 99 ? 10.906 12.836 18.156 1 92.56 99 ALA B CA 1
ATOM 2801 C C . ALA B 1 99 ? 10.664 14.297 17.781 1 92.56 99 ALA B C 1
ATOM 2803 O O . ALA B 1 99 ? 11.414 15.18 18.219 1 92.56 99 ALA B O 1
ATOM 2804 N N . LYS B 1 100 ? 9.633 14.547 17.047 1 91.56 100 LYS B N 1
ATOM 2805 C CA . LYS B 1 100 ? 9.32 15.906 16.641 1 91.56 100 LYS B CA 1
ATOM 2806 C C . LYS B 1 100 ? 9.031 16.797 17.844 1 91.56 100 LYS B C 1
ATOM 2808 O O . LYS B 1 100 ? 9.484 17.938 17.906 1 91.56 100 LYS B O 1
ATOM 2813 N N . ALA B 1 101 ? 8.32 16.266 18.75 1 89.69 101 ALA B N 1
ATOM 2814 C CA . ALA B 1 101 ? 7.992 17 19.969 1 89.69 101 ALA B CA 1
ATOM 2815 C C . ALA B 1 101 ? 9.25 17.391 20.734 1 89.69 101 ALA B C 1
ATOM 2817 O O . ALA B 1 101 ? 9.266 18.391 21.469 1 89.69 101 ALA B O 1
ATOM 2818 N N . ARG B 1 102 ? 10.281 16.672 20.5 1 92 102 ARG B N 1
ATOM 2819 C CA . ARG B 1 102 ? 11.523 16.906 21.234 1 92 102 ARG B CA 1
ATOM 2820 C C . ARG B 1 102 ? 12.531 17.656 20.359 1 92 102 ARG B C 1
ATOM 2822 O O . ARG B 1 102 ? 13.711 17.75 20.703 1 92 102 ARG B O 1
ATOM 2829 N N . GLY B 1 103 ? 12.125 18 19.203 1 92.38 103 GLY B N 1
ATOM 2830 C CA . GLY B 1 103 ? 12.945 18.859 18.375 1 92.38 103 GLY B CA 1
ATOM 2831 C C . GLY B 1 103 ? 13.836 18.094 17.422 1 92.38 103 GLY B C 1
ATOM 2832 O O . GLY B 1 103 ? 14.797 18.641 16.875 1 92.38 103 GLY B O 1
ATOM 2833 N N . VAL B 1 104 ? 13.625 16.859 17.281 1 94.88 104 VAL B N 1
ATOM 2834 C CA . VAL B 1 104 ? 14.391 16.031 16.359 1 94.88 104 VAL B CA 1
ATOM 2835 C C . VAL B 1 104 ? 13.68 15.969 15.008 1 94.88 104 VAL B C 1
ATOM 2837 O O . VAL B 1 104 ? 12.477 15.695 14.945 1 94.88 104 VAL B O 1
ATOM 2840 N N . GLU B 1 105 ? 14.43 16.234 13.969 1 94.44 105 GLU B N 1
ATOM 2841 C CA . GLU B 1 105 ? 13.852 16.094 12.633 1 94.44 105 GLU B CA 1
ATOM 2842 C C . GLU B 1 105 ? 13.656 14.617 12.273 1 94.44 105 GLU B C 1
ATOM 2844 O O . GLU B 1 105 ? 14.477 13.773 12.617 1 94.44 105 GLU B O 1
ATOM 2849 N N . VAL B 1 106 ? 12.555 14.406 11.539 1 94 106 VAL B N 1
ATOM 2850 C CA . VAL B 1 106 ? 12.258 13.031 11.164 1 94 106 VAL B CA 1
ATOM 2851 C C . VAL B 1 106 ? 12.07 12.938 9.648 1 94 106 VAL B C 1
ATOM 2853 O O . VAL B 1 106 ? 11.516 13.844 9.031 1 94 106 VAL B O 1
ATOM 2856 N N . GLU B 1 107 ? 12.539 11.797 9.125 1 94.25 107 GLU B N 1
ATOM 2857 C CA . GLU B 1 107 ? 12.398 11.531 7.699 1 94.25 107 GLU B CA 1
ATOM 2858 C C . GLU B 1 107 ? 11.984 10.086 7.449 1 94.25 107 GLU B C 1
ATOM 2860 O O . GLU B 1 107 ? 12.289 9.195 8.25 1 94.25 107 GLU B O 1
ATOM 2865 N N . ILE B 1 108 ? 11.312 9.938 6.348 1 95.56 108 ILE B N 1
ATOM 2866 C CA . ILE B 1 108 ? 10.875 8.594 5.973 1 95.56 108 ILE B CA 1
ATOM 2867 C C . ILE B 1 108 ? 11.336 8.281 4.551 1 95.56 108 ILE B C 1
ATOM 2869 O O . ILE B 1 108 ? 11.133 9.078 3.633 1 95.56 108 ILE B O 1
ATOM 2873 N N . VAL B 1 109 ? 11.953 7.168 4.391 1 96.88 109 VAL B N 1
ATOM 2874 C CA . VAL B 1 109 ? 12.195 6.586 3.076 1 96.88 109 VAL B CA 1
ATOM 2875 C C . VAL B 1 109 ? 11.234 5.426 2.84 1 96.88 109 VAL B C 1
ATOM 2877 O O . VAL B 1 109 ? 11.43 4.328 3.369 1 96.88 109 VAL B O 1
ATOM 2880 N N . HIS B 1 110 ? 10.242 5.695 2.051 1 96.31 110 HIS B N 1
ATOM 2881 C CA . HIS B 1 110 ? 9.188 4.719 1.806 1 96.31 110 HIS B CA 1
ATOM 2882 C C . HIS B 1 110 ? 9.695 3.564 0.946 1 96.31 110 HIS B C 1
ATOM 2884 O O . HIS B 1 110 ? 10.688 3.711 0.224 1 96.31 110 HIS B O 1
ATOM 2890 N N . ASN B 1 111 ? 9.039 2.457 1.007 1 96.81 111 ASN B N 1
ATOM 2891 C CA . ASN B 1 111 ? 9.359 1.264 0.229 1 96.81 111 ASN B CA 1
ATOM 2892 C C . ASN B 1 111 ? 8.125 0.397 0 1 96.81 111 ASN B C 1
ATOM 2894 O O . ASN B 1 111 ? 7.012 0.787 0.362 1 96.81 111 ASN B O 1
ATOM 2898 N N . ALA B 1 112 ? 8.281 -0.68 -0.722 1 95.81 112 ALA B N 1
ATOM 2899 C CA . ALA B 1 112 ? 7.191 -1.614 -0.987 1 95.81 112 ALA B CA 1
ATOM 2900 C C . ALA B 1 112 ? 6.609 -2.162 0.314 1 95.81 112 ALA B C 1
ATOM 2902 O O . ALA B 1 112 ? 7.34 -2.387 1.281 1 95.81 112 ALA B O 1
ATOM 2903 N N . SER B 1 113 ? 5.348 -2.32 0.312 1 94.25 113 SER B N 1
ATOM 2904 C CA . SER B 1 113 ? 4.605 -2.912 1.421 1 94.25 113 SER B CA 1
ATOM 2905 C C . SER B 1 113 ? 3.648 -3.994 0.932 1 94.25 113 SER B C 1
ATOM 2907 O O . SER B 1 113 ? 3.182 -3.947 -0.208 1 94.25 113 SER B O 1
ATOM 2909 N N . ILE B 1 114 ? 3.344 -4.914 1.83 1 94.88 114 ILE B N 1
ATOM 2910 C CA . ILE B 1 114 ? 2.377 -5.961 1.51 1 94.88 114 ILE B CA 1
ATOM 2911 C C . ILE B 1 114 ? 1.036 -5.328 1.144 1 94.88 114 ILE B C 1
ATOM 2913 O O . ILE B 1 114 ? 0.297 -5.859 0.313 1 94.88 114 ILE B O 1
ATOM 2917 N N . VAL B 1 115 ? 0.752 -4.172 1.587 1 94.38 115 VAL B N 1
ATOM 2918 C CA . VAL B 1 115 ? -0.522 -3.482 1.412 1 94.38 115 VAL B CA 1
ATOM 2919 C C . VAL B 1 115 ? -0.738 -3.162 -0.065 1 94.38 115 VAL B C 1
ATOM 2921 O O . VAL B 1 115 ? -1.854 -3.285 -0.577 1 94.38 115 VAL B O 1
ATOM 2924 N N . SER B 1 116 ? 0.306 -2.736 -0.674 1 93.69 116 SER B N 1
ATOM 2925 C CA . SER B 1 116 ? 0.177 -2.432 -2.096 1 93.69 116 SER B CA 1
ATOM 2926 C C . SER B 1 116 ? 0.557 -3.633 -2.955 1 93.69 116 SER B C 1
ATOM 2928 O O . SER B 1 116 ? -0.079 -3.896 -3.979 1 93.69 116 SER B O 1
ATOM 2930 N N . ALA B 1 117 ? 1.551 -4.398 -2.543 1 95.31 117 ALA B N 1
ATOM 2931 C CA . ALA B 1 117 ? 2.096 -5.496 -3.338 1 95.31 117 ALA B CA 1
ATOM 2932 C C . ALA B 1 117 ? 1.068 -6.609 -3.512 1 95.31 117 ALA B C 1
ATOM 2934 O O . ALA B 1 117 ? 1.111 -7.355 -4.492 1 95.31 117 ALA B O 1
ATOM 2935 N N . ILE B 1 118 ? 0.122 -6.691 -2.561 1 96.12 118 ILE B N 1
ATOM 2936 C CA . ILE B 1 118 ? -0.863 -7.766 -2.582 1 96.12 118 ILE B CA 1
ATOM 2937 C C . ILE B 1 118 ? -1.707 -7.672 -3.85 1 96.12 118 ILE B C 1
ATOM 2939 O O . ILE B 1 118 ? -2.092 -8.688 -4.426 1 96.12 118 ILE B O 1
ATOM 2943 N N . ALA B 1 119 ? -2.018 -6.477 -4.266 1 94.25 119 ALA B N 1
ATOM 2944 C CA . ALA B 1 119 ? -2.777 -6.285 -5.5 1 94.25 119 ALA B CA 1
ATOM 2945 C C . ALA B 1 119 ? -2.002 -6.805 -6.707 1 94.25 119 ALA B C 1
ATOM 2947 O O . ALA B 1 119 ? -2.586 -7.383 -7.625 1 94.25 119 ALA B O 1
ATOM 2948 N N . GLY B 1 120 ? -0.734 -6.605 -6.742 1 92 120 GLY B N 1
ATOM 2949 C CA . GLY B 1 120 ? 0.103 -7.039 -7.848 1 92 120 GLY B CA 1
ATOM 2950 C C . GLY B 1 120 ? 0.165 -8.547 -7.992 1 92 120 GLY B C 1
ATOM 2951 O O . GLY B 1 120 ? 0.063 -9.078 -9.102 1 92 120 GLY B O 1
ATOM 2952 N N . VAL B 1 121 ? 0.24 -9.234 -6.883 1 94.5 121 VAL B N 1
ATOM 2953 C CA . VAL B 1 121 ? 0.452 -10.68 -6.938 1 94.5 121 VAL B CA 1
ATOM 2954 C C . VAL B 1 121 ? -0.887 -11.391 -7.113 1 94.5 121 VAL B C 1
ATOM 2956 O O . VAL B 1 121 ? -0.93 -12.547 -7.527 1 94.5 121 VAL B O 1
ATOM 2959 N N . THR B 1 122 ? -1.968 -10.672 -6.805 1 96.56 122 THR B N 1
ATOM 2960 C CA . THR B 1 122 ? -3.273 -11.32 -6.887 1 96.56 122 THR B CA 1
ATOM 2961 C C . THR B 1 122 ? -4.043 -10.828 -8.109 1 96.56 122 THR B C 1
ATOM 2963 O O . THR B 1 122 ? -5.031 -11.445 -8.516 1 96.56 122 THR B O 1
ATOM 2966 N N . GLY B 1 123 ? -3.652 -9.672 -8.617 1 94.88 123 GLY B N 1
ATOM 2967 C CA . GLY B 1 123 ? -4.383 -9.086 -9.727 1 94.88 123 GLY B CA 1
ATOM 2968 C C . GLY B 1 123 ? -5.68 -8.422 -9.305 1 94.88 123 GLY B C 1
ATOM 2969 O O . GLY B 1 123 ? -6.441 -7.938 -10.148 1 94.88 123 GLY B O 1
ATOM 2970 N N . LEU B 1 124 ? -5.953 -8.422 -8.039 1 96.94 124 LEU B N 1
ATOM 2971 C CA . LEU B 1 124 ? -7.148 -7.758 -7.527 1 96.94 124 LEU B CA 1
ATOM 2972 C C . LEU B 1 124 ? -6.984 -6.242 -7.551 1 96.94 124 LEU B C 1
ATOM 2974 O O . LEU B 1 124 ? -5.898 -5.727 -7.277 1 96.94 124 LEU B O 1
ATOM 2978 N N . HIS B 1 125 ? -8.008 -5.574 -7.887 1 95.81 125 HIS B N 1
ATOM 2979 C CA . HIS B 1 125 ? -7.945 -4.125 -8.016 1 95.81 125 HIS B CA 1
ATOM 2980 C C . HIS B 1 125 ? -7.773 -3.455 -6.656 1 95.81 125 HIS B C 1
ATOM 2982 O O . HIS B 1 125 ? -8.617 -3.623 -5.77 1 95.81 125 HIS B O 1
ATOM 2988 N N . ILE B 1 126 ? -6.738 -2.668 -6.531 1 96 126 ILE B N 1
ATOM 2989 C CA . ILE B 1 126 ? -6.395 -2.027 -5.27 1 96 126 ILE B CA 1
ATOM 2990 C C . ILE B 1 126 ? -7.543 -1.127 -4.82 1 96 126 ILE B C 1
ATOM 2992 O O . ILE B 1 126 ? -7.762 -0.944 -3.619 1 96 126 ILE B O 1
ATOM 2996 N N . TYR B 1 127 ? -8.406 -0.704 -5.723 1 96.06 127 TYR B N 1
ATOM 2997 C CA . TYR B 1 127 ? -9.523 0.198 -5.449 1 96.06 127 TYR B CA 1
ATOM 2998 C C . TYR B 1 127 ? -10.664 -0.536 -4.754 1 96.06 127 TYR B C 1
ATOM 3000 O O . TYR B 1 127 ? -11.594 0.091 -4.246 1 96.06 127 TYR B O 1
ATOM 3008 N N . ARG B 1 128 ? -10.57 -1.82 -4.68 1 97.12 128 ARG B N 1
ATOM 3009 C CA . ARG B 1 128 ? -11.672 -2.623 -4.16 1 97.12 128 ARG B CA 1
ATOM 3010 C C . ARG B 1 128 ? -11.297 -3.283 -2.836 1 97.12 128 ARG B C 1
ATOM 3012 O O . ARG B 1 128 ? -11.938 -4.25 -2.412 1 97.12 128 ARG B O 1
ATOM 3019 N N . PHE B 1 129 ? -10.266 -2.838 -2.268 1 98.25 129 PHE B N 1
ATOM 3020 C CA . PHE B 1 129 ? -9.883 -3.318 -0.944 1 98.25 129 PHE B CA 1
ATOM 3021 C C . PHE B 1 129 ? -10.492 -2.443 0.145 1 98.25 129 PHE B C 1
ATOM 3023 O O . PHE B 1 129 ? -10.555 -1.221 0.003 1 98.25 129 PHE B O 1
ATOM 3030 N N . GLY B 1 130 ? -10.945 -3.051 1.202 1 98.69 130 GLY B N 1
ATOM 3031 C CA . GLY B 1 130 ? -11.391 -2.34 2.389 1 98.69 130 GLY B CA 1
ATOM 3032 C C . GLY B 1 130 ? -10.375 -2.355 3.512 1 98.69 130 GLY B C 1
ATOM 3033 O O . GLY B 1 130 ? -9.164 -2.27 3.266 1 98.69 130 GLY B O 1
ATOM 3034 N N . LYS B 1 131 ? -10.922 -2.361 4.742 1 98.62 131 LYS B N 1
ATOM 3035 C CA . LYS B 1 131 ? -10.047 -2.357 5.914 1 98.62 131 LYS B CA 1
ATOM 3036 C C . LYS B 1 131 ? -9.211 -3.631 5.98 1 98.62 131 LYS B C 1
ATOM 3038 O O . LYS B 1 131 ? -9.602 -4.668 5.441 1 98.62 131 LYS B O 1
ATOM 3043 N N . ILE B 1 132 ? -8.086 -3.5 6.609 1 98.06 132 ILE B N 1
ATOM 3044 C CA . ILE B 1 132 ? -7.164 -4.609 6.816 1 98.06 132 ILE B CA 1
ATOM 3045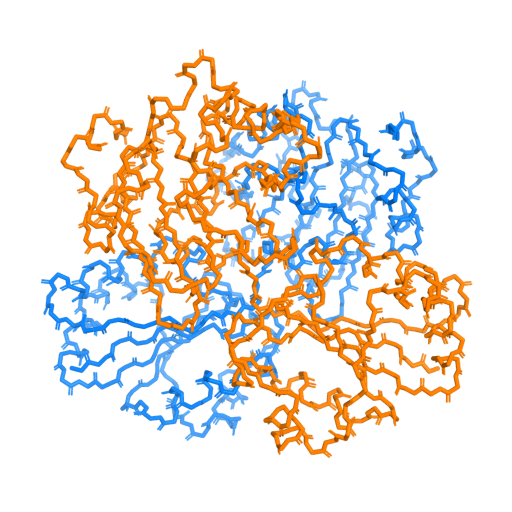 C C . ILE B 1 132 ? -7.324 -5.156 8.234 1 98.06 132 ILE B C 1
ATOM 3047 O O . ILE B 1 132 ? -7.699 -4.418 9.148 1 98.06 132 ILE B O 1
ATOM 3051 N N . ALA B 1 133 ? -7.055 -6.414 8.422 1 98.06 133 ALA B N 1
ATOM 3052 C CA . ALA B 1 133 ? -7.07 -6.992 9.758 1 98.06 133 ALA B CA 1
ATOM 3053 C C . ALA B 1 133 ? -5.922 -7.98 9.945 1 98.06 133 ALA B C 1
ATOM 3055 O O . ALA B 1 133 ? -5.375 -8.492 8.969 1 98.06 133 ALA B O 1
ATOM 3056 N N . THR B 1 134 ? -5.555 -8.203 11.164 1 96.56 134 THR B N 1
ATOM 3057 C CA . THR B 1 134 ? -4.535 -9.188 11.516 1 96.56 134 THR B CA 1
ATOM 3058 C C . THR B 1 134 ? -5.16 -10.391 12.211 1 96.56 134 THR B C 1
ATOM 3060 O O . THR B 1 134 ? -5.961 -10.227 13.141 1 96.56 134 THR B O 1
ATOM 3063 N N . VAL B 1 135 ? -4.91 -11.555 11.727 1 98.12 135 VAL B N 1
ATOM 3064 C CA . VAL B 1 135 ? -5.234 -12.773 12.453 1 98.12 135 VAL B CA 1
ATOM 3065 C C . VAL B 1 135 ? -4.141 -13.07 13.477 1 98.12 135 VAL B C 1
ATOM 3067 O O . VAL B 1 135 ? -3.002 -13.367 13.117 1 98.12 135 VAL B O 1
ATOM 3070 N N . SER B 1 136 ? -4.496 -13.016 14.727 1 97 136 SER B N 1
ATOM 3071 C CA . SER B 1 136 ? -3.518 -13.172 15.797 1 97 136 SER B CA 1
ATOM 3072 C C . SER B 1 136 ? -3.637 -14.539 16.453 1 97 136 SER B C 1
ATOM 3074 O O . SER B 1 136 ? -4.703 -15.156 16.438 1 97 136 SER B O 1
ATOM 3076 N N . TYR B 1 137 ? -2.539 -14.961 17.016 1 96.62 137 TYR B N 1
ATOM 3077 C CA . TYR B 1 137 ? -2.592 -16.156 17.828 1 96.62 137 TYR B CA 1
ATOM 3078 C C . TYR B 1 137 ? -3.541 -15.977 19.016 1 96.62 137 TYR B C 1
ATOM 3080 O O . TYR B 1 137 ? -3.621 -14.891 19.594 1 96.62 137 TYR B O 1
ATOM 3088 N N . PRO B 1 138 ? -4.199 -17.031 19.344 1 95.81 138 PRO B N 1
ATOM 3089 C CA . PRO B 1 138 ? -5.152 -16.938 20.438 1 95.81 138 PRO B CA 1
ATOM 3090 C C . PRO B 1 138 ? -4.477 -16.625 21.781 1 95.81 138 PRO B C 1
ATOM 3092 O O . PRO B 1 138 ? -3.312 -16.984 21.984 1 95.81 138 PRO B O 1
ATOM 3095 N N . TYR B 1 139 ? -5.102 -15.828 22.5 1 91.06 139 TYR B N 1
ATOM 3096 C CA . TYR B 1 139 ? -4.73 -15.672 23.906 1 91.06 139 TYR B CA 1
ATOM 3097 C C . TYR B 1 139 ? -5.473 -16.688 24.766 1 91.06 139 TYR B C 1
ATOM 3099 O O . TYR B 1 139 ? -6.699 -16.609 24.906 1 91.06 139 TYR B O 1
ATOM 3107 N N . GLY B 1 140 ? -4.664 -17.531 25.312 1 89.5 140 GLY B N 1
ATOM 3108 C CA . GLY B 1 140 ? -5.34 -18.672 25.922 1 89.5 140 GLY B CA 1
ATOM 3109 C C . GLY B 1 140 ? -6.16 -19.469 24.922 1 89.5 140 GLY B C 1
ATOM 3110 O O . GLY B 1 140 ? -5.633 -19.938 23.922 1 89.5 140 GLY B O 1
ATOM 3111 N N . ASN B 1 141 ? -7.457 -19.562 25.062 1 87.69 141 ASN B N 1
ATOM 3112 C CA . ASN B 1 141 ? -8.312 -20.312 24.141 1 87.69 141 ASN B CA 1
ATOM 3113 C C . ASN B 1 141 ? -9.297 -19.391 23.422 1 87.69 141 ASN B C 1
ATOM 3115 O O . ASN B 1 141 ? -10.266 -19.859 22.812 1 87.69 141 ASN B O 1
ATOM 3119 N N . VAL B 1 142 ? -8.938 -18.172 23.453 1 95.19 142 VAL B N 1
ATOM 3120 C CA . VAL B 1 142 ? -9.875 -17.234 22.844 1 95.19 142 VAL B CA 1
ATOM 3121 C C . VAL B 1 142 ? -9.336 -16.75 21.5 1 95.19 142 VAL B C 1
ATOM 3123 O O . VAL B 1 142 ? -8.219 -16.219 21.422 1 95.19 142 VAL B O 1
ATOM 3126 N N . VAL B 1 143 ? -10.102 -17 20.516 1 96.5 143 VAL B N 1
ATOM 3127 C CA . VAL B 1 143 ? -9.773 -16.531 19.172 1 96.5 143 VAL B CA 1
ATOM 3128 C C . VAL B 1 143 ? -10.422 -15.18 18.906 1 96.5 143 VAL B C 1
ATOM 3130 O O . VAL B 1 143 ? -11.625 -15.016 19.109 1 96.5 143 VAL B O 1
ATOM 3133 N N . SER B 1 144 ? -9.617 -14.18 18.516 1 96.69 144 SER B N 1
ATOM 3134 C CA . SER B 1 144 ? -10.141 -12.852 18.234 1 96.69 144 SER B CA 1
ATOM 3135 C C . SER B 1 144 ? -11.18 -12.875 17.125 1 96.69 144 SER B C 1
ATOM 3137 O O .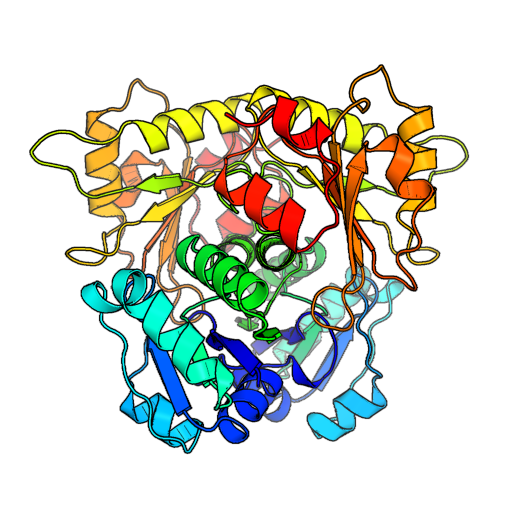 SER B 1 144 ? -10.961 -13.492 16.078 1 96.69 144 SER B O 1
ATOM 3139 N N . ARG B 1 145 ? -12.289 -12.156 17.25 1 97.31 145 ARG B N 1
ATOM 3140 C CA . ARG B 1 145 ? -13.336 -12.07 16.234 1 97.31 145 ARG B CA 1
ATOM 3141 C C . ARG B 1 145 ? -13.133 -10.867 15.328 1 97.31 145 ARG B C 1
ATOM 3143 O O . ARG B 1 145 ? -13.867 -10.68 14.359 1 97.31 145 ARG B O 1
ATOM 3150 N N . THR B 1 146 ? -12.078 -10.086 15.633 1 97.5 146 THR B N 1
ATOM 3151 C CA . THR B 1 146 ? -11.844 -8.836 14.922 1 97.5 146 THR B CA 1
ATOM 3152 C C . THR B 1 146 ? -11.695 -9.086 13.422 1 97.5 146 THR B C 1
ATOM 3154 O O . THR B 1 146 ? -12.32 -8.406 12.609 1 97.5 146 THR B O 1
ATOM 3157 N N . PRO B 1 147 ? -10.984 -10.117 13.008 1 98.5 147 PRO B N 1
ATOM 3158 C CA . PRO B 1 147 ? -10.859 -10.352 11.57 1 98.5 147 PRO B CA 1
ATOM 3159 C C . PRO B 1 147 ? -12.203 -10.672 10.906 1 98.5 147 PRO B C 1
ATOM 3161 O O . PRO B 1 147 ? -12.484 -10.172 9.812 1 98.5 147 PRO B O 1
ATOM 3164 N N . LEU B 1 148 ? -13.016 -11.438 11.57 1 98.75 148 LEU B N 1
ATOM 3165 C CA . LEU B 1 148 ? -14.328 -11.766 11.039 1 98.75 148 LEU B CA 1
ATOM 3166 C C . LEU B 1 148 ? -15.203 -10.523 10.93 1 98.75 148 LEU B C 1
ATOM 3168 O O . LEU B 1 148 ? -15.898 -10.328 9.93 1 98.75 148 LEU B O 1
ATOM 3172 N N . ASP B 1 149 ? -15.156 -9.711 11.945 1 98.69 149 ASP B N 1
ATOM 3173 C CA . ASP B 1 149 ? -15.938 -8.477 11.945 1 98.69 149 ASP B CA 1
ATOM 3174 C C . ASP B 1 149 ? -15.508 -7.551 10.805 1 98.69 149 ASP B C 1
ATOM 3176 O O . ASP B 1 149 ? -16.344 -6.941 10.141 1 98.69 149 ASP B O 1
ATOM 3180 N N . VAL B 1 150 ? -14.219 -7.477 10.578 1 98.81 150 VAL B N 1
ATOM 3181 C CA . VAL B 1 150 ? -13.695 -6.629 9.508 1 98.81 150 VAL B CA 1
ATOM 3182 C C . VAL B 1 150 ? -14.109 -7.195 8.156 1 98.81 150 VAL B C 1
ATOM 3184 O O . VAL B 1 150 ? -14.492 -6.445 7.254 1 98.81 150 VAL B O 1
ATOM 3187 N N . ILE B 1 151 ? -14.055 -8.492 7.996 1 98.88 151 ILE B N 1
ATOM 3188 C CA . ILE B 1 151 ? -14.5 -9.141 6.766 1 98.88 151 ILE B CA 1
ATOM 3189 C C . ILE B 1 151 ? -15.961 -8.773 6.496 1 98.88 151 ILE B C 1
ATOM 3191 O O . ILE B 1 151 ? -16.312 -8.398 5.375 1 98.88 151 ILE B O 1
ATOM 3195 N N . LYS B 1 152 ? -16.781 -8.836 7.52 1 98.88 152 LYS B N 1
ATOM 3196 C CA . LYS B 1 152 ? -18.188 -8.523 7.375 1 98.88 152 LYS B CA 1
ATOM 3197 C C . LYS B 1 152 ? -18.406 -7.066 6.984 1 98.88 152 LYS B C 1
ATOM 3199 O O . LYS B 1 152 ? -19.25 -6.758 6.137 1 98.88 152 LYS B O 1
ATOM 3204 N N . GLN B 1 153 ? -17.688 -6.199 7.641 1 98.88 153 GLN B N 1
ATOM 3205 C CA . GLN B 1 153 ? -17.75 -4.789 7.289 1 98.88 153 GLN B CA 1
ATOM 3206 C C . GLN B 1 153 ? -17.391 -4.57 5.82 1 98.88 153 GLN B C 1
ATOM 3208 O O . GLN B 1 153 ? -18.109 -3.883 5.094 1 98.88 153 GLN B O 1
ATOM 3213 N N . ASN B 1 154 ? -16.312 -5.168 5.398 1 98.94 154 ASN B N 1
ATOM 3214 C CA . ASN B 1 154 ? -15.859 -5.012 4.02 1 98.94 154 ASN B CA 1
ATOM 3215 C C . ASN B 1 154 ? -16.859 -5.613 3.029 1 98.94 154 ASN B C 1
ATOM 3217 O O . ASN B 1 154 ? -17.109 -5.035 1.971 1 98.94 154 ASN B O 1
ATOM 3221 N N . LEU B 1 155 ? -17.391 -6.797 3.377 1 98.81 155 LEU B N 1
ATOM 3222 C CA . LEU B 1 155 ? -18.406 -7.402 2.516 1 98.81 155 LEU B CA 1
ATOM 3223 C C . LEU B 1 155 ? -19.594 -6.477 2.346 1 98.81 155 LEU B C 1
ATOM 3225 O O . LEU B 1 155 ? -20.203 -6.426 1.271 1 98.81 155 LEU B O 1
ATOM 3229 N N . SER B 1 156 ? -19.922 -5.723 3.385 1 98.75 156 SER B N 1
ATOM 3230 C CA . SER B 1 156 ? -21.094 -4.848 3.338 1 98.75 156 SER B CA 1
ATOM 3231 C C . SER B 1 156 ? -20.922 -3.752 2.291 1 98.75 156 SER B C 1
ATOM 3233 O O . SER B 1 156 ? -21.906 -3.184 1.814 1 98.75 156 SER B O 1
ATOM 3235 N N . ILE B 1 157 ? -19.719 -3.504 1.92 1 98.75 157 ILE B N 1
ATOM 3236 C CA . ILE B 1 157 ? -19.484 -2.494 0.89 1 98.75 157 ILE B CA 1
ATOM 3237 C C . ILE B 1 157 ? -18.828 -3.137 -0.326 1 98.75 157 ILE B C 1
ATOM 3239 O O . ILE B 1 157 ? -18.172 -2.453 -1.122 1 98.75 157 ILE B O 1
ATOM 3243 N N . ASN B 1 158 ? -18.906 -4.422 -0.408 1 98.69 158 ASN B N 1
ATOM 3244 C CA . ASN B 1 158 ? -18.391 -5.211 -1.526 1 98.69 158 ASN B CA 1
ATOM 3245 C C . ASN B 1 158 ? -16.906 -4.969 -1.754 1 98.69 158 ASN B C 1
ATOM 3247 O O . ASN B 1 158 ? -16.484 -4.699 -2.879 1 98.69 158 ASN B O 1
ATOM 3251 N N . ALA B 1 159 ? -16.094 -5.102 -0.705 1 98.88 159 ALA B N 1
ATOM 3252 C CA . ALA B 1 159 ? -14.656 -4.883 -0.753 1 98.88 159 ALA B CA 1
ATOM 3253 C C . ALA B 1 159 ? -13.898 -6.145 -0.348 1 98.88 159 ALA B C 1
ATOM 3255 O O . ALA B 1 159 ? -14.398 -6.953 0.437 1 98.88 159 ALA B O 1
ATOM 3256 N N . HIS B 1 160 ? -12.711 -6.363 -0.944 1 98.88 160 HIS B N 1
ATOM 3257 C CA . HIS B 1 160 ? -11.789 -7.406 -0.505 1 98.88 160 HIS B CA 1
ATOM 3258 C C . HIS B 1 160 ? -11.211 -7.09 0.872 1 98.88 160 HIS B C 1
ATOM 3260 O O . HIS B 1 160 ? -11.172 -5.926 1.278 1 98.88 160 HIS B O 1
ATOM 3266 N N . THR B 1 161 ? -10.758 -8.086 1.608 1 98.94 161 THR B N 1
ATOM 3267 C CA . THR B 1 161 ? -10.117 -7.91 2.906 1 98.94 161 THR B CA 1
ATOM 3268 C C . THR B 1 161 ? -8.734 -8.539 2.916 1 98.94 161 THR B C 1
ATOM 3270 O O . THR B 1 161 ? -8.594 -9.75 2.699 1 98.94 161 THR B O 1
ATOM 3273 N N . LEU B 1 162 ? -7.73 -7.734 3.096 1 98.69 162 LEU B N 1
ATOM 3274 C CA . LEU B 1 162 ? -6.395 -8.266 3.34 1 98.69 162 LEU B CA 1
ATOM 3275 C C . LEU B 1 162 ? -6.238 -8.695 4.797 1 98.69 162 LEU B C 1
ATOM 3277 O O . LEU B 1 162 ? -6.414 -7.891 5.711 1 98.69 162 LEU B O 1
ATOM 3281 N N . LEU B 1 163 ? -5.969 -9.953 5.043 1 98.75 163 LEU B N 1
ATOM 3282 C CA . LEU B 1 163 ? -5.668 -10.508 6.359 1 98.75 163 LEU B CA 1
ATOM 3283 C C . LEU B 1 163 ? -4.172 -10.742 6.523 1 98.75 163 LEU B C 1
ATOM 3285 O O . LEU B 1 163 ? -3.594 -11.594 5.848 1 98.75 163 LEU B O 1
ATOM 3289 N N . LEU B 1 164 ? -3.58 -9.945 7.352 1 97.19 164 LEU B N 1
ATOM 3290 C CA . LEU B 1 164 ? -2.197 -10.195 7.746 1 97.19 164 LEU B CA 1
ATOM 3291 C C . LEU B 1 164 ? -2.129 -11.242 8.852 1 97.19 164 LEU B C 1
ATOM 3293 O O . LEU B 1 164 ? -3.016 -11.305 9.711 1 97.19 164 LEU B O 1
ATOM 3297 N N . LEU B 1 165 ? -1.093 -12.023 8.836 1 97.31 165 LEU B N 1
ATOM 3298 C CA . LEU B 1 165 ? -1.001 -13.125 9.789 1 97.31 165 LEU B CA 1
ATOM 3299 C C . LEU B 1 165 ? 0.082 -12.859 10.828 1 97.31 165 LEU B C 1
ATOM 3301 O O . LEU B 1 165 ? 1.17 -12.383 10.492 1 97.31 165 LEU B O 1
ATOM 3305 N N . ASP B 1 166 ? -0.198 -13.18 11.961 1 94.62 166 ASP B N 1
ATOM 3306 C CA . ASP B 1 166 ? 0.648 -12.898 13.117 1 94.62 166 ASP B CA 1
ATOM 3307 C C . ASP B 1 166 ? 2.02 -13.555 12.961 1 94.62 166 ASP B C 1
ATOM 3309 O O . ASP B 1 166 ? 2.127 -14.672 12.453 1 94.62 166 ASP B O 1
ATOM 3313 N N . LEU B 1 167 ? 3.006 -12.914 13.461 1 91.75 167 LEU B N 1
ATOM 3314 C CA . LEU B 1 167 ? 4.375 -13.391 13.312 1 91.75 167 LEU B CA 1
ATOM 3315 C C . LEU B 1 167 ? 4.887 -14 14.609 1 91.75 167 LEU B C 1
ATOM 3317 O O . LEU B 1 167 ? 5.914 -14.68 14.625 1 91.75 167 LEU B O 1
ATOM 3321 N N . ASN B 1 168 ? 4.281 -13.625 15.641 1 88.25 168 ASN B N 1
ATOM 3322 C CA . ASN B 1 168 ? 4.719 -14.07 16.953 1 88.25 168 ASN B CA 1
ATOM 3323 C C . ASN B 1 168 ? 3.734 -15.07 17.562 1 88.25 168 ASN B C 1
ATOM 3325 O O . ASN B 1 168 ? 2.523 -14.844 17.547 1 88.25 168 ASN B O 1
ATOM 3329 N N . PRO B 1 169 ? 4.113 -16.125 18.125 1 90.44 169 PRO B N 1
ATOM 3330 C CA . PRO B 1 169 ? 5.477 -16.531 18.453 1 90.44 169 PRO B CA 1
ATOM 3331 C C . PRO B 1 169 ? 6.262 -17.016 17.234 1 90.44 169 PRO B C 1
ATOM 3333 O O . PRO B 1 169 ? 7.492 -17.094 17.281 1 90.44 169 PRO B O 1
ATOM 3336 N N . GLU B 1 170 ? 5.629 -17.531 16.25 1 92.81 170 GLU B N 1
ATOM 3337 C CA . GLU B 1 170 ? 6.199 -17.859 14.938 1 92.81 170 GLU B CA 1
ATOM 3338 C C . GLU B 1 170 ? 5.289 -17.406 13.805 1 92.81 170 GLU B C 1
ATOM 3340 O O . GLU B 1 170 ? 4.082 -17.219 14 1 92.81 170 GLU B O 1
ATOM 3345 N N . PRO B 1 171 ? 5.844 -17.188 12.695 1 94.75 171 PRO B N 1
ATOM 3346 C CA . PRO B 1 171 ? 4.977 -16.766 11.594 1 94.75 171 PRO B CA 1
ATOM 3347 C C . PRO B 1 171 ? 3.83 -17.734 11.336 1 94.75 171 PRO B C 1
ATOM 3349 O O . PRO B 1 171 ? 4.066 -18.922 11.094 1 94.75 171 PRO B O 1
ATOM 3352 N N . MET B 1 172 ? 2.662 -17.203 11.383 1 97.25 172 MET B N 1
ATOM 3353 C CA . MET B 1 172 ? 1.451 -18 11.234 1 97.25 172 MET B CA 1
ATOM 3354 C C . MET B 1 172 ? 1.273 -18.453 9.789 1 97.25 172 MET B C 1
ATOM 3356 O O . MET B 1 172 ? 1.531 -17.672 8.859 1 97.25 172 MET B O 1
ATOM 3360 N N . THR B 1 173 ? 0.838 -19.641 9.578 1 98.12 173 THR B N 1
ATOM 3361 C CA . THR B 1 173 ? 0.563 -20.172 8.25 1 98.12 173 THR B CA 1
ATOM 3362 C C . THR B 1 173 ? -0.897 -19.953 7.867 1 98.12 173 THR B C 1
ATOM 3364 O O . THR B 1 173 ? -1.751 -19.766 8.742 1 98.12 173 THR B O 1
ATOM 3367 N N . ILE B 1 174 ? -1.163 -19.969 6.598 1 98.75 174 ILE B N 1
ATOM 3368 C CA . ILE B 1 174 ? -2.523 -19.844 6.086 1 98.75 174 ILE B CA 1
ATOM 3369 C C . ILE B 1 174 ? -3.393 -20.953 6.652 1 98.75 174 ILE B C 1
ATOM 3371 O O . ILE B 1 174 ? -4.531 -20.719 7.062 1 98.75 174 ILE B O 1
ATOM 3375 N N . GLY B 1 175 ? -2.844 -22.188 6.66 1 98.56 175 GLY B N 1
ATOM 3376 C CA . GLY B 1 175 ? -3.592 -23.297 7.203 1 98.56 175 GLY B CA 1
ATOM 3377 C C . GLY B 1 175 ? -4.082 -23.062 8.617 1 98.56 175 GLY B C 1
ATOM 3378 O O . GLY B 1 175 ? -5.258 -23.281 8.922 1 98.56 175 GLY B O 1
ATOM 3379 N N . TYR B 1 176 ? -3.221 -22.594 9.438 1 98.19 176 TYR B N 1
ATOM 3380 C CA . TYR B 1 176 ? -3.582 -22.375 10.828 1 98.19 176 TYR B CA 1
ATOM 3381 C C . TYR B 1 176 ? -4.562 -21.203 10.953 1 98.19 176 TYR B C 1
ATOM 3383 O O . TYR B 1 176 ? -5.492 -21.25 11.766 1 98.19 176 TYR B O 1
ATOM 3391 N N . ALA B 1 177 ? -4.355 -20.141 10.188 1 98.69 177 ALA B N 1
ATOM 3392 C CA . ALA B 1 177 ? -5.266 -19 10.195 1 98.69 177 ALA B CA 1
ATOM 3393 C C . ALA B 1 177 ? -6.691 -19.438 9.859 1 98.69 177 ALA B C 1
ATOM 3395 O O . ALA B 1 177 ? -7.648 -19 10.5 1 98.69 177 ALA B O 1
ATOM 3396 N N . VAL B 1 178 ? -6.785 -20.266 8.852 1 98.75 178 VAL B N 1
ATOM 3397 C CA . VAL B 1 178 ? -8.094 -20.766 8.445 1 98.75 178 VAL B CA 1
ATOM 3398 C C . VAL B 1 178 ? -8.727 -21.547 9.602 1 98.75 178 VAL B C 1
ATOM 3400 O O . VAL B 1 178 ? -9.906 -21.344 9.922 1 98.75 178 VAL B O 1
ATOM 3403 N N . GLU B 1 179 ? -7.977 -22.359 10.211 1 98.06 179 GLU B N 1
ATOM 3404 C CA . GLU B 1 179 ? -8.477 -23.141 11.344 1 98.06 179 GLU B CA 1
ATOM 3405 C C . GLU B 1 179 ? -8.961 -22.219 12.461 1 98.06 179 GLU B C 1
ATOM 3407 O O . GLU B 1 179 ? -10.016 -22.469 13.055 1 98.06 179 GLU B O 1
ATOM 3412 N N . LEU B 1 180 ? -8.188 -21.219 12.789 1 98.06 180 LEU B N 1
ATOM 3413 C CA . LEU B 1 180 ? -8.555 -20.266 13.836 1 98.06 180 LEU B CA 1
ATOM 3414 C C . LEU B 1 180 ? -9.875 -19.578 13.508 1 98.06 180 LEU B C 1
ATOM 3416 O O . LEU B 1 180 ? -10.773 -19.516 14.344 1 98.06 180 LEU B O 1
ATOM 3420 N N . LEU B 1 181 ? -9.984 -19.078 12.297 1 98.31 181 LEU B N 1
ATOM 3421 C CA . LEU B 1 181 ? -11.156 -18.297 11.93 1 98.31 181 LEU B CA 1
ATOM 3422 C C . LEU B 1 181 ? -12.391 -19.188 11.797 1 98.31 181 LEU B C 1
ATOM 3424 O O . LEU B 1 181 ? -13.516 -18.719 11.992 1 98.31 181 LEU B O 1
ATOM 3428 N N . GLU B 1 182 ? -12.164 -20.438 11.477 1 97.5 182 GLU B N 1
ATOM 3429 C CA . GLU B 1 182 ? -13.273 -21.391 11.453 1 97.5 182 GLU B CA 1
ATOM 3430 C C . GLU B 1 182 ? -13.938 -21.5 12.82 1 97.5 182 GLU B C 1
ATOM 3432 O O . GLU B 1 182 ? -15.141 -21.734 12.922 1 97.5 182 GLU B O 1
ATOM 3437 N N . ARG B 1 183 ? -13.18 -21.344 13.836 1 96.62 183 ARG B N 1
ATOM 3438 C CA . ARG B 1 183 ? -13.672 -21.5 15.203 1 96.62 183 ARG B CA 1
ATOM 3439 C C . ARG B 1 183 ? -14.664 -20.391 15.547 1 96.62 183 ARG B C 1
ATOM 3441 O O . ARG B 1 183 ? -15.5 -20.562 16.438 1 96.62 183 ARG B O 1
ATOM 3448 N N . VAL B 1 184 ? -14.586 -19.312 14.883 1 97.12 184 VAL B N 1
ATOM 3449 C CA . VAL B 1 184 ? -15.445 -18.188 15.234 1 97.12 184 VAL B CA 1
ATOM 3450 C C . VAL B 1 184 ? -16.391 -17.875 14.078 1 97.12 184 VAL B C 1
ATOM 3452 O O . VAL B 1 184 ? -17.125 -16.891 14.125 1 97.12 184 VAL B O 1
ATOM 3455 N N . ASP B 1 185 ? -16.344 -18.672 13.078 1 97.44 185 ASP B N 1
ATOM 3456 C CA . ASP B 1 185 ? -17.141 -18.438 11.867 1 97.44 185 ASP B CA 1
ATOM 3457 C C . ASP B 1 185 ? -18.625 -18.516 12.156 1 97.44 185 ASP B C 1
ATOM 3459 O O . ASP B 1 185 ? -19.078 -19.359 12.945 1 97.44 185 ASP B O 1
ATOM 3463 N N . ASP B 1 186 ? -19.375 -17.672 11.578 1 97.81 186 ASP B N 1
ATOM 3464 C CA . ASP B 1 186 ? -20.828 -17.688 11.703 1 97.81 186 ASP B CA 1
ATOM 3465 C C . ASP B 1 186 ? -21.5 -17.938 10.352 1 97.81 186 ASP B C 1
ATOM 3467 O O . ASP B 1 186 ? -22.656 -17.562 10.141 1 97.81 186 ASP B O 1
ATOM 3471 N N . GLY B 1 187 ? -20.719 -18.484 9.383 1 97.44 187 GLY B N 1
ATOM 3472 C CA . GLY B 1 187 ? -21.203 -18.719 8.031 1 97.44 187 GLY B CA 1
ATOM 3473 C C . GLY B 1 187 ? -20.641 -17.734 7.016 1 97.44 187 GLY B C 1
ATOM 3474 O O . GLY B 1 187 ? -20.656 -18 5.812 1 97.44 187 GLY B O 1
ATOM 3475 N N . THR B 1 188 ? -20.094 -16.641 7.469 1 97.94 188 THR B N 1
ATOM 3476 C CA . THR B 1 188 ? -19.578 -15.57 6.629 1 97.94 188 THR B CA 1
ATOM 3477 C C . THR B 1 188 ? -18.406 -16.062 5.789 1 97.94 188 THR B C 1
ATOM 3479 O O . THR B 1 188 ? -18.203 -15.602 4.664 1 97.94 188 THR B O 1
ATOM 3482 N N . LEU B 1 189 ? -17.688 -17.016 6.223 1 98.19 189 LEU B N 1
ATOM 3483 C CA . LEU B 1 189 ? -16.406 -17.391 5.613 1 98.19 189 LEU B CA 1
ATOM 3484 C C . LEU B 1 189 ? -16.625 -18.391 4.48 1 98.19 189 LEU B C 1
ATOM 3486 O O . LEU B 1 189 ? -15.664 -18.781 3.809 1 98.19 189 LEU B O 1
ATOM 3490 N N . ASP B 1 190 ? -17.844 -18.844 4.266 1 98 190 ASP B N 1
ATOM 3491 C CA . ASP B 1 190 ? -18.156 -19.703 3.121 1 98 190 ASP B CA 1
ATOM 3492 C C . ASP B 1 190 ? -18.125 -18.906 1.82 1 98 190 ASP B C 1
ATOM 3494 O O . ASP B 1 190 ? -19.172 -18.703 1.189 1 98 190 ASP B O 1
ATOM 3498 N N . HIS B 1 191 ? -17.016 -18.5 1.447 1 98.5 191 HIS B N 1
ATOM 3499 C CA . HIS B 1 191 ? -16.734 -17.641 0.305 1 98.5 191 HIS B CA 1
ATOM 3500 C C . HIS B 1 191 ? -15.328 -17.875 -0.229 1 98.5 191 HIS B C 1
ATOM 3502 O O . HIS B 1 191 ? -14.641 -18.797 0.214 1 98.5 191 HIS B O 1
ATOM 3508 N N . PHE B 1 192 ? -14.938 -17.141 -1.258 1 98.88 192 PHE B N 1
ATOM 3509 C CA . PHE B 1 192 ? -13.641 -17.344 -1.895 1 98.88 192 PHE B CA 1
ATOM 3510 C C . PHE B 1 192 ? -12.57 -16.469 -1.254 1 98.88 192 PHE B C 1
ATOM 3512 O O . PHE B 1 192 ? -12.883 -15.391 -0.724 1 98.88 192 PHE B O 1
ATOM 3519 N N . ALA B 1 193 ? -11.406 -16.906 -1.279 1 98.94 193 ALA B N 1
ATOM 3520 C CA . ALA B 1 193 ? -10.242 -16.172 -0.793 1 98.94 193 ALA B CA 1
ATOM 3521 C C . ALA B 1 193 ? -8.992 -16.516 -1.597 1 98.94 193 ALA B C 1
ATOM 3523 O O . ALA B 1 193 ? -9 -17.469 -2.381 1 98.94 193 ALA B O 1
ATOM 3524 N N . VAL B 1 194 ? -7.98 -15.75 -1.459 1 98.94 194 VAL B N 1
ATOM 3525 C CA . VAL B 1 194 ? -6.684 -15.977 -2.084 1 98.94 194 VAL B CA 1
ATOM 3526 C C . VAL B 1 194 ? -5.605 -16.094 -1.009 1 98.94 194 VAL B C 1
ATOM 3528 O O . VAL B 1 194 ? -5.473 -15.203 -0.161 1 98.94 194 VAL B O 1
ATOM 3531 N N . GLY B 1 195 ? -4.898 -17.156 -0.967 1 98.88 195 GLY B N 1
ATOM 3532 C CA . GLY B 1 195 ? -3.697 -17.266 -0.155 1 98.88 195 GLY B CA 1
ATOM 3533 C C . GLY B 1 195 ? -2.438 -16.859 -0.895 1 98.88 195 GLY B C 1
ATOM 3534 O O . GLY B 1 195 ? -2.273 -17.172 -2.074 1 98.88 195 GLY B O 1
ATOM 3535 N N . VAL B 1 196 ? -1.611 -16.125 -0.23 1 98.44 196 VAL B N 1
ATOM 3536 C CA . VAL B 1 196 ? -0.37 -15.664 -0.838 1 98.44 196 VAL B CA 1
ATOM 3537 C C . VAL B 1 196 ? 0.799 -15.914 0.11 1 98.44 196 VAL B C 1
ATOM 3539 O O . VAL B 1 196 ? 0.667 -15.758 1.326 1 98.44 196 VAL B O 1
ATOM 3542 N N . ALA B 1 197 ? 1.934 -16.344 -0.436 1 97.56 197 ALA B N 1
ATOM 3543 C CA . ALA B 1 197 ? 3.135 -16.578 0.36 1 97.56 197 ALA B CA 1
ATOM 3544 C C . ALA B 1 197 ? 4.348 -15.883 -0.261 1 97.56 197 ALA B C 1
ATOM 3546 O O . ALA B 1 197 ? 4.477 -15.828 -1.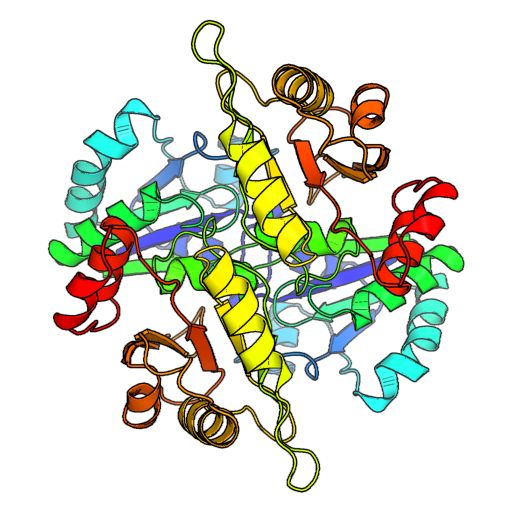486 1 97.56 197 ALA B O 1
ATOM 3547 N N . ARG B 1 198 ? 5.137 -15.305 0.607 1 95.88 198 ARG B N 1
ATOM 3548 C CA . ARG B 1 198 ? 6.477 -14.82 0.272 1 95.88 198 ARG B CA 1
ATOM 3549 C C . ARG B 1 198 ? 6.43 -13.828 -0.881 1 95.88 198 ARG B C 1
ATOM 3551 O O . ARG B 1 198 ? 7.148 -13.984 -1.872 1 95.88 198 ARG B O 1
ATOM 3558 N N . VAL B 1 199 ? 5.582 -12.852 -0.69 1 94.56 199 VAL B N 1
ATOM 3559 C CA . VAL B 1 199 ? 5.426 -11.797 -1.685 1 94.56 199 VAL B CA 1
ATOM 3560 C C . VAL B 1 199 ? 6.766 -11.086 -1.902 1 94.56 199 VAL B C 1
ATOM 3562 O O . VAL B 1 199 ? 7.445 -10.727 -0.94 1 94.56 199 VAL B O 1
ATOM 3565 N N . GLY B 1 200 ? 7.137 -10.875 -3.203 1 91.81 200 GLY B N 1
ATOM 3566 C CA . GLY B 1 200 ? 8.391 -10.227 -3.545 1 91.81 200 GLY B CA 1
ATOM 3567 C C . GLY B 1 200 ? 9.508 -11.211 -3.859 1 91.81 200 GLY B C 1
ATOM 3568 O O . GLY B 1 200 ? 10.539 -10.828 -4.414 1 91.81 200 GLY B O 1
ATOM 3569 N N . GLY B 1 201 ? 9.32 -12.438 -3.488 1 92 201 GLY B N 1
ATOM 3570 C CA . GLY B 1 201 ? 10.297 -13.492 -3.723 1 92 201 GLY B CA 1
ATOM 3571 C C . GLY B 1 201 ? 9.719 -14.695 -4.449 1 92 201 GLY B C 1
ATOM 3572 O O . GLY B 1 201 ? 9.133 -14.547 -5.523 1 92 201 GLY B O 1
ATOM 3573 N N . ASP B 1 202 ? 9.984 -15.852 -3.896 1 90.75 202 ASP B N 1
ATOM 3574 C CA . ASP B 1 202 ? 9.414 -17.078 -4.457 1 90.75 202 ASP B CA 1
ATOM 3575 C C . ASP B 1 202 ? 7.938 -17.203 -4.086 1 90.75 202 ASP B C 1
ATOM 3577 O O . ASP B 1 202 ? 7.547 -18.156 -3.406 1 90.75 202 ASP B O 1
ATOM 3581 N N . SER B 1 203 ? 7.164 -16.375 -4.613 1 94.44 203 SER B N 1
ATOM 3582 C CA . SER B 1 203 ? 5.777 -16.188 -4.195 1 94.44 203 SER B CA 1
ATOM 3583 C C . SER B 1 203 ? 4.887 -17.312 -4.707 1 94.44 203 SER B C 1
ATOM 3585 O O . SER B 1 203 ? 5.102 -17.828 -5.805 1 94.44 203 SER B O 1
ATOM 3587 N N . VAL B 1 204 ? 3.984 -17.688 -3.898 1 96.75 204 VAL B N 1
ATOM 3588 C CA . VAL B 1 204 ? 2.924 -18.625 -4.25 1 96.75 204 VAL B CA 1
ATOM 3589 C C . VAL B 1 204 ? 1.561 -17.984 -4.023 1 96.75 204 VAL B C 1
ATOM 3591 O O . VAL B 1 204 ? 1.318 -17.391 -2.969 1 96.75 204 VAL B O 1
ATOM 3594 N N . THR B 1 205 ? 0.71 -18.031 -5.008 1 97.94 205 THR B N 1
ATOM 3595 C CA . THR B 1 205 ? -0.637 -17.484 -4.938 1 97.94 205 THR B CA 1
ATOM 3596 C C . THR B 1 205 ? -1.671 -18.516 -5.367 1 97.94 205 THR B C 1
ATOM 3598 O O . THR B 1 205 ? -1.594 -19.062 -6.473 1 97.94 205 THR B O 1
ATOM 3601 N N . ILE B 1 206 ? -2.615 -18.766 -4.477 1 98.75 206 ILE B N 1
ATOM 3602 C CA . ILE B 1 206 ? -3.652 -19.75 -4.781 1 98.75 206 ILE B CA 1
ATOM 3603 C C . ILE B 1 206 ? -5.02 -19.203 -4.379 1 98.75 206 ILE B C 1
ATOM 3605 O O . ILE B 1 206 ? -5.188 -18.688 -3.27 1 98.75 206 ILE B O 1
ATOM 3609 N N . CYS B 1 207 ? -5.922 -19.297 -5.266 1 98.88 207 CYS B N 1
ATOM 3610 C CA . CYS B 1 207 ? -7.301 -18.891 -5.004 1 98.88 207 CYS B CA 1
ATOM 3611 C C . CYS B 1 207 ? -8.195 -20.125 -4.848 1 98.88 207 CYS B C 1
ATOM 3613 O O . CYS B 1 207 ? -8.125 -21.047 -5.648 1 98.88 207 CYS B O 1
ATOM 3615 N N . ASP B 1 208 ? -8.984 -20.141 -3.859 1 98.81 208 ASP B N 1
ATOM 3616 C CA . ASP B 1 208 ? -9.961 -21.203 -3.588 1 98.81 208 ASP B CA 1
ATOM 3617 C C . ASP B 1 208 ? -11.016 -20.719 -2.596 1 98.81 208 ASP B C 1
ATOM 3619 O O . ASP B 1 208 ? -11.008 -19.562 -2.176 1 98.81 208 ASP B O 1
ATOM 3623 N N . LYS B 1 209 ? -11.945 -21.578 -2.291 1 98.62 209 LYS B N 1
ATOM 3624 C CA . LYS B 1 209 ? -12.789 -21.312 -1.133 1 98.62 209 LYS B CA 1
ATOM 3625 C C . LYS B 1 209 ? -11.953 -21.141 0.131 1 98.62 209 LYS B C 1
ATOM 3627 O O . LYS B 1 209 ? -10.977 -21.859 0.337 1 98.62 209 LYS B O 1
ATOM 3632 N N . PHE B 1 210 ? -12.445 -20.266 0.917 1 98.81 210 PHE B N 1
ATOM 3633 C CA . PHE B 1 210 ? -11.688 -19.891 2.105 1 98.81 210 PHE B CA 1
ATOM 3634 C C . PHE B 1 210 ? -11.312 -21.141 2.914 1 98.81 210 PHE B C 1
ATOM 3636 O O . PHE B 1 210 ? -10.148 -21.344 3.252 1 98.81 210 PHE B O 1
ATOM 3643 N N . TYR B 1 211 ? -12.172 -22.031 3.152 1 98.19 211 TYR B N 1
ATOM 3644 C CA . TYR B 1 211 ? -11.992 -23.203 3.99 1 98.19 211 TYR B CA 1
ATOM 3645 C C . TYR B 1 211 ? -11.016 -24.188 3.348 1 98.19 211 TYR B C 1
ATOM 3647 O O . TYR B 1 211 ? -10.375 -24.984 4.043 1 98.19 211 TYR B O 1
ATOM 3655 N N . ARG B 1 212 ? -10.867 -24.109 2.055 1 98.38 212 ARG B N 1
ATOM 3656 C CA . ARG B 1 212 ? -10.062 -25.078 1.325 1 98.38 212 ARG B CA 1
ATOM 3657 C C . ARG B 1 212 ? -8.609 -24.625 1.227 1 98.38 212 ARG B C 1
ATOM 3659 O O . ARG B 1 212 ? -7.734 -25.422 0.869 1 98.38 212 ARG B O 1
ATOM 3666 N N . LEU B 1 213 ? -8.352 -23.375 1.614 1 98.62 213 LEU B N 1
ATOM 3667 C CA . LEU B 1 213 ? -6.984 -22.875 1.521 1 98.62 213 LEU B CA 1
ATOM 3668 C C . LEU B 1 213 ? -6.035 -23.719 2.375 1 98.62 213 LEU B C 1
ATOM 3670 O O . LEU B 1 213 ? -4.863 -23.875 2.029 1 98.62 213 LEU B O 1
ATOM 3674 N N . LYS B 1 214 ? -6.559 -24.266 3.486 1 98.31 214 LYS B N 1
ATOM 3675 C CA . LYS B 1 214 ? -5.719 -25.016 4.41 1 98.31 214 LYS B CA 1
ATOM 3676 C C . LYS B 1 214 ? -5.246 -26.328 3.783 1 98.31 214 LYS B C 1
ATOM 3678 O O . LYS B 1 214 ? -4.344 -26.984 4.305 1 98.31 214 LYS B O 1
ATOM 3683 N N . HIS B 1 215 ? -5.832 -26.719 2.707 1 98.06 215 HIS B N 1
ATOM 3684 C CA . HIS B 1 215 ? -5.477 -27.969 2.051 1 98.06 215 HIS B CA 1
ATOM 3685 C C . HIS B 1 215 ? -4.398 -27.75 0.995 1 98.06 215 HIS B C 1
ATOM 3687 O O . HIS B 1 215 ? -3.93 -28.703 0.374 1 98.06 215 HIS B O 1
ATOM 3693 N N . HIS B 1 216 ? -4.012 -26.547 0.731 1 98.25 216 HIS B N 1
ATOM 3694 C CA . HIS B 1 216 ? -2.979 -26.219 -0.247 1 98.25 216 HIS B CA 1
ATOM 3695 C C . HIS B 1 216 ? -1.627 -26.016 0.426 1 98.25 216 HIS B C 1
ATOM 3697 O O . HIS B 1 216 ? -1.564 -25.688 1.611 1 98.25 216 HIS B O 1
ATOM 3703 N N . ASP B 1 217 ? -0.602 -26.281 -0.271 1 97.75 217 ASP B N 1
ATOM 3704 C CA . ASP B 1 217 ? 0.758 -26.047 0.205 1 97.75 217 ASP B CA 1
ATOM 3705 C C . ASP B 1 217 ? 1.274 -24.688 -0.257 1 97.75 217 ASP B C 1
ATOM 3707 O O . ASP B 1 217 ? 1.499 -24.469 -1.451 1 97.75 217 ASP B O 1
ATOM 3711 N N . PHE B 1 218 ? 1.529 -23.797 0.667 1 97.81 218 PHE B N 1
ATOM 3712 C CA . PHE B 1 218 ? 2.004 -22.453 0.352 1 97.81 218 PHE B CA 1
ATOM 3713 C C . PHE B 1 218 ? 3.5 -22.328 0.618 1 97.81 218 PHE B C 1
ATOM 3715 O O . PHE B 1 218 ? 4.102 -21.281 0.354 1 97.81 218 PHE B O 1
ATOM 3722 N N . GLY B 1 219 ? 4.098 -23.375 1.088 1 96.75 219 GLY B N 1
ATOM 3723 C CA . GLY B 1 219 ? 5.5 -23.328 1.461 1 96.75 219 GLY B CA 1
ATOM 3724 C C . GLY B 1 219 ? 5.75 -22.547 2.744 1 96.75 219 GLY B C 1
ATOM 3725 O O . GLY B 1 219 ? 4.859 -22.438 3.59 1 96.75 219 GLY B O 1
ATOM 3726 N N . ASP B 1 220 ? 6.957 -22.062 2.898 1 94.69 220 ASP B N 1
ATOM 3727 C CA . ASP B 1 220 ? 7.359 -21.375 4.117 1 94.69 220 ASP B CA 1
ATOM 3728 C C . ASP B 1 220 ? 6.711 -20 4.207 1 94.69 220 ASP B C 1
ATOM 3730 O O . ASP B 1 220 ? 6.352 -19.406 3.188 1 94.69 220 ASP B O 1
ATOM 3734 N N . PRO B 1 221 ? 6.496 -19.562 5.348 1 92.75 221 PRO B N 1
ATOM 3735 C CA . PRO B 1 221 ? 6.066 -18.156 5.484 1 92.75 221 PRO B CA 1
ATOM 3736 C C . PRO B 1 221 ? 7.059 -17.172 4.867 1 92.75 221 PRO B C 1
ATOM 3738 O O . PRO B 1 221 ? 8.172 -17.562 4.496 1 92.75 221 PRO B O 1
ATOM 3741 N N . LEU B 1 222 ? 6.609 -15.984 4.84 1 94.38 222 LEU B N 1
ATOM 3742 C CA . LEU B 1 222 ? 5.461 -15.266 5.391 1 94.38 222 LEU B CA 1
ATOM 3743 C C . LEU B 1 222 ? 4.223 -15.477 4.527 1 94.38 222 LEU B C 1
ATOM 3745 O O . LEU B 1 222 ? 4.316 -15.484 3.297 1 94.38 222 LEU B O 1
ATOM 3749 N N . HIS B 1 223 ? 3.068 -15.625 5.152 1 97.69 223 HIS B N 1
ATOM 3750 C CA . HIS B 1 223 ? 1.794 -15.859 4.48 1 97.69 223 HIS B CA 1
ATOM 3751 C C . HIS B 1 223 ? 0.827 -14.703 4.719 1 97.69 223 HIS B C 1
ATOM 3753 O O . HIS B 1 223 ? 0.958 -13.969 5.699 1 97.69 223 HIS B O 1
ATOM 3759 N N . SER B 1 224 ? -0.069 -14.453 3.818 1 98.25 224 SER B N 1
ATOM 3760 C CA . SER B 1 224 ? -1.217 -13.562 3.928 1 98.25 224 SER B CA 1
ATOM 3761 C C . SER B 1 224 ? -2.436 -14.133 3.213 1 98.25 224 SER B C 1
ATOM 3763 O O . SER B 1 224 ? -2.309 -15.047 2.393 1 98.25 224 SER B O 1
ATOM 3765 N N . ILE B 1 225 ? -3.615 -13.656 3.572 1 98.88 225 ILE B N 1
ATOM 3766 C CA . ILE B 1 225 ? -4.855 -14.086 2.928 1 98.88 225 ILE B CA 1
ATOM 3767 C C . ILE B 1 225 ? -5.641 -12.867 2.457 1 98.88 225 ILE B C 1
ATOM 3769 O O . ILE B 1 225 ? -5.684 -11.844 3.148 1 98.88 225 ILE B O 1
ATOM 3773 N N . VAL B 1 226 ? -6.176 -12.93 1.29 1 98.94 226 VAL B N 1
ATOM 3774 C CA . VAL B 1 226 ? -7.164 -11.938 0.862 1 98.94 226 VAL B CA 1
ATOM 3775 C C . VAL B 1 226 ? -8.539 -12.594 0.778 1 98.94 226 VAL B C 1
ATOM 3777 O O . VAL B 1 226 ? -8.758 -13.5 -0.028 1 98.94 226 VAL B O 1
ATOM 3780 N N . PHE B 1 227 ? -9.414 -12.164 1.644 1 98.94 227 PHE B N 1
ATOM 3781 C CA . PHE B 1 227 ? -10.812 -12.562 1.548 1 98.94 227 PHE B CA 1
ATOM 3782 C C . PHE B 1 227 ? -11.547 -11.742 0.492 1 98.94 227 PHE B C 1
ATOM 3784 O O . PHE B 1 227 ? -11.555 -10.508 0.55 1 98.94 227 PHE B O 1
ATOM 3791 N N . LEU B 1 228 ? -12.172 -12.398 -0.483 1 98.94 228 LEU B N 1
ATOM 3792 C CA . LEU B 1 228 ? -12.695 -11.695 -1.65 1 98.94 228 LEU B CA 1
ATOM 3793 C C . LEU B 1 228 ? -14.008 -11 -1.319 1 98.94 228 LEU B C 1
ATOM 3795 O O . LEU B 1 228 ? -14.734 -11.43 -0.421 1 98.94 228 LEU B O 1
ATOM 3799 N N . ALA B 1 229 ? -14.281 -9.922 -2.014 1 98.88 229 ALA B N 1
ATOM 3800 C CA . ALA B 1 229 ? -15.562 -9.227 -1.954 1 98.88 229 ALA B CA 1
ATOM 3801 C C . ALA B 1 229 ? -16.703 -10.125 -2.439 1 98.88 229 ALA B C 1
ATOM 3803 O O . ALA B 1 229 ? -16.453 -11.234 -2.932 1 98.88 229 ALA B O 1
ATOM 3804 N N . LYS B 1 230 ? -17.891 -9.617 -2.32 1 98.69 230 LYS B N 1
ATOM 3805 C CA . LYS B 1 230 ? -19.062 -10.383 -2.746 1 98.69 230 LYS B CA 1
ATOM 3806 C C . LYS B 1 230 ? -18.984 -10.719 -4.23 1 98.69 230 LYS B C 1
ATOM 3808 O O . LYS B 1 230 ? -19.375 -11.812 -4.648 1 98.69 230 LYS B O 1
ATOM 3813 N N . THR B 1 231 ? -18.531 -9.75 -4.988 1 98.69 231 THR B N 1
ATOM 3814 C CA . THR B 1 231 ? -18.344 -9.938 -6.426 1 98.69 231 THR B CA 1
ATOM 3815 C C . THR B 1 231 ? -16.953 -9.469 -6.855 1 98.69 231 THR B C 1
ATOM 3817 O O . THR B 1 231 ? -16.312 -8.695 -6.141 1 98.69 231 THR B O 1
ATOM 3820 N N . ILE B 1 232 ? -16.5 -9.977 -7.984 1 98 232 ILE B N 1
ATOM 3821 C CA . ILE B 1 232 ? -15.219 -9.531 -8.508 1 98 232 ILE B CA 1
ATOM 3822 C C . ILE B 1 232 ? -15.367 -9.125 -9.977 1 98 232 ILE B C 1
ATOM 3824 O O . ILE B 1 232 ? -16.297 -9.562 -10.656 1 98 232 ILE B O 1
ATOM 3828 N N . HIS B 1 233 ? -14.516 -8.242 -10.406 1 96.06 233 HIS B N 1
ATOM 3829 C CA . HIS B 1 233 ? -14.477 -7.816 -11.805 1 96.06 233 HIS B CA 1
ATOM 3830 C C . HIS B 1 233 ? -13.953 -8.93 -12.703 1 96.06 233 HIS B C 1
ATOM 3832 O O . HIS B 1 233 ? -13.148 -9.758 -12.266 1 96.06 233 HIS B O 1
ATOM 3838 N N . ILE B 1 234 ? -14.312 -8.875 -13.93 1 95.44 234 ILE B N 1
ATOM 3839 C CA . ILE B 1 234 ? -13.945 -9.906 -14.891 1 95.44 234 ILE B CA 1
ATOM 3840 C C . ILE B 1 234 ? -12.422 -9.961 -15.039 1 95.44 234 ILE B C 1
ATOM 3842 O O . ILE B 1 234 ? -11.844 -11.039 -15.188 1 95.44 234 ILE B O 1
ATOM 3846 N N . THR B 1 235 ? -11.773 -8.836 -15 1 93.5 235 THR B N 1
ATOM 3847 C CA . THR B 1 235 ? -10.32 -8.82 -15.156 1 93.5 235 THR B CA 1
ATOM 3848 C C . THR B 1 235 ? -9.641 -9.422 -13.93 1 93.5 235 THR B C 1
ATOM 3850 O O . THR B 1 235 ? -8.57 -10.023 -14.047 1 93.5 235 THR B O 1
ATOM 3853 N N . GLU B 1 236 ? -10.234 -9.258 -12.766 1 96.44 236 GLU B N 1
ATOM 3854 C CA . GLU B 1 236 ? -9.727 -9.945 -11.578 1 96.44 236 GLU B CA 1
ATOM 3855 C C . GLU B 1 236 ? -9.844 -11.461 -11.727 1 96.44 236 GLU B C 1
ATOM 3857 O O . GLU B 1 236 ? -8.898 -12.195 -11.43 1 96.44 236 GLU B O 1
ATOM 3862 N N . TYR B 1 237 ? -11.016 -11.875 -12.211 1 97 237 TYR B N 1
ATOM 3863 C CA . TYR B 1 237 ? -11.266 -13.297 -12.445 1 97 237 TYR B CA 1
ATOM 3864 C C . TYR B 1 237 ? -10.227 -13.883 -13.391 1 97 237 TYR B C 1
ATOM 3866 O O . TYR B 1 237 ? -9.641 -14.938 -13.102 1 97 237 TYR B O 1
ATOM 3874 N N . GLU B 1 238 ? -9.984 -13.172 -14.453 1 94.12 238 GLU B N 1
ATOM 3875 C CA . GLU B 1 238 ? -9.031 -13.648 -15.461 1 94.12 238 GLU B CA 1
ATOM 3876 C C . GLU B 1 238 ? -7.633 -13.781 -14.875 1 94.12 238 GLU B C 1
ATOM 3878 O O . GLU B 1 238 ? -6.926 -14.758 -15.148 1 94.12 238 GLU B O 1
ATOM 3883 N N . PHE B 1 239 ? -7.27 -12.844 -14.117 1 95.44 239 PHE B N 1
ATOM 3884 C CA . PHE B 1 239 ? -5.953 -12.883 -13.5 1 95.44 239 PHE B CA 1
ATOM 3885 C C . PHE B 1 239 ? -5.844 -14.062 -12.539 1 95.44 239 PHE B C 1
ATOM 3887 O O . PHE B 1 239 ? -4.859 -14.805 -12.562 1 95.44 239 PHE B O 1
ATOM 3894 N N . LEU B 1 240 ? -6.859 -14.242 -11.688 1 97.44 240 LEU B N 1
ATOM 3895 C CA . LEU B 1 240 ? -6.844 -15.312 -10.695 1 97.44 240 LEU B CA 1
ATOM 3896 C C . LEU B 1 240 ? -6.855 -16.672 -11.375 1 97.44 240 LEU B C 1
ATOM 3898 O O . LEU B 1 240 ? -6.238 -17.625 -10.883 1 97.44 240 LEU B O 1
ATOM 3902 N N . ARG B 1 241 ? -7.527 -16.766 -12.477 1 96.31 241 ARG B N 1
ATOM 3903 C CA . ARG B 1 241 ? -7.543 -18.016 -13.234 1 96.31 241 ARG B CA 1
ATOM 3904 C C . ARG B 1 241 ? -6.156 -18.344 -13.773 1 96.31 241 ARG B C 1
ATOM 3906 O O . ARG B 1 241 ? -5.727 -19.5 -13.734 1 96.31 241 ARG B O 1
ATOM 3913 N N . GLU B 1 242 ? -5.504 -17.328 -14.188 1 93.81 242 GLU B N 1
ATOM 3914 C CA . GLU B 1 242 ? -4.227 -17.531 -14.875 1 93.81 242 GLU B CA 1
ATOM 3915 C C . GLU B 1 242 ? -3.09 -17.703 -13.875 1 93.81 242 GLU B C 1
ATOM 3917 O O . GLU B 1 242 ? -2.168 -18.484 -14.109 1 93.81 242 GLU B O 1
ATOM 3922 N N . PHE B 1 243 ? -3.182 -17.031 -12.734 1 94.75 243 PHE B N 1
ATOM 3923 C CA . PHE B 1 243 ? -1.984 -16.922 -11.906 1 94.75 243 PHE B CA 1
ATOM 3924 C C . PHE B 1 243 ? -2.215 -17.547 -10.539 1 94.75 243 PHE B C 1
ATOM 3926 O O . PHE B 1 243 ? -1.269 -17.734 -9.766 1 94.75 243 PHE B O 1
ATOM 3933 N N . ALA B 1 244 ? -3.467 -17.891 -10.164 1 97 244 ALA B N 1
ATOM 3934 C CA . ALA B 1 244 ? -3.727 -18.297 -8.789 1 97 244 ALA B CA 1
ATOM 3935 C C . ALA B 1 244 ? -4.531 -19.594 -8.742 1 97 244 ALA B C 1
ATOM 3937 O O . ALA B 1 244 ? -5.195 -19.875 -7.742 1 97 244 ALA B O 1
ATOM 3938 N N . ASN B 1 245 ? -4.617 -20.312 -9.805 1 96.62 245 ASN B N 1
ATOM 3939 C CA . ASN B 1 245 ? -5.324 -21.594 -9.891 1 96.62 245 ASN B CA 1
ATOM 3940 C C . ASN B 1 245 ? -6.754 -21.469 -9.383 1 96.62 245 ASN B C 1
ATOM 3942 O O . ASN B 1 245 ? -7.23 -22.328 -8.641 1 96.62 245 ASN B O 1
ATOM 3946 N N . ALA B 1 246 ? -7.332 -20.375 -9.672 1 97.88 246 ALA B N 1
ATOM 3947 C CA . ALA B 1 246 ? -8.695 -20.156 -9.195 1 97.88 246 ALA B CA 1
ATOM 3948 C C . ALA B 1 246 ? -9.641 -21.219 -9.719 1 97.88 246 ALA B C 1
ATOM 3950 O O . ALA B 1 246 ? -9.594 -21.578 -10.898 1 97.88 246 ALA B O 1
ATOM 3951 N N . PRO B 1 247 ? -10.461 -21.75 -8.852 1 97.88 247 PRO B N 1
ATOM 3952 C CA . PRO B 1 247 ? -11.445 -22.719 -9.344 1 97.88 247 PRO B CA 1
ATOM 3953 C C . PRO B 1 247 ? -12.461 -22.109 -10.305 1 97.88 247 PRO B C 1
ATOM 3955 O O . PRO B 1 247 ? -12.734 -20.906 -10.234 1 97.88 247 PRO B O 1
ATOM 3958 N N . GLU B 1 248 ? -13.031 -22.875 -11.18 1 96.56 248 GLU B N 1
ATOM 3959 C CA . GLU B 1 248 ? -14.008 -22.406 -12.156 1 96.56 248 GLU B CA 1
ATOM 3960 C C . GLU B 1 248 ? -15.227 -21.812 -11.469 1 96.56 248 GLU B C 1
ATOM 3962 O O . GLU B 1 248 ? -15.836 -20.875 -11.984 1 96.56 248 GLU B O 1
ATOM 3967 N N . GLU B 1 249 ? -15.531 -22.359 -10.289 1 97.56 249 GLU B N 1
ATOM 3968 C CA . GLU B 1 249 ? -16.688 -21.906 -9.523 1 97.56 249 GLU B CA 1
ATOM 3969 C C . GLU B 1 249 ? -16.578 -20.438 -9.172 1 97.56 249 GLU B C 1
ATOM 3971 O O . GLU B 1 249 ? -17.562 -19.797 -8.828 1 97.56 249 GLU B O 1
ATOM 3976 N N . LEU B 1 250 ? -15.359 -19.906 -9.242 1 98.12 250 LEU B N 1
ATOM 3977 C CA . LEU B 1 250 ? -15.156 -18.5 -8.922 1 98.12 250 LEU B CA 1
ATOM 3978 C C . LEU B 1 250 ? -15.969 -17.609 -9.852 1 98.12 250 LEU B C 1
ATOM 3980 O O . LEU B 1 250 ? -16.328 -16.5 -9.477 1 98.12 250 LEU B O 1
ATOM 3984 N N . TYR B 1 251 ? -16.297 -18.062 -11.062 1 98 251 TYR B N 1
ATOM 3985 C CA . TYR B 1 251 ? -17.047 -17.281 -12.047 1 98 251 TYR B CA 1
ATOM 3986 C C . TYR B 1 251 ? -18.406 -16.891 -11.508 1 98 251 TYR B C 1
ATOM 3988 O O . TYR B 1 251 ? -19.016 -15.914 -11.984 1 98 251 TYR B O 1
ATOM 3996 N N . GLU B 1 252 ? -18.891 -17.609 -10.523 1 97.75 252 GLU B N 1
ATOM 3997 C CA . GLU B 1 252 ? -20.219 -17.391 -9.984 1 97.75 252 GLU B CA 1
ATOM 3998 C C . GLU B 1 252 ? -20.344 -16 -9.359 1 97.75 252 GLU B C 1
ATOM 4000 O O . GLU B 1 252 ? -21.453 -15.484 -9.195 1 97.75 252 GLU B O 1
ATOM 4005 N N . ILE B 1 253 ? -19.188 -15.391 -9 1 98 253 ILE B N 1
ATOM 4006 C CA . ILE B 1 253 ? -19.297 -14.109 -8.305 1 98 253 ILE B CA 1
ATOM 4007 C C . ILE B 1 253 ? -18.766 -12.992 -9.203 1 98 253 ILE B C 1
ATOM 4009 O O . ILE B 1 253 ? -18.547 -11.867 -8.734 1 98 253 ILE B O 1
ATOM 4013 N N . VAL B 1 254 ? -18.562 -13.281 -10.469 1 97.25 254 VAL B N 1
ATOM 4014 C CA . VAL B 1 254 ? -18.109 -12.266 -11.414 1 97.25 254 VAL B CA 1
ATOM 4015 C C . VAL B 1 254 ? -19.281 -11.336 -11.758 1 97.25 254 VAL B C 1
ATOM 4017 O O . VAL B 1 254 ? -20.391 -11.789 -12 1 97.25 254 VAL B O 1
ATOM 4020 N N . GLU B 1 255 ? -18.984 -10.047 -11.625 1 90.81 255 GLU B N 1
ATOM 4021 C CA . GLU B 1 255 ? -19.969 -9.039 -12.016 1 90.81 255 GLU B CA 1
ATOM 4022 C C . GLU B 1 255 ? -19.578 -8.359 -13.328 1 90.81 255 GLU B C 1
ATOM 4024 O O . GLU B 1 255 ? -18.391 -8.133 -13.578 1 90.81 255 GLU B O 1
#

Nearest PDB structures (foldseek):
  1vhv-assembly1_A  TM=9.806E-01  e=1.118E-36  Archaeoglobus fulgidus
  2egl-assembly1_B  TM=9.501E-01  e=3.577E-29  Pyrococcus horikoshii OT3
  2ehl-assembly1_B  TM=9.444E-01  e=3.364E-29  Pyrococcus horikoshii OT3
  2owu-assembly1_B  TM=9.381E-01  e=5.173E-29  Pyrococcus horikoshii OT3
  2dek-assembly1_A  TM=9.531E-01  e=2.128E-28  Pyrococcus horikoshii OT3